Protein AF-0000000072197671 (afdb_homodimer)

Radius of gyration: 27.86 Å; Cα contacts (8 Å, |Δi|>4): 1184; chains: 2; bounding box: 54×98×67 Å

Sequence (612 aa):
MMEKQLKVTLLGATGFLGSALSDSLERKGIEWIGVTVEPTQHPKIVTISPNDTRRLIQTINDYPIVINATGALKPKDFERNTKESLEKFWKLVEHFSAIYASSKLEKLVHISSGGTVYGEGSFNHSHKEKDILSPISWYGRAKLFEELHYEKLANTISADYLCVRVSNPYGNPNKSNHGFIDVLINNILSGKDTVIYEDSDPIRDFVYASDMADTIVNNLIKNELGTFNIASGCSYSLMEIVGFAKQFSSKVNVIRSGKKPEYDVLNNMLDIRKTKNNNTYIRTTNVVNYIESKLNFVEKFENEASMMEKQLKVTLLGATGFLGSALSDSLERKGIEWIGVTVEPTQHPKIVTISPNDTRRLIQTINDYPIVINATGALKPKDFERNTKESLEKFWKLVEHFSAIYASSKLEKLVHISSGGTVYGEGSFNHSHKEKDILSPISWYGRAKLFEELHYEKLANTISADYLCVRVSNPYGNPNKSNHGFIDVLINNILSGKDTVIYEDSDPIRDFVYASDMADTIVNNLIKNELGTFNIASGCSYSLMEIVGFAKQFSSKVNVIRSGKKPEYDVLNNMLDIRKTKNNNTYIRTTNVVNYIESKLNFVEKFENEAS

InterPro domains:
  IPR001509 NAD-dependent epimerase/dehydratase [PF01370] (9-230)
  IPR036291 NAD(P)-binding domain superfamily [SSF51735] (7-296)
  IPR050177 Bifunctional lipid A modification and metabolic enzymes [PTHR43245] (7-258)

Structure (mmCIF, N/CA/C/O backbone):
data_AF-0000000072197671-model_v1
#
loop_
_entity.id
_entity.type
_entity.pdbx_description
1 polymer 'NAD-dependent epimerase/dehydratase domain-containing protein'
#
loop_
_atom_site.group_PDB
_atom_site.id
_atom_site.type_symbol
_atom_site.label_atom_id
_atom_site.label_alt_id
_atom_site.label_comp_id
_atom_site.label_asym_id
_atom_site.label_entity_id
_atom_site.label_seq_id
_atom_site.pdbx_PDB_ins_code
_atom_site.Cartn_x
_atom_site.Cartn_y
_atom_site.Cartn_z
_atom_site.occupancy
_atom_site.B_iso_or_equiv
_atom_site.auth_seq_id
_atom_site.auth_comp_id
_atom_site.auth_asym_id
_atom_site.auth_atom_id
_atom_site.pdbx_PDB_model_num
ATOM 1 N N . MET A 1 1 ? 0.117 -33.5 22.469 1 30.06 1 MET A N 1
ATOM 2 C CA . MET A 1 1 ? -0.48 -32.25 22.031 1 30.06 1 MET A CA 1
ATOM 3 C C . MET A 1 1 ? -1.01 -32.375 20.594 1 30.06 1 MET A C 1
ATOM 5 O O . MET A 1 1 ? -0.269 -32.75 19.688 1 30.06 1 MET A O 1
ATOM 9 N N . MET A 1 2 ? -2.168 -32.719 20.359 1 37.62 2 MET A N 1
ATOM 10 C CA . MET A 1 2 ? -2.732 -33.125 19.078 1 37.62 2 MET A CA 1
ATOM 11 C C . MET A 1 2 ? -2.355 -32.125 17.984 1 37.62 2 MET A C 1
ATOM 13 O O . MET A 1 2 ? -2.418 -30.922 18.172 1 37.62 2 MET A O 1
ATOM 17 N N . GLU A 1 3 ? -1.419 -32.438 17.188 1 47.44 3 GLU A N 1
ATOM 18 C CA . GLU A 1 3 ? -0.983 -31.562 16.094 1 47.44 3 GLU A CA 1
ATOM 19 C C . GLU A 1 3 ? -2.162 -30.828 15.469 1 47.44 3 GLU A C 1
ATOM 21 O O . GLU A 1 3 ? -3.158 -31.453 15.086 1 47.44 3 GLU A O 1
ATOM 26 N N . LYS A 1 4 ? -2.549 -29.688 15.992 1 60.16 4 LYS A N 1
ATOM 27 C CA . LYS A 1 4 ? -3.668 -28.906 15.484 1 60.16 4 LYS A CA 1
ATOM 28 C C . LYS A 1 4 ? -3.84 -29.094 13.977 1 60.16 4 LYS A C 1
ATOM 30 O O . LYS A 1 4 ? -2.883 -28.953 13.211 1 60.16 4 LYS A O 1
ATOM 35 N N . GLN A 1 5 ? -4.871 -29.891 13.656 1 85.94 5 GLN A N 1
ATOM 36 C CA . GLN A 1 5 ? -5.18 -30.203 12.266 1 85.94 5 GLN A CA 1
ATOM 37 C C . GLN A 1 5 ? -5.461 -28.922 11.469 1 85.94 5 GLN A C 1
ATOM 39 O O . GLN A 1 5 ? -6.23 -28.062 11.906 1 85.94 5 GLN A O 1
ATOM 44 N N . LEU A 1 6 ? -4.629 -28.656 10.383 1 96.12 6 LEU A N 1
ATOM 45 C CA . LEU A 1 6 ? -4.824 -27.516 9.492 1 96.12 6 LEU A CA 1
ATOM 46 C C . LEU A 1 6 ? -6.188 -27.578 8.812 1 96.12 6 LEU A C 1
ATOM 48 O O . LEU A 1 6 ? -6.586 -28.625 8.312 1 96.12 6 LEU A O 1
ATOM 52 N N . LYS A 1 7 ? -7.016 -26.516 9 1 98.56 7 LYS A N 1
ATOM 53 C CA . LYS A 1 7 ? -8.266 -26.328 8.273 1 98.56 7 LYS A CA 1
ATOM 54 C C . LYS A 1 7 ? -8.203 -25.109 7.367 1 98.56 7 LYS A C 1
ATOM 56 O O . LYS A 1 7 ? -8.195 -23.969 7.844 1 98.56 7 LYS A O 1
ATOM 61 N N . VAL A 1 8 ? -8.281 -25.344 6.051 1 98.81 8 VAL A N 1
ATOM 62 C CA . VAL A 1 8 ? -7.879 -24.312 5.105 1 98.81 8 VAL A CA 1
ATOM 63 C C . VAL A 1 8 ? -9.086 -23.875 4.266 1 98.81 8 VAL A C 1
ATOM 65 O O . VAL A 1 8 ? -9.805 -24.719 3.73 1 98.81 8 VAL A O 1
ATOM 68 N N . THR A 1 9 ? -9.375 -22.578 4.227 1 98.88 9 THR A N 1
ATOM 69 C CA . THR A 1 9 ? -10.219 -21.969 3.209 1 98.88 9 THR A CA 1
ATOM 70 C C . THR A 1 9 ? -9.391 -21.547 2.004 1 98.88 9 THR A C 1
ATOM 72 O O . THR A 1 9 ? -8.469 -20.734 2.137 1 98.88 9 THR A O 1
ATOM 75 N N . LEU A 1 10 ? -9.711 -22.125 0.849 1 98.81 10 LEU A N 1
ATOM 76 C CA . LEU A 1 10 ? -9.039 -21.734 -0.386 1 98.81 10 LEU A CA 1
ATOM 77 C C . LEU A 1 10 ? -9.93 -20.859 -1.246 1 98.81 10 LEU A C 1
ATOM 79 O O . LEU A 1 10 ? -10.883 -21.344 -1.867 1 98.81 10 LEU A O 1
ATOM 83 N N . LEU A 1 11 ? -9.633 -19.531 -1.238 1 97.88 11 LEU A N 1
ATOM 84 C CA . LEU A 1 11 ? -10.359 -18.609 -2.104 1 97.88 11 LEU A CA 1
ATOM 85 C C . LEU A 1 11 ? -9.812 -18.656 -3.525 1 97.88 11 LEU A C 1
ATOM 87 O O . LEU A 1 11 ? -8.594 -18.734 -3.727 1 97.88 11 LEU A O 1
ATOM 91 N N . GLY A 1 12 ? -10.711 -18.562 -4.531 1 96.12 12 GLY A N 1
ATOM 92 C CA . GLY A 1 12 ? -10.297 -18.719 -5.914 1 96.12 12 GLY A CA 1
ATOM 93 C C . GLY A 1 12 ? -9.906 -20.141 -6.273 1 96.12 12 GLY A C 1
ATOM 94 O O . GLY A 1 12 ? -8.93 -20.359 -6.988 1 96.12 12 GLY A O 1
ATOM 95 N N . ALA A 1 13 ? -10.633 -21.047 -5.852 1 97 13 ALA A N 1
ATOM 96 C CA . ALA A 1 13 ? -10.234 -22.453 -5.828 1 97 13 ALA A CA 1
ATOM 97 C C . ALA A 1 13 ? -10.258 -23.062 -7.23 1 97 13 ALA A C 1
ATOM 99 O O . ALA A 1 13 ? -9.633 -24.094 -7.477 1 97 13 ALA A O 1
ATOM 100 N N . THR A 1 14 ? -10.938 -22.438 -8.156 1 94.44 14 THR A N 1
ATOM 101 C CA . THR A 1 14 ? -11.062 -23.047 -9.477 1 94.44 14 THR A CA 1
ATOM 102 C C . THR A 1 14 ? -10.141 -22.375 -10.484 1 94.44 14 THR A C 1
ATOM 104 O O . THR A 1 14 ? -10.055 -22.781 -11.641 1 94.44 14 THR A O 1
ATOM 107 N N . GLY A 1 15 ? -9.445 -21.359 -10.078 1 93.94 15 GLY A N 1
ATOM 108 C CA . GLY A 1 15 ? -8.492 -20.688 -10.953 1 93.94 15 GLY A CA 1
ATOM 109 C C . GLY A 1 15 ? -7.219 -21.484 -11.156 1 93.94 15 GLY A C 1
ATOM 110 O O . GLY A 1 15 ? -7.078 -22.594 -10.625 1 93.94 15 GLY A O 1
ATOM 111 N N . PHE A 1 16 ? -6.27 -20.953 -11.953 1 94.38 16 PHE A N 1
ATOM 112 C CA . PHE A 1 16 ? -5.012 -21.625 -12.258 1 94.38 16 PHE A CA 1
ATOM 113 C C . PHE A 1 16 ? -4.27 -21.984 -10.977 1 94.38 16 PHE A C 1
ATOM 115 O O . PHE A 1 16 ? -3.939 -23.156 -10.75 1 94.38 16 PHE A O 1
ATOM 122 N N . LEU A 1 17 ? -4.016 -20.984 -10.102 1 95.75 17 LEU A N 1
ATOM 123 C CA . LEU A 1 17 ? -3.295 -21.219 -8.859 1 95.75 17 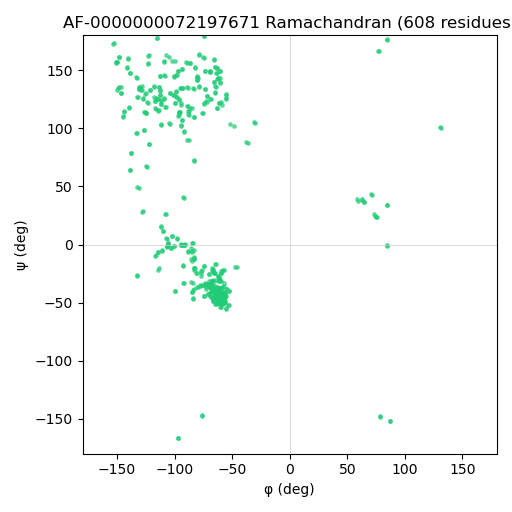LEU A CA 1
ATOM 124 C C . LEU A 1 17 ? -4.141 -22.047 -7.891 1 95.75 17 LEU A C 1
ATOM 126 O O . LEU A 1 17 ? -3.645 -22.984 -7.27 1 95.75 17 LEU A O 1
ATOM 130 N N . GLY A 1 18 ? -5.453 -21.703 -7.828 1 96.62 18 GLY A N 1
ATOM 131 C CA . GLY A 1 18 ? -6.355 -22.344 -6.887 1 96.62 18 GLY A CA 1
ATOM 132 C C . GLY A 1 18 ? -6.492 -23.844 -7.125 1 96.62 18 GLY A C 1
ATOM 133 O O . GLY A 1 18 ? -6.484 -24.625 -6.176 1 96.62 18 GLY A O 1
ATOM 134 N N . SER A 1 19 ? -6.605 -24.203 -8.383 1 96.38 19 SER A N 1
ATOM 135 C CA . SER A 1 19 ? -6.785 -25.625 -8.672 1 96.38 19 SER A CA 1
ATOM 136 C C . SER A 1 19 ? -5.516 -26.422 -8.375 1 96.38 19 SER A C 1
ATOM 138 O O . SER A 1 19 ? -5.586 -27.547 -7.906 1 96.38 19 SER A O 1
ATOM 140 N N . ALA A 1 20 ? -4.336 -25.828 -8.641 1 97.44 20 ALA A N 1
ATOM 141 C CA . ALA A 1 20 ? -3.084 -26.484 -8.266 1 97.44 20 ALA A CA 1
ATOM 142 C C . ALA A 1 20 ? -2.98 -26.641 -6.754 1 97.44 20 ALA A C 1
ATOM 144 O O . ALA A 1 20 ? -2.543 -27.688 -6.262 1 97.44 20 ALA A O 1
ATOM 145 N N . LEU A 1 21 ? -3.387 -25.625 -6.039 1 98.5 21 LEU A N 1
ATOM 146 C CA . LEU A 1 21 ? -3.33 -25.625 -4.582 1 98.5 21 LEU A CA 1
ATOM 147 C C . LEU A 1 21 ? -4.32 -26.641 -4.008 1 98.5 21 LEU A C 1
ATOM 149 O O . LEU A 1 21 ? -4.012 -27.328 -3.035 1 98.5 21 LEU A O 1
ATOM 153 N N . SER A 1 22 ? -5.531 -26.719 -4.629 1 97.88 22 SER A N 1
ATOM 154 C CA . SER A 1 22 ? -6.516 -27.703 -4.195 1 97.88 22 SER A CA 1
ATOM 155 C C . SER A 1 22 ? -5.965 -29.125 -4.312 1 97.88 22 SER A C 1
ATOM 157 O O . SER A 1 22 ? -6.133 -29.938 -3.4 1 97.88 22 SER A O 1
ATOM 159 N N . ASP A 1 23 ? -5.293 -29.406 -5.418 1 97.81 23 ASP A N 1
ATOM 160 C CA . ASP A 1 23 ? -4.695 -30.719 -5.637 1 97.81 23 ASP A CA 1
ATOM 161 C C . ASP A 1 23 ? -3.639 -31.031 -4.578 1 97.81 23 ASP A C 1
ATOM 163 O O . ASP A 1 23 ? -3.576 -32.156 -4.059 1 97.81 23 ASP A O 1
ATOM 167 N N . SER A 1 24 ? -2.791 -30.078 -4.316 1 98.31 24 SER A N 1
ATOM 168 C CA . SER A 1 24 ? -1.736 -30.25 -3.326 1 98.31 24 SER A CA 1
ATOM 169 C C . SER A 1 24 ? -2.32 -30.516 -1.94 1 98.31 24 SER A C 1
ATOM 171 O O . SER A 1 24 ? -1.862 -31.406 -1.223 1 98.31 24 SER A O 1
ATOM 173 N N . LEU A 1 25 ? -3.342 -29.672 -1.543 1 98.5 25 LEU A N 1
ATOM 174 C CA . LEU A 1 25 ? -3.996 -29.844 -0.25 1 98.5 25 LEU A CA 1
ATOM 175 C C . LEU A 1 25 ? -4.594 -31.25 -0.122 1 98.5 25 LEU A C 1
ATOM 177 O O . LEU A 1 25 ? -4.465 -31.891 0.924 1 98.5 25 LEU A O 1
ATOM 181 N N . GLU A 1 26 ? -5.188 -31.734 -1.19 1 97.25 26 GLU A N 1
ATOM 182 C CA . GLU A 1 26 ? -5.773 -33.062 -1.218 1 97.25 26 GLU A CA 1
ATOM 183 C C . GLU A 1 26 ? -4.707 -34.156 -1.052 1 97.25 26 GLU A C 1
ATOM 185 O O . GLU A 1 26 ? -4.852 -35.062 -0.228 1 97.25 26 GLU A O 1
ATOM 190 N N . ARG A 1 27 ? -3.703 -34.062 -1.846 1 97.06 27 ARG A N 1
ATOM 191 C CA . ARG A 1 27 ? -2.646 -35.062 -1.835 1 97.06 27 ARG A CA 1
ATOM 192 C C . ARG A 1 27 ? -1.979 -35.156 -0.465 1 97.06 27 ARG A C 1
ATOM 194 O O . ARG A 1 27 ? -1.555 -36.219 -0.036 1 97.06 27 ARG A O 1
ATOM 201 N N . LYS A 1 28 ? -1.919 -34.062 0.245 1 97.12 28 LYS A N 1
ATOM 202 C CA . LYS A 1 28 ? -1.203 -34 1.517 1 97.12 28 LYS A CA 1
ATOM 203 C C . LYS A 1 28 ? -2.145 -34.25 2.689 1 97.12 28 LYS A C 1
ATOM 205 O O . LYS A 1 28 ? -1.729 -34.219 3.85 1 97.12 28 LYS A O 1
ATOM 210 N N . GLY A 1 29 ? -3.385 -34.469 2.426 1 97 29 GLY A N 1
ATOM 211 C CA . GLY A 1 29 ? -4.348 -34.875 3.436 1 97 29 GLY A CA 1
ATOM 212 C C . GLY A 1 29 ? -4.773 -33.75 4.348 1 97 29 GLY A C 1
ATOM 213 O O . GLY A 1 29 ? -5.148 -33.969 5.5 1 97 29 GLY A O 1
ATOM 214 N N . ILE A 1 30 ? -4.648 -32.562 3.898 1 97.94 30 ILE A N 1
ATOM 215 C CA . ILE A 1 30 ? -5.039 -31.406 4.684 1 97.94 30 ILE A CA 1
ATOM 216 C C . ILE A 1 30 ? -6.539 -31.156 4.527 1 97.94 30 ILE A C 1
ATOM 218 O O . ILE A 1 30 ? -7.082 -31.266 3.428 1 97.94 30 ILE A O 1
ATOM 222 N N . GLU A 1 31 ? -7.234 -30.906 5.621 1 98.38 31 GLU A N 1
ATOM 223 C CA . GLU A 1 31 ? -8.641 -30.547 5.57 1 98.38 31 GLU A CA 1
ATOM 224 C C . GLU A 1 31 ? -8.828 -29.156 4.953 1 98.38 31 GLU A C 1
ATOM 226 O O . GLU A 1 31 ? -8.18 -28.188 5.371 1 98.38 31 GLU A O 1
ATOM 231 N N . TRP A 1 32 ? -9.672 -29.062 3.883 1 98.56 32 TRP A N 1
ATOM 232 C CA . TRP A 1 32 ? -9.812 -27.797 3.193 1 98.56 32 TRP A CA 1
ATOM 233 C C . TRP A 1 32 ? -11.203 -27.656 2.572 1 98.56 32 TRP A C 1
ATOM 235 O O . TRP A 1 32 ? -11.906 -28.656 2.393 1 98.56 32 TRP A O 1
ATOM 245 N N . ILE A 1 33 ? -11.609 -26.422 2.361 1 98.75 33 ILE A N 1
ATOM 246 C CA . ILE A 1 33 ? -12.789 -26.047 1.578 1 98.75 33 ILE A CA 1
ATOM 247 C C . ILE A 1 33 ? -12.422 -24.969 0.562 1 98.75 33 ILE A C 1
ATOM 249 O O . ILE A 1 33 ? -11.625 -24.078 0.858 1 98.75 33 ILE A O 1
ATOM 253 N N . GLY A 1 34 ? -12.906 -25.172 -0.656 1 98.56 34 GLY A N 1
ATOM 254 C CA . GLY A 1 34 ? -12.664 -24.188 -1.696 1 98.56 34 GLY A CA 1
ATOM 255 C C . GLY A 1 34 ? -13.852 -23.266 -1.935 1 98.56 34 GLY A C 1
ATOM 256 O O . GLY A 1 34 ? -15.008 -23.688 -1.793 1 98.56 34 GLY A O 1
ATOM 257 N N . VAL A 1 35 ? -13.578 -22.031 -2.244 1 98.25 35 VAL A N 1
ATOM 258 C CA . VAL A 1 35 ? -14.602 -21.062 -2.594 1 98.25 35 VAL A CA 1
ATOM 259 C C . VAL A 1 35 ? -14.336 -20.516 -3.996 1 98.25 35 VAL A C 1
ATOM 261 O O . VAL A 1 35 ? -13.195 -20.219 -4.348 1 98.25 35 VAL A O 1
ATOM 264 N N . THR A 1 36 ? -15.359 -20.469 -4.805 1 96.62 36 THR A N 1
ATOM 265 C CA . THR A 1 36 ? -15.289 -19.891 -6.141 1 96.62 36 THR A CA 1
ATOM 266 C C . THR A 1 36 ? -16.562 -19.109 -6.457 1 96.62 36 THR A C 1
ATOM 268 O O . THR A 1 36 ? -17.562 -19.219 -5.734 1 96.62 36 THR A O 1
ATOM 271 N N . VAL A 1 37 ? -16.438 -18.219 -7.426 1 94 37 VAL A N 1
ATOM 272 C CA . VAL A 1 37 ? -17.609 -17.484 -7.855 1 94 37 VAL A CA 1
ATOM 273 C C . VAL A 1 37 ? -18.281 -18.203 -9.016 1 94 37 VAL A C 1
ATOM 275 O O . VAL A 1 37 ? -19.469 -17.984 -9.289 1 94 37 VAL A O 1
ATOM 278 N N . GLU A 1 38 ? -17.578 -19.109 -9.68 1 91.19 38 GLU A N 1
ATOM 279 C CA . GLU A 1 38 ? -18.109 -19.859 -10.812 1 91.19 38 GLU A CA 1
ATOM 280 C C . GLU A 1 38 ? -18.688 -21.203 -10.359 1 91.19 38 GLU A C 1
ATOM 282 O O . GLU A 1 38 ? -18.219 -21.797 -9.383 1 91.19 38 GLU A O 1
ATOM 287 N N . PRO A 1 39 ? -19.703 -21.625 -11.188 1 92.38 39 PRO A N 1
ATOM 288 C CA . PRO A 1 39 ? -20.25 -22.938 -10.836 1 92.38 39 PRO A CA 1
ATOM 289 C C . PRO A 1 39 ? -19.203 -24.047 -10.906 1 92.38 39 PRO A C 1
ATOM 291 O O . PRO A 1 39 ? -18.328 -24.031 -11.773 1 92.38 39 PRO A O 1
ATOM 294 N N . THR A 1 40 ? -19.25 -24.922 -9.984 1 93 40 THR A N 1
ATOM 295 C CA . THR A 1 40 ? -18.312 -26.047 -9.93 1 93 40 THR A CA 1
ATOM 296 C C . THR A 1 40 ? -19.031 -27.312 -9.469 1 93 40 THR A C 1
ATOM 298 O O . THR A 1 40 ? -20.062 -27.25 -8.789 1 93 40 THR A O 1
ATOM 301 N N . GLN A 1 41 ? -18.5 -28.484 -9.898 1 93.12 41 GLN A N 1
ATOM 302 C CA . GLN A 1 41 ? -19 -29.781 -9.469 1 93.12 41 GLN A CA 1
ATOM 303 C C . GLN A 1 41 ? -18.047 -30.438 -8.484 1 93.12 41 GLN A C 1
ATOM 305 O O . GLN A 1 41 ? -18.312 -31.531 -7.984 1 93.12 41 GLN A O 1
ATOM 310 N N . HIS A 1 42 ? -16.969 -29.734 -8.219 1 93.56 42 HIS A N 1
ATOM 311 C CA . HIS A 1 42 ? -16.016 -30.297 -7.281 1 93.56 42 HIS A CA 1
ATOM 312 C C . HIS A 1 42 ? -16.609 -30.422 -5.887 1 93.56 42 HIS A C 1
ATOM 314 O O . HIS A 1 42 ? -17.188 -29.469 -5.359 1 93.56 42 HIS A O 1
ATOM 320 N N . PRO A 1 43 ? -16.516 -31.547 -5.223 1 95 43 PRO A N 1
ATOM 321 C CA . PRO A 1 43 ? -17.234 -31.812 -3.98 1 95 43 PRO A CA 1
ATOM 322 C C . PRO A 1 43 ? -16.766 -30.938 -2.822 1 95 43 PRO A C 1
ATOM 324 O O . PRO A 1 43 ? -17.516 -30.703 -1.872 1 95 43 PRO A O 1
ATOM 327 N N . LYS A 1 44 ? -15.57 -30.422 -2.867 1 97.88 44 LYS A N 1
ATOM 328 C CA . LYS A 1 44 ? -15.039 -29.641 -1.748 1 97.88 44 LYS A CA 1
ATOM 329 C C . LYS A 1 44 ? -15 -28.156 -2.082 1 97.88 44 LYS A C 1
ATOM 331 O O . LYS A 1 44 ? -14.477 -27.344 -1.306 1 97.88 44 LYS A O 1
ATOM 336 N N . ILE A 1 45 ? -15.492 -27.734 -3.213 1 98.12 45 ILE A N 1
ATOM 337 C CA . ILE A 1 45 ? -15.492 -26.344 -3.627 1 98.12 45 ILE A CA 1
ATOM 338 C C . ILE A 1 45 ? -16.922 -25.828 -3.707 1 98.12 45 ILE A C 1
ATOM 340 O O . ILE A 1 45 ? -17.766 -26.422 -4.383 1 98.12 45 ILE A O 1
ATOM 344 N N . VAL A 1 46 ? -17.172 -24.766 -3.01 1 97.88 46 VAL A N 1
ATOM 345 C CA . VAL A 1 46 ? -18.516 -24.203 -2.982 1 97.88 46 VAL A CA 1
ATOM 346 C C . VAL A 1 46 ? -18.531 -22.891 -3.762 1 97.88 46 VAL A C 1
ATOM 348 O O . VAL A 1 46 ? -17.547 -22.156 -3.781 1 97.88 46 VAL A O 1
ATOM 351 N N . THR A 1 47 ? -19.656 -22.672 -4.391 1 97.31 47 THR A N 1
ATOM 352 C CA . THR A 1 47 ? -19.875 -21.391 -5.066 1 97.31 47 THR A CA 1
ATOM 353 C C . THR A 1 47 ? -20.484 -20.375 -4.109 1 97.31 47 THR A C 1
ATOM 355 O O . THR A 1 47 ? -21.594 -20.562 -3.613 1 97.31 47 THR A O 1
ATOM 358 N N . ILE A 1 48 ? -19.75 -19.312 -3.803 1 96.56 48 ILE A N 1
ATOM 359 C CA . ILE A 1 48 ? -20.219 -18.234 -2.941 1 96.56 48 ILE A CA 1
ATOM 360 C C . ILE A 1 48 ? -20.031 -16.891 -3.641 1 96.56 48 ILE A C 1
ATOM 362 O O . ILE A 1 48 ? -18.922 -16.562 -4.062 1 96.56 48 ILE A O 1
ATOM 366 N N . SER A 1 49 ? -21.109 -16.172 -3.742 1 92.75 49 SER A N 1
ATOM 367 C CA . SER A 1 49 ? -21.016 -14.812 -4.27 1 92.75 49 SER A CA 1
ATOM 368 C C . SER A 1 49 ? -20.141 -13.938 -3.373 1 92.75 49 SER A C 1
ATOM 370 O O . SER A 1 49 ? -20.203 -14.039 -2.146 1 92.75 49 SER A O 1
ATOM 372 N N . PRO A 1 50 ? -19.344 -13.023 -4.012 1 88.81 50 PRO A N 1
ATOM 373 C CA . PRO A 1 50 ? -18.562 -12.086 -3.201 1 88.81 50 PRO A CA 1
ATOM 374 C C . PRO A 1 50 ? -19.438 -11.25 -2.273 1 88.81 50 PRO A C 1
ATOM 376 O O . PRO A 1 50 ? -18.969 -10.781 -1.232 1 88.81 50 PRO A O 1
ATOM 379 N N . ASN A 1 51 ? -20.688 -11.125 -2.594 1 91.38 51 ASN A N 1
ATOM 380 C CA . ASN A 1 51 ? -21.594 -10.289 -1.816 1 91.38 51 ASN A CA 1
ATOM 381 C C . ASN A 1 51 ? -22.188 -11.039 -0.629 1 91.38 51 ASN A C 1
ATOM 383 O O . ASN A 1 51 ? -22.812 -10.445 0.249 1 91.38 51 ASN A O 1
ATOM 387 N N . ASP A 1 52 ? -22.016 -12.297 -0.653 1 96.25 52 ASP A N 1
ATOM 388 C CA . ASP A 1 52 ? -22.484 -13.094 0.479 1 96.25 52 ASP A CA 1
ATOM 389 C C . ASP A 1 52 ? -21.469 -13.102 1.608 1 96.25 52 ASP A C 1
ATOM 391 O O . ASP A 1 52 ? -20.891 -14.141 1.927 1 96.25 52 ASP A O 1
ATOM 395 N N . THR A 1 53 ? -21.359 -12.016 2.24 1 97 53 THR A N 1
ATOM 396 C CA . THR A 1 53 ? -20.328 -11.797 3.252 1 97 53 THR A CA 1
ATOM 397 C C . THR A 1 53 ? -20.547 -12.719 4.449 1 97 53 THR A C 1
ATOM 399 O O . THR A 1 53 ? -19.578 -13.211 5.035 1 97 53 THR A O 1
ATOM 402 N N . ARG A 1 54 ? -21.75 -12.922 4.82 1 97.81 54 ARG A N 1
ATOM 403 C CA . ARG A 1 54 ? -22.062 -13.773 5.965 1 97.81 54 ARG A CA 1
ATOM 404 C C . ARG A 1 54 ? -21.531 -15.188 5.742 1 97.81 54 ARG A C 1
ATOM 406 O O . ARG A 1 54 ? -20.922 -15.773 6.637 1 97.81 54 ARG A O 1
ATOM 413 N N . ARG A 1 55 ? -21.812 -15.695 4.582 1 98.19 55 ARG A N 1
ATOM 414 C CA . ARG A 1 55 ? -21.359 -17.047 4.27 1 98.19 55 ARG A CA 1
ATOM 415 C C . ARG A 1 55 ? -19.844 -17.141 4.207 1 98.19 55 ARG A C 1
ATOM 417 O O . ARG A 1 55 ? -19.25 -18.125 4.641 1 98.19 55 ARG A O 1
ATOM 424 N N . LEU A 1 56 ? -19.219 -16.172 3.664 1 98.44 56 LEU A N 1
ATOM 425 C CA . LEU A 1 56 ? -17.766 -16.125 3.594 1 98.44 56 LEU A CA 1
ATOM 426 C C . LEU A 1 56 ? -17.156 -16.094 4.988 1 98.44 56 LEU A C 1
ATOM 428 O O . LEU A 1 56 ? -16.219 -16.828 5.281 1 98.44 56 LEU A O 1
ATOM 432 N N . ILE A 1 57 ? -17.719 -15.242 5.859 1 98.69 57 ILE A N 1
ATOM 433 C CA . ILE A 1 57 ? -17.234 -15.117 7.23 1 98.69 57 ILE A CA 1
ATOM 434 C C . ILE A 1 57 ? -17.391 -16.453 7.957 1 98.69 57 ILE A C 1
ATOM 436 O O . ILE A 1 57 ? -16.469 -16.922 8.633 1 98.69 57 ILE A O 1
ATOM 440 N N . GLN A 1 58 ? -18.516 -17.062 7.754 1 98.69 58 GLN A N 1
ATOM 441 C CA . GLN A 1 58 ? -18.75 -18.344 8.391 1 98.69 58 GLN A CA 1
ATOM 442 C C . GLN A 1 58 ? -17.781 -19.406 7.891 1 98.69 58 GLN A C 1
ATOM 444 O O . GLN A 1 58 ? -17.297 -20.234 8.672 1 98.69 58 GLN A O 1
ATOM 449 N N . THR A 1 59 ? -17.547 -19.438 6.605 1 98.62 59 THR A N 1
ATOM 450 C CA . THR A 1 59 ? -16.594 -20.375 6.031 1 98.62 59 THR A CA 1
ATOM 451 C C . THR A 1 59 ? -15.227 -20.219 6.68 1 98.62 59 THR A C 1
ATOM 453 O O . THR A 1 59 ? -14.594 -21.203 7.066 1 98.62 59 THR A O 1
ATOM 456 N N . ILE A 1 60 ? -14.797 -19 6.887 1 98.69 60 ILE A N 1
ATOM 457 C CA . ILE A 1 60 ? -13.484 -18.734 7.469 1 98.69 60 ILE A CA 1
ATOM 458 C C . ILE A 1 60 ? -13.508 -19.047 8.961 1 98.69 60 ILE A C 1
ATOM 460 O O . ILE A 1 60 ? -12.516 -19.531 9.508 1 98.69 60 ILE A O 1
ATOM 464 N N . ASN A 1 61 ? -14.625 -18.828 9.602 1 98.75 61 ASN A N 1
ATOM 465 C CA . ASN A 1 61 ? -14.734 -19.219 11 1 98.75 61 ASN A CA 1
ATOM 466 C C . ASN A 1 61 ? -14.539 -20.719 11.18 1 98.75 61 ASN A C 1
ATOM 468 O O . ASN A 1 61 ? -13.945 -21.156 12.164 1 98.75 61 ASN A O 1
ATOM 472 N N . ASP A 1 62 ? -15.055 -21.469 10.227 1 98.62 62 ASP A N 1
ATOM 473 C CA . ASP A 1 62 ? -14.953 -22.922 10.281 1 98.62 62 ASP A CA 1
ATOM 474 C C . ASP A 1 62 ? -13.578 -23.391 9.805 1 98.62 62 ASP A C 1
ATOM 476 O O . ASP A 1 62 ? -13.07 -24.422 10.266 1 98.62 62 ASP A O 1
ATOM 480 N N . TYR A 1 63 ? -13.016 -22.766 8.852 1 98.69 63 TYR A N 1
ATOM 481 C CA . TYR A 1 63 ? -11.695 -23.016 8.281 1 98.69 63 TYR A CA 1
ATOM 482 C C . TYR A 1 63 ? -10.82 -21.781 8.375 1 98.69 63 TYR A C 1
ATOM 484 O O . TYR A 1 63 ? -10.664 -21.047 7.395 1 98.69 63 TYR A O 1
ATOM 492 N N . PRO A 1 64 ? -10.125 -21.547 9.453 1 98.62 64 PRO A N 1
ATOM 493 C CA . PRO A 1 64 ? -9.609 -20.219 9.82 1 98.62 64 PRO A CA 1
ATOM 494 C C . PRO A 1 64 ? -8.273 -19.906 9.148 1 98.62 64 PRO A C 1
ATOM 496 O O . PRO A 1 64 ? -7.746 -18.812 9.297 1 98.62 64 PRO A O 1
ATOM 499 N N . ILE A 1 65 ? -7.691 -20.906 8.445 1 98.81 65 ILE A N 1
ATOM 500 C CA . ILE A 1 65 ? -6.523 -20.625 7.613 1 98.81 65 ILE A CA 1
ATOM 501 C C . ILE A 1 65 ? -6.965 -20.344 6.18 1 98.81 65 ILE A C 1
ATOM 503 O O . ILE A 1 65 ? -7.629 -21.172 5.551 1 98.81 65 ILE A O 1
ATOM 507 N N . VAL A 1 66 ? -6.629 -19.172 5.688 1 98.88 66 VAL A N 1
ATOM 508 C CA . VAL A 1 66 ? -7.102 -18.766 4.367 1 98.88 66 VAL A CA 1
ATOM 509 C C . VAL A 1 66 ? -5.922 -18.703 3.398 1 98.88 66 VAL A C 1
ATOM 511 O O . VAL A 1 66 ? -4.91 -18.062 3.689 1 98.88 66 VAL A O 1
ATOM 514 N N . ILE A 1 67 ? -5.977 -19.406 2.32 1 98.81 67 ILE A N 1
ATOM 515 C CA . ILE A 1 67 ? -5.148 -19.125 1.148 1 98.81 67 ILE A CA 1
ATOM 516 C C . ILE A 1 67 ? -5.934 -18.281 0.149 1 98.81 67 ILE A C 1
ATOM 518 O O . ILE A 1 67 ? -6.941 -18.734 -0.401 1 98.81 67 ILE A O 1
ATOM 522 N N . ASN A 1 68 ? -5.473 -17.062 -0.027 1 98.19 68 ASN A N 1
ATOM 523 C CA . ASN A 1 68 ? -6.141 -16.156 -0.946 1 98.19 68 ASN A CA 1
ATOM 524 C C . ASN A 1 68 ? -5.551 -16.234 -2.352 1 98.19 68 ASN A C 1
ATOM 526 O O . ASN A 1 68 ? -4.578 -15.547 -2.664 1 98.19 68 ASN A O 1
ATOM 530 N N . ALA A 1 69 ? -6.16 -16.984 -3.207 1 96.44 69 ALA A N 1
ATOM 531 C CA . ALA A 1 69 ? -5.723 -17.141 -4.59 1 96.44 69 ALA A CA 1
ATOM 532 C C . ALA A 1 69 ? -6.668 -16.422 -5.555 1 96.44 69 ALA A C 1
ATOM 534 O O . ALA A 1 69 ? -6.797 -16.828 -6.715 1 96.44 69 ALA A O 1
ATOM 535 N N . THR A 1 70 ? -7.285 -15.398 -4.953 1 92.38 70 THR A N 1
ATOM 536 C CA . THR A 1 70 ? -8.156 -14.609 -5.809 1 92.38 70 THR A CA 1
ATOM 537 C C . THR A 1 70 ? -7.348 -13.641 -6.66 1 92.38 70 THR A C 1
ATOM 539 O O . THR A 1 70 ? -6.172 -13.398 -6.387 1 92.38 70 THR A O 1
ATOM 542 N N . GLY A 1 71 ? -7.855 -13.141 -7.605 1 79.19 71 GLY A N 1
ATOM 543 C CA . GLY A 1 71 ? -7.227 -12.148 -8.461 1 79.19 71 GLY A CA 1
ATOM 544 C C . GLY A 1 71 ? -7.332 -12.477 -9.938 1 79.19 71 GLY A C 1
ATOM 545 O O . GLY A 1 71 ? -6.973 -13.578 -10.359 1 79.19 71 GLY A O 1
ATOM 546 N N . ALA A 1 72 ? -8.188 -11.883 -10.594 1 63.38 72 ALA A N 1
ATOM 547 C CA . ALA A 1 72 ? -8.5 -12.289 -11.969 1 63.38 72 ALA A CA 1
ATOM 548 C C . ALA A 1 72 ? -7.949 -11.289 -12.977 1 63.38 72 ALA A C 1
ATOM 550 O O . ALA A 1 72 ? -7.953 -11.547 -14.18 1 63.38 72 ALA A O 1
ATOM 551 N N . LEU A 1 73 ? -7.379 -10.328 -12.438 1 71.5 73 LEU A N 1
ATOM 552 C CA . LEU A 1 73 ? -6.961 -9.328 -13.414 1 71.5 73 LEU A CA 1
ATOM 553 C C . LEU A 1 73 ? -5.523 -9.562 -13.859 1 71.5 73 LEU A C 1
ATOM 555 O O . LEU A 1 73 ? -4.664 -9.906 -13.039 1 71.5 73 LEU A O 1
ATOM 559 N N . LYS A 1 74 ? -5.434 -9.453 -15.18 1 78.94 74 LYS A N 1
ATOM 560 C CA . LYS A 1 74 ? -4.137 -9.664 -15.812 1 78.94 74 LYS A CA 1
ATOM 561 C C . LYS A 1 74 ? -3.355 -8.352 -15.914 1 78.94 74 LYS A C 1
ATOM 563 O O . LYS A 1 74 ? -3.947 -7.273 -15.938 1 78.94 74 LYS A O 1
ATOM 568 N N . PRO A 1 75 ? -2.031 -8.484 -16.016 1 81.19 75 PRO A N 1
ATOM 569 C CA . PRO A 1 75 ? -1.187 -7.297 -16.141 1 81.19 75 PRO A CA 1
ATOM 570 C C . PRO A 1 75 ? -1.623 -6.375 -17.281 1 81.19 75 PRO A C 1
ATOM 572 O O . PRO A 1 75 ? -1.703 -5.156 -17.094 1 81.19 75 PRO A O 1
ATOM 575 N N . LYS A 1 76 ? -2.018 -6.906 -18.391 1 82.56 76 LYS A N 1
ATOM 576 C CA . LYS A 1 76 ? -2.383 -6.094 -19.547 1 82.56 76 LYS A CA 1
ATOM 577 C C . LYS A 1 76 ? -3.639 -5.27 -19.266 1 82.56 76 LYS A C 1
ATOM 579 O O . LYS A 1 76 ? -3.775 -4.148 -19.75 1 82.56 76 LYS A O 1
ATOM 584 N N . ASP A 1 77 ? -4.562 -5.781 -18.422 1 86.88 77 ASP A N 1
ATOM 585 C CA . ASP A 1 77 ? -5.797 -5.082 -18.078 1 86.88 77 ASP A CA 1
ATOM 586 C C . ASP A 1 77 ? -5.508 -3.816 -17.266 1 86.88 77 ASP A C 1
ATOM 588 O O . ASP A 1 77 ? -6.137 -2.779 -17.484 1 86.88 77 ASP A O 1
ATOM 592 N N . PHE A 1 78 ? -4.551 -3.896 -16.406 1 89.69 78 PHE A N 1
ATOM 593 C CA . PHE A 1 78 ? -4.195 -2.771 -15.555 1 89.69 78 PHE A CA 1
ATOM 594 C C . PHE A 1 78 ? -3.596 -1.635 -16.375 1 89.69 78 PHE A C 1
ATOM 596 O O . PHE A 1 78 ? -3.766 -0.462 -16.031 1 89.69 78 PHE A O 1
ATOM 603 N N . GLU A 1 79 ? -2.939 -1.986 -17.422 1 87.62 79 GLU A N 1
ATOM 604 C CA . GLU A 1 79 ? -2.277 -0.963 -18.219 1 87.62 79 GLU A CA 1
ATOM 605 C C . GLU A 1 79 ? -3.244 -0.334 -19.219 1 87.62 79 GLU A C 1
ATOM 607 O O . GLU A 1 79 ? -3.211 0.877 -19.453 1 87.62 79 GLU A O 1
ATOM 612 N N . ARG A 1 80 ? -4.074 -1.146 -19.828 1 88.56 80 ARG A N 1
ATOM 613 C CA . ARG A 1 80 ? -5.004 -0.676 -20.859 1 88.56 80 ARG A CA 1
ATOM 614 C C . ARG A 1 80 ? -6.156 0.103 -20.234 1 88.56 80 ARG A C 1
ATOM 616 O O . ARG A 1 80 ? -6.586 1.124 -20.781 1 88.56 80 ARG A O 1
ATOM 623 N N . ASN A 1 81 ? -6.676 -0.419 -19.172 1 91.06 81 ASN A N 1
ATOM 624 C CA . ASN A 1 81 ? -7.785 0.184 -18.453 1 91.06 81 ASN A CA 1
ATOM 625 C C . ASN A 1 81 ? -7.441 0.405 -16.984 1 91.06 81 ASN A C 1
ATOM 627 O O . ASN A 1 81 ? -8.109 -0.133 -16.094 1 91.06 81 ASN A O 1
ATOM 631 N N . THR A 1 82 ? -6.488 1.33 -16.797 1 90.75 82 THR A N 1
ATOM 632 C CA . THR A 1 82 ? -5.836 1.49 -15.508 1 90.75 82 THR A CA 1
ATOM 633 C C . THR A 1 82 ? -6.855 1.86 -14.438 1 90.75 82 THR A C 1
ATOM 635 O O . THR A 1 82 ? -6.977 1.169 -13.422 1 90.75 82 THR A O 1
ATOM 638 N N . LYS A 1 83 ? -7.641 2.926 -14.664 1 89 83 LYS A N 1
ATOM 639 C CA . LYS A 1 83 ? -8.578 3.412 -13.656 1 89 83 LYS A CA 1
ATOM 640 C C . LYS A 1 83 ? -9.602 2.34 -13.289 1 89 83 LYS A C 1
ATOM 642 O O . LYS A 1 83 ? -9.828 2.064 -12.109 1 89 83 LYS A O 1
ATOM 647 N N . GLU A 1 84 ? -10.203 1.798 -14.258 1 91.69 84 GLU A N 1
ATOM 648 C CA . GLU A 1 84 ? -11.227 0.782 -14.039 1 91.69 84 GLU A CA 1
ATOM 649 C C . GLU A 1 84 ? -10.648 -0.435 -13.32 1 91.69 84 GLU A C 1
ATOM 651 O O . GLU A 1 84 ? -11.273 -0.972 -12.398 1 91.69 84 GLU A O 1
ATOM 656 N N . SER A 1 85 ? -9.469 -0.876 -13.758 1 93.5 85 SER A N 1
ATOM 657 C CA . SER A 1 85 ? -8.82 -2.033 -13.148 1 93.5 85 SER A CA 1
ATOM 658 C C . SER A 1 85 ? -8.469 -1.761 -11.688 1 93.5 85 SER A C 1
ATOM 660 O O . SER A 1 85 ? -8.656 -2.621 -10.828 1 93.5 85 SER A O 1
ATOM 662 N N . LEU A 1 86 ? -7.988 -0.577 -11.438 1 93.25 86 LEU A N 1
ATOM 663 C CA . LEU A 1 86 ? -7.629 -0.219 -10.07 1 93.25 86 LEU A CA 1
ATOM 664 C C . LEU A 1 86 ? -8.867 -0.125 -9.188 1 93.25 86 LEU A C 1
ATOM 666 O O . LEU A 1 86 ? -8.828 -0.493 -8.008 1 93.25 86 LEU A O 1
ATOM 670 N N . GLU A 1 87 ? -9.938 0.39 -9.719 1 92.19 87 GLU A N 1
ATOM 671 C CA . GLU A 1 87 ? -11.18 0.458 -8.953 1 92.19 87 GLU A CA 1
ATOM 672 C C . GLU A 1 87 ? -11.664 -0.935 -8.562 1 92.19 87 GLU A C 1
ATOM 674 O O . GLU A 1 87 ? -12.055 -1.159 -7.41 1 92.19 87 GLU A O 1
ATOM 679 N N . LYS A 1 88 ? -11.703 -1.804 -9.539 1 91.12 88 LYS A N 1
ATOM 680 C CA . LYS A 1 88 ? -12.102 -3.182 -9.266 1 91.12 88 LYS A CA 1
ATOM 681 C C . LYS A 1 88 ? -11.164 -3.832 -8.242 1 91.12 88 LYS A C 1
ATOM 683 O O . LYS A 1 88 ? -11.625 -4.512 -7.324 1 91.12 88 LYS A O 1
ATOM 688 N N . PHE A 1 89 ? -9.938 -3.604 -8.414 1 92.62 89 PHE A N 1
ATOM 689 C CA . PHE A 1 89 ? -8.898 -4.125 -7.531 1 92.62 89 PHE A CA 1
ATOM 690 C C . PHE A 1 89 ? -9.109 -3.629 -6.102 1 92.62 89 PHE A C 1
ATOM 692 O O . PHE A 1 89 ? -9.125 -4.422 -5.16 1 92.62 89 PHE A O 1
ATOM 699 N N . TRP A 1 90 ? -9.289 -2.361 -5.934 1 91.94 90 TRP A N 1
ATOM 700 C CA . TRP A 1 90 ? -9.43 -1.762 -4.609 1 91.94 90 TRP A CA 1
ATOM 701 C C . TRP A 1 90 ? -10.703 -2.25 -3.92 1 91.94 90 TRP A C 1
ATOM 703 O O . TRP A 1 90 ? -10.703 -2.514 -2.715 1 91.94 90 TRP A O 1
ATOM 713 N N . LYS A 1 91 ? -11.703 -2.377 -4.691 1 91.12 91 LYS A N 1
ATOM 714 C CA . LYS A 1 91 ? -12.961 -2.881 -4.141 1 91.12 91 LYS A CA 1
ATOM 715 C C . LYS A 1 91 ? -12.797 -4.305 -3.615 1 91.12 91 LYS A C 1
ATOM 717 O O . LYS A 1 91 ? -13.352 -4.652 -2.572 1 91.12 91 LYS A O 1
ATOM 722 N N . LEU A 1 92 ? -12.062 -5.062 -4.301 1 91.81 92 LEU A N 1
ATOM 723 C CA . LEU A 1 92 ? -11.82 -6.441 -3.893 1 91.81 92 LEU A CA 1
ATOM 724 C C . LEU A 1 92 ? -10.992 -6.496 -2.615 1 91.81 92 LEU A C 1
ATOM 726 O O . LEU A 1 92 ? -11.289 -7.273 -1.708 1 91.81 92 LEU A O 1
ATOM 730 N N . VAL A 1 93 ? -9.945 -5.719 -2.543 1 93.5 93 VAL A N 1
ATOM 731 C CA . VAL A 1 93 ? -9.07 -5.68 -1.373 1 93.5 93 VAL A CA 1
ATOM 732 C C . VAL A 1 93 ? -9.867 -5.242 -0.147 1 93.5 93 VAL A C 1
ATOM 734 O O . VAL A 1 93 ? -9.766 -5.855 0.918 1 93.5 93 VAL A O 1
ATOM 737 N N . GLU A 1 94 ? -10.664 -4.207 -0.344 1 91.25 94 GLU A N 1
ATOM 738 C CA . GLU A 1 94 ? -11.484 -3.705 0.756 1 91.25 94 GLU A CA 1
ATOM 739 C C . GLU A 1 94 ? -12.5 -4.75 1.211 1 91.25 94 GLU A C 1
ATOM 741 O O . GLU A 1 94 ? -12.719 -4.926 2.41 1 91.25 94 GLU A O 1
ATOM 746 N N . HIS A 1 95 ? -13.078 -5.379 0.246 1 93.31 95 HIS A N 1
ATOM 747 C CA . HIS A 1 95 ? -14.086 -6.395 0.522 1 93.31 95 HIS A CA 1
ATOM 748 C C . HIS A 1 95 ? -13.508 -7.543 1.34 1 93.31 95 HIS A C 1
ATOM 750 O O . HIS A 1 95 ? -14.047 -7.902 2.389 1 93.31 95 HIS A O 1
ATOM 756 N N . PHE A 1 96 ? -12.453 -8.062 0.963 1 95.44 96 PHE A N 1
ATOM 757 C CA . PHE A 1 96 ? -11.852 -9.195 1.662 1 95.44 96 PHE A CA 1
ATOM 758 C C . PHE A 1 96 ? -11.266 -8.75 3 1 95.44 96 PHE A C 1
ATOM 760 O O . PHE A 1 96 ? -11.289 -9.516 3.971 1 95.44 96 PHE A O 1
ATOM 767 N N . SER A 1 97 ? -10.766 -7.559 3.029 1 95.69 97 SER A N 1
ATOM 768 C CA . SER A 1 97 ? -10.266 -7.039 4.293 1 95.69 97 SER A CA 1
ATOM 769 C C . SER A 1 97 ? -11.359 -7 5.355 1 95.69 97 SER A C 1
ATOM 771 O O . SER A 1 97 ? -11.133 -7.383 6.504 1 95.69 97 SER A O 1
ATOM 773 N N . ALA A 1 98 ? -12.508 -6.539 4.941 1 95 98 ALA A N 1
ATOM 774 C CA . ALA A 1 98 ? -13.633 -6.48 5.863 1 95 98 ALA A CA 1
ATOM 775 C C . ALA A 1 98 ? -14.031 -7.879 6.328 1 95 98 ALA A C 1
ATOM 777 O O . ALA A 1 98 ? -14.328 -8.094 7.508 1 95 98 ALA A O 1
ATOM 778 N N . ILE A 1 99 ? -14.023 -8.789 5.441 1 97.44 99 ILE A N 1
ATOM 779 C CA . ILE A 1 99 ? -14.391 -10.172 5.75 1 97.44 99 ILE A CA 1
ATOM 780 C C . ILE A 1 99 ? -13.375 -10.773 6.719 1 97.44 99 ILE A C 1
ATOM 782 O O . ILE A 1 99 ? -13.75 -11.391 7.715 1 97.44 99 ILE A O 1
ATOM 786 N N . TYR A 1 100 ? -12.07 -10.594 6.449 1 98.19 100 TYR A N 1
ATOM 787 C CA . TYR A 1 100 ? -11.016 -11.117 7.312 1 98.19 100 TYR A CA 1
ATOM 788 C C . TYR A 1 100 ? -11.117 -10.523 8.711 1 98.19 100 TYR A C 1
ATOM 790 O O . TYR A 1 100 ? -11 -11.242 9.703 1 98.19 100 TYR A O 1
ATOM 798 N N . ALA A 1 101 ? -11.406 -9.273 8.781 1 96.75 101 ALA A N 1
ATOM 799 C CA . ALA A 1 101 ? -11.469 -8.57 10.062 1 96.75 101 ALA A CA 1
ATOM 800 C C . ALA A 1 101 ? -12.672 -9.031 10.875 1 96.75 101 ALA A C 1
ATOM 802 O O . ALA A 1 101 ? -12.68 -8.922 12.102 1 96.75 101 ALA A O 1
ATOM 803 N N . SER A 1 102 ? -13.672 -9.508 10.203 1 97.56 102 SER A N 1
ATOM 804 C CA . SER A 1 102 ? -14.922 -9.906 10.852 1 97.56 102 SER A CA 1
ATOM 805 C C . SER A 1 102 ? -14.961 -11.406 11.102 1 97.56 102 SER A C 1
ATOM 807 O O . SER A 1 102 ? -16 -11.945 11.5 1 97.56 102 SER A O 1
ATOM 809 N N . SER A 1 103 ? -13.883 -12.109 10.812 1 98.38 103 SER A N 1
ATOM 810 C CA . SER A 1 103 ? -13.836 -13.562 10.961 1 98.38 103 SER A CA 1
ATOM 811 C C . SER A 1 103 ? -12.828 -13.977 12.031 1 98.38 103 SER A C 1
ATOM 813 O O . SER A 1 103 ? -12.164 -13.125 12.625 1 98.38 103 SER A O 1
ATOM 815 N N . LYS A 1 104 ? -12.742 -15.281 12.281 1 98.44 104 LYS A N 1
ATOM 816 C CA . LYS A 1 104 ? -11.758 -15.844 13.203 1 98.44 104 LYS A CA 1
ATOM 817 C C . LYS A 1 104 ? -10.492 -16.25 12.461 1 98.44 104 LYS A C 1
ATOM 819 O O . LYS A 1 104 ? -9.922 -17.312 12.742 1 98.44 104 LYS A O 1
ATOM 824 N N . LEU A 1 105 ? -10.125 -15.453 11.578 1 98.75 105 LEU A N 1
ATOM 825 C CA . LEU A 1 105 ? -8.945 -15.734 10.766 1 98.75 105 LEU A CA 1
ATOM 826 C C . LEU A 1 105 ? -7.727 -15.969 11.648 1 98.75 105 LEU A C 1
ATOM 828 O O . LEU A 1 105 ? -7.406 -15.141 12.508 1 98.75 105 LEU A O 1
ATOM 832 N N . GLU A 1 106 ? -7.094 -17.094 11.445 1 98.69 106 GLU A N 1
ATOM 833 C CA . GLU A 1 106 ? -5.887 -17.422 12.195 1 98.69 106 GLU A CA 1
ATOM 834 C C . GLU A 1 106 ? -4.629 -17.141 11.375 1 98.69 106 GLU A C 1
ATOM 836 O O . GLU A 1 106 ? -3.625 -16.672 11.922 1 98.69 106 GLU A O 1
ATOM 841 N N . LYS A 1 107 ? -4.676 -17.453 10.102 1 98.75 107 LYS A N 1
ATOM 842 C CA . LYS A 1 107 ? -3.533 -17.266 9.211 1 98.75 107 LYS A CA 1
ATOM 843 C C . LYS A 1 107 ? -3.99 -16.906 7.797 1 98.75 107 LYS A C 1
ATOM 845 O O . LYS A 1 107 ? -4.938 -17.5 7.281 1 98.75 107 LYS A O 1
ATOM 850 N N . LEU A 1 108 ? -3.426 -15.891 7.254 1 98.88 108 LEU A N 1
ATOM 851 C CA . LEU A 1 108 ? -3.652 -15.523 5.863 1 98.88 108 LEU A CA 1
ATOM 852 C C . LEU A 1 108 ? -2.424 -15.82 5.012 1 98.88 108 LEU A C 1
ATOM 854 O O . LEU A 1 108 ? -1.333 -15.32 5.289 1 98.88 108 LEU A O 1
ATOM 858 N N . VAL A 1 109 ? -2.555 -16.688 4.027 1 98.75 109 VAL A N 1
ATOM 859 C CA . VAL A 1 109 ? -1.567 -16.906 2.971 1 98.75 109 VAL A CA 1
ATOM 860 C C . VAL A 1 109 ? -1.955 -16.094 1.734 1 98.75 109 VAL A C 1
ATOM 862 O O . VAL A 1 109 ? -2.955 -16.391 1.078 1 98.75 109 VAL A O 1
ATOM 865 N N . HIS A 1 110 ? -1.195 -15.102 1.456 1 98.12 110 HIS A N 1
ATOM 866 C CA . HIS A 1 110 ? -1.471 -14.25 0.302 1 98.12 110 HIS A CA 1
ATOM 867 C C . HIS A 1 110 ? -0.521 -14.562 -0.85 1 98.12 110 HIS A C 1
ATOM 869 O O . HIS A 1 110 ? 0.694 -14.633 -0.656 1 98.12 110 HIS A O 1
ATOM 875 N N . ILE A 1 111 ? -1.071 -14.742 -2.002 1 97.5 111 ILE A N 1
ATOM 876 C CA . ILE A 1 111 ? -0.273 -15.008 -3.193 1 97.5 111 ILE A CA 1
ATOM 877 C C . ILE A 1 111 ? 0.016 -13.695 -3.922 1 97.5 111 ILE A C 1
ATOM 879 O O . ILE A 1 111 ? -0.876 -13.109 -4.543 1 97.5 111 ILE A O 1
ATOM 883 N N . SER A 1 112 ? 1.172 -13.266 -3.855 1 97 112 SER A N 1
ATOM 884 C CA . SER A 1 112 ? 1.66 -12.07 -4.543 1 97 112 SER A CA 1
ATOM 885 C C . SER A 1 112 ? 2.367 -12.438 -5.844 1 97 112 SER A C 1
ATOM 887 O O . SER A 1 112 ? 2.123 -13.5 -6.414 1 97 112 SER A O 1
ATOM 889 N N . SER A 1 113 ? 3.088 -11.477 -6.395 1 95.62 113 SER A N 1
ATOM 890 C CA . SER A 1 113 ? 3.664 -11.656 -7.723 1 95.62 113 SER A CA 1
ATOM 891 C C . SER A 1 113 ? 5.168 -11.398 -7.715 1 95.62 113 SER A C 1
ATOM 893 O O . SER A 1 113 ? 5.602 -10.258 -7.891 1 95.62 113 SER A O 1
ATOM 895 N N . GLY A 1 114 ? 5.902 -12.516 -7.652 1 94.44 114 GLY A N 1
ATOM 896 C CA . GLY A 1 114 ? 7.352 -12.383 -7.711 1 94.44 114 GLY A CA 1
ATOM 897 C C . GLY A 1 114 ? 7.848 -11.836 -9.031 1 94.44 114 GLY A C 1
ATOM 898 O O . GLY A 1 114 ? 8.961 -11.312 -9.117 1 94.44 114 GLY A O 1
ATOM 899 N N . GLY A 1 115 ? 7.066 -11.875 -9.969 1 90.81 115 GLY A N 1
ATOM 900 C CA . GLY A 1 115 ? 7.445 -11.445 -11.305 1 90.81 115 GLY A CA 1
ATOM 901 C C . GLY A 1 115 ? 7.324 -9.945 -11.5 1 90.81 115 GLY A C 1
ATOM 902 O O . GLY A 1 115 ? 7.832 -9.398 -12.484 1 90.81 115 GLY A O 1
ATOM 903 N N . THR A 1 116 ? 6.645 -9.25 -10.523 1 93.44 116 THR A N 1
ATOM 904 C CA . THR A 1 116 ? 6.348 -7.859 -10.852 1 93.44 116 THR A CA 1
ATOM 905 C C . THR A 1 116 ? 6.719 -6.941 -9.688 1 93.44 116 THR A C 1
ATOM 907 O O . THR A 1 116 ? 7.07 -5.777 -9.898 1 93.44 116 THR A O 1
ATOM 910 N N . VAL A 1 117 ? 6.719 -7.391 -8.438 1 95.62 117 VAL A N 1
ATOM 911 C CA . VAL A 1 117 ? 6.773 -6.488 -7.293 1 95.62 117 VAL A CA 1
ATOM 912 C C . VAL A 1 117 ? 8.195 -5.965 -7.113 1 95.62 117 VAL A C 1
ATOM 914 O O . VAL A 1 117 ? 8.406 -4.898 -6.527 1 95.62 117 VAL A O 1
ATOM 917 N N . TYR A 1 118 ? 9.211 -6.695 -7.648 1 94.88 118 TYR A N 1
ATOM 918 C CA . TYR A 1 118 ? 10.609 -6.297 -7.488 1 94.88 118 TYR A CA 1
ATOM 919 C C . TYR A 1 118 ? 11 -5.258 -8.531 1 94.88 118 TYR A C 1
ATOM 921 O O . TYR A 1 118 ? 11.969 -4.516 -8.344 1 94.88 118 TYR A O 1
ATOM 929 N N . GLY A 1 119 ? 10.25 -5.176 -9.602 1 93.06 119 GLY A N 1
ATOM 930 C CA . GLY A 1 119 ? 10.625 -4.285 -10.688 1 93.06 119 GLY A CA 1
ATOM 931 C C . GLY A 1 119 ? 11.727 -4.852 -11.57 1 93.06 119 GLY A C 1
ATOM 932 O O . GLY A 1 119 ? 11.789 -6.062 -11.789 1 93.06 119 GLY A O 1
ATOM 933 N N . GLU A 1 120 ? 12.523 -3.844 -12.062 1 86.88 120 GLU A N 1
ATOM 934 C CA . GLU A 1 120 ? 13.539 -4.246 -13.031 1 86.88 120 GLU A CA 1
ATOM 935 C C . GLU A 1 120 ? 14.719 -4.93 -12.344 1 86.88 120 GLU A C 1
ATOM 937 O O . GLU A 1 120 ? 15.203 -4.453 -11.312 1 86.88 120 GLU A O 1
ATOM 942 N N . GLY A 1 121 ? 14.953 -6.094 -12.531 1 73.38 121 GLY A N 1
ATOM 943 C CA . GLY A 1 121 ? 16.141 -6.785 -12.039 1 73.38 121 GLY A CA 1
ATOM 944 C C . GLY A 1 121 ? 17.359 -6.59 -12.914 1 73.38 121 GLY A C 1
ATOM 945 O O . GLY A 1 121 ? 17.25 -6.047 -14.023 1 73.38 121 GLY A O 1
ATOM 946 N N . SER A 1 122 ? 18.5 -6.676 -12.281 1 69.44 122 SER A N 1
ATOM 947 C CA . SER A 1 122 ? 19.703 -6.715 -13.094 1 69.44 122 SER A CA 1
ATOM 948 C C . SER A 1 122 ? 19.953 -8.117 -13.641 1 69.44 122 SER A C 1
ATOM 950 O O . SER A 1 122 ? 19.5 -9.102 -13.062 1 69.44 122 SER A O 1
ATOM 952 N N . PHE A 1 123 ? 20.469 -8.25 -14.844 1 66.12 123 PHE A N 1
ATOM 953 C CA . PHE A 1 123 ? 20.703 -9.492 -15.57 1 66.12 123 PHE A CA 1
ATOM 954 C C . PHE A 1 123 ? 21.391 -10.516 -14.672 1 66.12 123 PHE A C 1
ATOM 956 O O . PHE A 1 123 ? 21.156 -11.719 -14.805 1 66.12 123 PHE A O 1
ATOM 963 N N . ASN A 1 124 ? 21.875 -10.055 -13.805 1 73.31 124 ASN A N 1
ATOM 964 C CA . ASN A 1 124 ? 22.656 -11.047 -13.078 1 73.31 124 ASN A CA 1
ATOM 965 C C . ASN A 1 124 ? 22.297 -11.055 -11.594 1 73.31 124 ASN A C 1
ATOM 967 O O . ASN A 1 124 ? 23.078 -11.531 -10.766 1 73.31 124 ASN A O 1
ATOM 971 N N . HIS A 1 125 ? 21.156 -10.695 -11.516 1 86.06 125 HIS A N 1
ATOM 972 C CA . HIS A 1 125 ? 20.828 -10.648 -10.102 1 86.06 125 HIS A CA 1
ATOM 973 C C . HIS A 1 125 ? 19.422 -11.18 -9.844 1 86.06 125 HIS A C 1
ATOM 975 O O . HIS A 1 125 ? 18.469 -10.781 -10.516 1 86.06 125 HIS A O 1
ATOM 981 N N . SER A 1 126 ? 19.406 -12.281 -9.07 1 94.31 126 SER A N 1
ATOM 982 C CA . SER A 1 126 ? 18.109 -12.781 -8.609 1 94.31 126 SER A CA 1
ATOM 983 C C . SER A 1 126 ? 17.594 -11.969 -7.434 1 94.31 126 SER A C 1
ATOM 985 O O . SER A 1 126 ? 18.359 -11.586 -6.543 1 94.31 126 SER A O 1
ATOM 987 N N . HIS A 1 127 ? 16.328 -11.648 -7.48 1 95.81 127 HIS A N 1
ATOM 988 C CA . HIS A 1 127 ? 15.719 -10.844 -6.43 1 95.81 127 HIS A CA 1
ATOM 989 C C . HIS A 1 127 ? 15.555 -11.648 -5.145 1 95.81 127 HIS A C 1
ATOM 991 O O . HIS A 1 127 ? 14.984 -12.742 -5.16 1 95.81 127 HIS A O 1
ATOM 997 N N . LYS A 1 128 ? 16.094 -11.18 -4.09 1 95.81 128 LYS A N 1
ATOM 998 C CA . LYS A 1 128 ? 15.875 -11.734 -2.758 1 95.81 128 LYS A CA 1
ATOM 999 C C . LYS A 1 128 ? 14.633 -11.125 -2.109 1 95.81 128 LYS A C 1
ATOM 1001 O O . LYS A 1 128 ? 14.227 -10.008 -2.451 1 95.81 128 LYS A O 1
ATOM 1006 N N . GLU A 1 129 ? 14.039 -11.852 -1.138 1 96.62 129 GLU A N 1
ATOM 1007 C CA . GLU A 1 129 ? 12.812 -11.391 -0.492 1 96.62 129 GLU A CA 1
ATOM 1008 C C . GLU A 1 129 ? 13.016 -10.047 0.195 1 96.62 129 GLU A C 1
ATOM 1010 O O . GLU A 1 129 ? 12.078 -9.25 0.294 1 96.62 129 GLU A O 1
ATOM 1015 N N . LYS A 1 130 ? 14.227 -9.711 0.562 1 92.94 130 LYS A N 1
ATOM 1016 C CA . LYS A 1 130 ? 14.508 -8.492 1.31 1 92.94 130 LYS A CA 1
ATOM 1017 C C . LYS A 1 130 ? 14.898 -7.352 0.373 1 92.94 130 LYS A C 1
ATOM 1019 O O . LYS A 1 130 ? 15.227 -6.254 0.827 1 92.94 130 LYS A O 1
ATOM 1024 N N . ASP A 1 131 ? 14.93 -7.648 -0.921 1 92.88 131 ASP A N 1
ATOM 1025 C CA . ASP A 1 131 ? 15.266 -6.59 -1.868 1 92.88 131 ASP A CA 1
ATOM 1026 C C . ASP A 1 131 ? 14.195 -5.504 -1.889 1 92.88 131 ASP A C 1
ATOM 1028 O O . ASP A 1 131 ? 13.055 -5.746 -1.492 1 92.88 131 ASP A O 1
ATOM 1032 N N . ILE A 1 132 ? 14.602 -4.324 -2.375 1 90.81 132 ILE A N 1
ATOM 1033 C CA . ILE A 1 132 ? 13.695 -3.188 -2.498 1 90.81 132 ILE A CA 1
ATOM 1034 C C . ILE A 1 132 ? 12.617 -3.494 -3.537 1 90.81 132 ILE A C 1
ATOM 1036 O O . ILE A 1 132 ? 12.906 -4.082 -4.582 1 90.81 132 ILE A O 1
ATOM 1040 N N . LEU A 1 133 ? 11.422 -3.096 -3.23 1 94.12 133 LEU A N 1
ATOM 1041 C CA . LEU A 1 133 ? 10.273 -3.311 -4.102 1 94.12 133 LEU A CA 1
ATOM 1042 C C . LEU A 1 133 ? 10.008 -2.082 -4.965 1 94.12 133 LEU A C 1
ATOM 1044 O O . LEU A 1 133 ? 9.672 -1.015 -4.445 1 94.12 133 LEU A O 1
ATOM 1048 N N . SER A 1 134 ? 10.195 -2.242 -6.281 1 91.81 134 SER A N 1
ATOM 1049 C CA . SER A 1 134 ? 10.055 -1.121 -7.203 1 91.81 134 SER A CA 1
ATOM 1050 C C . SER A 1 134 ? 9.328 -1.539 -8.477 1 91.81 134 SER A C 1
ATOM 1052 O O . SER A 1 134 ? 9.883 -1.432 -9.578 1 91.81 134 SER A O 1
ATOM 1054 N N . PRO A 1 135 ? 8.055 -1.921 -8.297 1 94.5 135 PRO A N 1
ATOM 1055 C CA . PRO A 1 135 ? 7.324 -2.346 -9.484 1 94.5 135 PRO A CA 1
ATOM 1056 C C . PRO A 1 135 ? 7.211 -1.242 -10.539 1 94.5 135 PRO A C 1
ATOM 1058 O O . PRO A 1 135 ? 7.074 -0.067 -10.188 1 94.5 135 PRO A O 1
ATOM 1061 N N . ILE A 1 136 ? 7.16 -1.67 -11.828 1 92.44 136 ILE A N 1
ATOM 1062 C CA . ILE A 1 136 ? 7.145 -0.661 -12.883 1 92.44 136 ILE A CA 1
ATOM 1063 C C . ILE A 1 136 ? 5.809 -0.708 -13.625 1 92.44 136 ILE A C 1
ATOM 1065 O O . ILE A 1 136 ? 5.555 0.107 -14.516 1 92.44 136 ILE A O 1
ATOM 1069 N N . SER A 1 137 ? 4.961 -1.677 -13.328 1 93.38 137 SER A N 1
ATOM 1070 C CA . SER A 1 137 ? 3.635 -1.789 -13.922 1 93.38 137 SER A CA 1
ATOM 1071 C C . SER A 1 137 ? 2.539 -1.476 -12.914 1 93.38 137 SER A C 1
ATOM 1073 O O . SER A 1 137 ? 2.758 -1.576 -11.703 1 93.38 137 SER A O 1
ATOM 1075 N N . TRP A 1 138 ? 1.354 -1.084 -13.445 1 93.81 138 TRP A N 1
ATOM 1076 C CA . TRP A 1 138 ? 0.21 -0.865 -12.57 1 93.81 138 TRP A CA 1
ATOM 1077 C C . TRP A 1 138 ? -0.192 -2.156 -11.867 1 93.81 138 TRP A C 1
ATOM 1079 O O . TRP A 1 138 ? -0.588 -2.137 -10.695 1 93.81 138 TRP A O 1
ATOM 1089 N N . TYR A 1 139 ? -0.092 -3.244 -12.547 1 94.19 139 TYR A N 1
ATOM 1090 C CA . TYR A 1 139 ? -0.366 -4.547 -11.953 1 94.19 139 TYR A CA 1
ATOM 1091 C C . TYR A 1 139 ? 0.583 -4.828 -10.789 1 94.19 139 TYR A C 1
ATOM 1093 O O . TYR A 1 139 ? 0.151 -5.246 -9.711 1 94.19 139 TYR A O 1
ATOM 1101 N N . GLY A 1 140 ? 1.861 -4.656 -11.047 1 95.06 140 GLY A N 1
ATOM 1102 C CA . GLY A 1 140 ? 2.85 -4.844 -9.992 1 95.06 140 GLY A CA 1
ATOM 1103 C C . GLY A 1 140 ? 2.611 -3.959 -8.781 1 95.06 140 GLY A C 1
ATOM 1104 O O . GLY A 1 140 ? 2.752 -4.406 -7.645 1 95.06 140 GLY A O 1
ATOM 1105 N N . ARG A 1 141 ? 2.264 -2.707 -9.023 1 94.69 141 ARG A N 1
ATOM 1106 C CA . ARG A 1 141 ? 1.948 -1.772 -7.949 1 94.69 141 ARG A CA 1
ATOM 1107 C C . ARG A 1 141 ? 0.734 -2.242 -7.152 1 94.69 141 ARG A C 1
ATOM 1109 O O . ARG A 1 141 ? 0.727 -2.172 -5.922 1 94.69 141 ARG A O 1
ATOM 1116 N N . ALA A 1 142 ? -0.278 -2.707 -7.84 1 94.88 142 ALA A N 1
ATOM 1117 C CA . ALA A 1 142 ? -1.477 -3.225 -7.184 1 94.88 142 ALA A CA 1
ATOM 1118 C C . ALA A 1 142 ? -1.146 -4.43 -6.309 1 94.88 142 ALA A C 1
ATOM 1120 O O . ALA A 1 142 ? -1.596 -4.516 -5.16 1 94.88 142 ALA A O 1
ATOM 1121 N N . LYS A 1 143 ? -0.367 -5.332 -6.812 1 96.06 143 LYS A N 1
ATOM 1122 C CA . LYS A 1 143 ? 0.019 -6.52 -6.055 1 96.06 143 LYS A CA 1
ATOM 1123 C C . LYS A 1 143 ? 0.844 -6.145 -4.828 1 96.06 143 LYS A C 1
ATOM 1125 O O . LYS A 1 143 ? 0.708 -6.762 -3.77 1 96.06 143 LYS A O 1
ATOM 1130 N N . LEU A 1 144 ? 1.717 -5.227 -5.02 1 96.56 144 LEU A N 1
ATOM 1131 C CA . LEU A 1 144 ? 2.498 -4.746 -3.883 1 96.56 144 LEU A CA 1
ATOM 1132 C C . LEU A 1 144 ? 1.59 -4.148 -2.814 1 96.56 144 LEU A C 1
ATOM 1134 O O . LEU A 1 144 ? 1.777 -4.402 -1.622 1 96.56 144 LEU A O 1
ATOM 1138 N N . PHE A 1 145 ? 0.657 -3.369 -3.223 1 95.69 145 PHE A N 1
ATOM 1139 C CA . PHE A 1 145 ? -0.286 -2.809 -2.262 1 95.69 145 PHE A CA 1
ATOM 1140 C C . PHE A 1 145 ? -1.01 -3.914 -1.504 1 95.69 145 PHE A C 1
ATOM 1142 O O . PHE A 1 145 ? -1.166 -3.838 -0.284 1 95.69 145 PHE A O 1
ATOM 1149 N N . GLU A 1 146 ? -1.464 -4.863 -2.191 1 95.88 146 GLU A N 1
ATOM 1150 C CA . GLU A 1 146 ? -2.186 -5.973 -1.575 1 95.88 146 GLU A CA 1
ATOM 1151 C C . GLU A 1 146 ? -1.343 -6.648 -0.497 1 95.88 146 GLU A C 1
ATOM 1153 O O . GLU A 1 146 ? -1.828 -6.906 0.606 1 95.88 146 GLU A O 1
ATOM 1158 N N . GLU A 1 147 ? -0.138 -6.945 -0.864 1 96.06 147 GLU A N 1
ATOM 1159 C CA . GLU A 1 147 ? 0.756 -7.613 0.077 1 96.06 147 GLU A CA 1
ATOM 1160 C C . GLU A 1 147 ? 0.914 -6.801 1.359 1 96.06 147 GLU A C 1
ATOM 1162 O O . GLU A 1 147 ? 0.837 -7.352 2.461 1 96.06 147 GLU A O 1
ATOM 1167 N N . LEU A 1 148 ? 1.155 -5.523 1.155 1 96.88 148 LEU A N 1
ATOM 1168 C CA . LEU A 1 148 ? 1.427 -4.664 2.303 1 96.88 148 LEU A CA 1
ATOM 1169 C C . LEU A 1 148 ? 0.163 -4.445 3.127 1 96.88 148 LEU A C 1
ATOM 1171 O O . LEU A 1 148 ? 0.212 -4.453 4.359 1 96.88 148 LEU A O 1
ATOM 1175 N N . HIS A 1 149 ? -0.923 -4.219 2.434 1 97.12 149 HIS A N 1
ATOM 1176 C CA . HIS A 1 149 ? -2.203 -3.988 3.094 1 97.12 149 HIS A CA 1
ATOM 1177 C C . HIS A 1 149 ? -2.625 -5.199 3.92 1 97.12 149 HIS A C 1
ATOM 1179 O O . HIS A 1 149 ? -3.045 -5.055 5.07 1 97.12 149 HIS A O 1
ATOM 1185 N N . TYR A 1 150 ? -2.557 -6.359 3.377 1 97.69 150 TYR A N 1
ATOM 1186 C CA . TYR A 1 150 ? -2.955 -7.578 4.078 1 97.69 150 TYR A CA 1
ATOM 1187 C C . TYR A 1 150 ? -2.008 -7.879 5.23 1 97.69 150 TYR A C 1
ATOM 1189 O O . TYR A 1 150 ? -2.426 -8.406 6.266 1 97.69 150 TYR A O 1
ATOM 1197 N N . GLU A 1 151 ? -0.727 -7.609 5.035 1 97.62 151 GLU A N 1
ATOM 1198 C CA . GLU A 1 151 ? 0.21 -7.77 6.145 1 97.62 151 GLU A CA 1
ATOM 1199 C C . GLU A 1 151 ? -0.189 -6.895 7.332 1 97.62 151 GLU A C 1
ATOM 1201 O O . GLU A 1 151 ? -0.229 -7.367 8.469 1 97.62 151 GLU A O 1
ATOM 1206 N N . LYS A 1 152 ? -0.432 -5.637 7.012 1 96.75 152 LYS A N 1
ATOM 1207 C CA . LYS A 1 152 ? -0.858 -4.707 8.055 1 96.75 152 LYS A CA 1
ATOM 1208 C C . LYS A 1 152 ? -2.148 -5.176 8.719 1 96.75 152 LYS A C 1
ATOM 1210 O O . LYS A 1 152 ? -2.281 -5.121 9.938 1 96.75 152 LYS A O 1
ATOM 1215 N N . LEU A 1 153 ? -3.117 -5.59 7.938 1 97.38 153 LEU A N 1
ATOM 1216 C CA . LEU A 1 153 ? -4.398 -6.07 8.445 1 97.38 153 LEU A CA 1
ATOM 1217 C C . LEU A 1 153 ? -4.199 -7.273 9.367 1 97.38 153 LEU A C 1
ATOM 1219 O O . LEU A 1 153 ? -4.77 -7.324 10.461 1 97.38 153 LEU A O 1
ATOM 1223 N N . ALA A 1 154 ? -3.434 -8.266 8.914 1 98.06 154 ALA A N 1
ATOM 1224 C CA . ALA A 1 154 ? -3.186 -9.469 9.711 1 98.06 154 ALA A CA 1
ATOM 1225 C C . ALA A 1 154 ? -2.602 -9.109 11.078 1 98.06 154 ALA A C 1
ATOM 1227 O O . ALA A 1 154 ? -3.016 -9.656 12.094 1 98.06 154 ALA A O 1
ATOM 1228 N N . ASN A 1 155 ? -1.648 -8.203 11.062 1 95.94 155 ASN A N 1
ATOM 1229 C CA . ASN A 1 155 ? -1.079 -7.734 12.32 1 95.94 155 ASN A CA 1
ATOM 1230 C C . ASN A 1 155 ? -2.139 -7.098 13.219 1 95.94 155 ASN A C 1
ATOM 1232 O O . ASN A 1 155 ? -2.17 -7.344 14.422 1 95.94 155 ASN A O 1
ATOM 1236 N N . THR A 1 156 ? -2.975 -6.324 12.602 1 94.62 156 THR A N 1
ATOM 1237 C CA . THR A 1 156 ? -4.008 -5.594 13.32 1 94.62 156 THR A CA 1
ATOM 1238 C C . THR A 1 156 ? -4.973 -6.559 14.008 1 94.62 156 THR A C 1
ATOM 1240 O O . THR A 1 156 ? -5.391 -6.324 15.148 1 94.62 156 THR A O 1
ATOM 1243 N N . ILE A 1 157 ? -5.289 -7.609 13.398 1 96.88 157 ILE A N 1
ATOM 1244 C CA . ILE A 1 157 ? -6.297 -8.508 13.953 1 96.88 157 ILE A CA 1
ATOM 1245 C C . ILE A 1 157 ? -5.617 -9.711 14.602 1 96.88 157 ILE A C 1
ATOM 1247 O O . ILE A 1 157 ? -6.27 -10.711 14.891 1 96.88 157 ILE A O 1
ATOM 1251 N N . SER A 1 158 ? -4.262 -9.695 14.711 1 97.44 158 SER A N 1
ATOM 1252 C CA . SER A 1 158 ? -3.447 -10.703 15.383 1 97.44 158 SER A CA 1
ATOM 1253 C C . SER A 1 158 ? -3.549 -12.055 14.68 1 97.44 158 SER A C 1
ATOM 1255 O O . SER A 1 158 ? -3.709 -13.086 15.328 1 97.44 158 SER A O 1
ATOM 1257 N N . ALA A 1 159 ? -3.631 -12.062 13.406 1 98.44 159 ALA A N 1
ATOM 1258 C CA . ALA A 1 159 ? -3.527 -13.258 12.578 1 98.44 159 ALA A CA 1
ATOM 1259 C C . ALA A 1 159 ? -2.111 -13.43 12.031 1 98.44 159 ALA A C 1
ATOM 1261 O O . ALA A 1 159 ? -1.39 -12.453 11.852 1 98.44 159 ALA A O 1
ATOM 1262 N N . ASP A 1 160 ? -1.706 -14.68 11.836 1 98.75 160 ASP A N 1
ATOM 1263 C CA . ASP A 1 160 ? -0.444 -14.961 11.156 1 98.75 160 ASP A CA 1
ATOM 1264 C C . ASP A 1 160 ? -0.526 -14.594 9.68 1 98.75 160 ASP A C 1
ATOM 1266 O O . ASP A 1 160 ? -1.607 -14.617 9.086 1 98.75 160 ASP A O 1
ATOM 1270 N N . TYR A 1 161 ? 0.612 -14.188 9.117 1 98.69 161 TYR A N 1
ATOM 1271 C CA . TYR A 1 161 ? 0.647 -13.766 7.723 1 98.69 161 TYR A CA 1
ATOM 1272 C C . TYR A 1 161 ? 1.804 -14.422 6.984 1 98.69 161 TYR A C 1
ATOM 1274 O O . TYR A 1 161 ? 2.943 -14.398 7.453 1 98.69 161 TYR A O 1
ATOM 1282 N N . LEU A 1 162 ? 1.502 -15.062 5.855 1 98.69 162 LEU A N 1
ATOM 1283 C CA . LEU A 1 162 ? 2.467 -15.633 4.922 1 98.69 162 LEU A CA 1
ATOM 1284 C C . LEU A 1 162 ? 2.256 -15.078 3.518 1 98.69 162 LEU A C 1
ATOM 1286 O O . LEU A 1 162 ? 1.198 -15.289 2.918 1 98.69 162 LEU A O 1
ATOM 1290 N N . CYS A 1 163 ? 3.195 -14.336 3.057 1 98.56 163 CYS A N 1
ATOM 1291 C CA . CYS A 1 163 ? 3.176 -13.82 1.693 1 98.56 163 CYS A CA 1
ATOM 1292 C C . CYS A 1 163 ? 4.066 -14.656 0.781 1 98.56 163 CYS A C 1
ATOM 1294 O O . CYS A 1 163 ? 5.262 -14.797 1.038 1 98.56 163 CYS A O 1
ATOM 1296 N N . VAL A 1 164 ? 3.494 -15.203 -0.252 1 98.69 164 VAL A N 1
ATOM 1297 C CA . VAL A 1 164 ? 4.293 -15.961 -1.211 1 98.69 164 VAL A CA 1
ATOM 1298 C C . VAL A 1 164 ? 4.352 -15.211 -2.539 1 98.69 164 VAL A C 1
ATOM 1300 O O . VAL A 1 164 ? 3.314 -14.906 -3.133 1 98.69 164 VAL A O 1
ATOM 1303 N N . ARG A 1 165 ? 5.527 -14.883 -2.975 1 98.19 165 ARG A N 1
ATOM 1304 C CA . ARG A 1 165 ? 5.762 -14.219 -4.254 1 98.19 165 ARG A CA 1
ATOM 1305 C C . ARG A 1 165 ? 6.078 -15.234 -5.348 1 98.19 165 ARG A C 1
ATOM 1307 O O . ARG A 1 165 ? 7.227 -15.664 -5.484 1 98.19 165 ARG A O 1
ATOM 1314 N N . VAL A 1 166 ? 5.09 -15.453 -6.113 1 97.38 166 VAL A N 1
ATOM 1315 C CA . VAL A 1 166 ? 5.164 -16.531 -7.098 1 97.38 166 VAL A CA 1
ATOM 1316 C C . VAL A 1 166 ? 5.754 -15.992 -8.398 1 97.38 166 VAL A C 1
ATOM 1318 O O . VAL A 1 166 ? 5.391 -14.906 -8.859 1 97.38 166 VAL A O 1
ATOM 1321 N N . SER A 1 167 ? 6.684 -16.781 -8.945 1 96.19 167 SER A N 1
ATOM 1322 C CA . SER A 1 167 ? 7.238 -16.422 -10.242 1 96.19 167 SER A CA 1
ATOM 1323 C C . SER A 1 167 ? 6.266 -16.75 -11.367 1 96.19 167 SER A C 1
ATOM 1325 O O . SER A 1 167 ? 5.051 -16.609 -11.211 1 96.19 167 SER A O 1
ATOM 1327 N N . ASN A 1 168 ? 6.641 -17.125 -12.594 1 95.12 168 ASN A N 1
ATOM 1328 C CA . ASN A 1 168 ? 5.832 -17.406 -13.773 1 95.12 168 ASN A CA 1
ATOM 1329 C C . ASN A 1 168 ? 5.375 -18.859 -13.812 1 95.12 168 ASN A C 1
ATOM 1331 O O . ASN A 1 168 ? 6.062 -19.719 -14.375 1 95.12 168 ASN A O 1
ATOM 1335 N N . PRO A 1 169 ? 4.219 -19.109 -13.227 1 96.06 169 PRO A N 1
ATOM 1336 C CA . PRO A 1 169 ? 3.777 -20.5 -13.156 1 96.06 169 PRO A CA 1
ATOM 1337 C C . PRO A 1 169 ? 3.295 -21.047 -14.5 1 96.06 169 PRO A C 1
ATOM 1339 O O . PRO A 1 169 ? 2.811 -20.281 -15.336 1 96.06 169 PRO A O 1
ATOM 1342 N N . TYR A 1 170 ? 3.482 -22.375 -14.703 1 96.25 170 TYR A N 1
ATOM 1343 C CA . TYR A 1 170 ? 3.039 -23.047 -15.922 1 96.25 170 TYR A CA 1
ATOM 1344 C C . TYR A 1 170 ? 2.637 -24.484 -15.625 1 96.25 170 TYR A C 1
ATOM 1346 O O . TYR A 1 170 ? 2.949 -25.016 -14.562 1 96.25 170 TYR A O 1
ATOM 1354 N N . GLY A 1 171 ? 1.912 -25.062 -16.484 1 96.19 171 GLY A N 1
ATOM 1355 C CA . GLY A 1 171 ? 1.73 -26.5 -16.516 1 96.19 171 GLY A CA 1
ATOM 1356 C C . GLY A 1 171 ? 0.633 -26.984 -15.578 1 96.19 171 GLY A C 1
ATOM 1357 O O . GLY A 1 171 ? 0.767 -28.016 -14.93 1 96.19 171 GLY A O 1
ATOM 1358 N N . ASN A 1 172 ? -0.419 -26.203 -15.391 1 93.12 172 ASN A N 1
ATOM 1359 C CA . ASN A 1 172 ? -1.593 -26.672 -14.664 1 93.12 172 ASN A CA 1
ATOM 1360 C C . ASN A 1 172 ? -2.586 -27.375 -15.586 1 93.12 172 ASN A C 1
ATOM 1362 O O . ASN A 1 172 ? -3.174 -26.734 -16.469 1 93.12 172 ASN A O 1
ATOM 1366 N N . PRO A 1 173 ? -2.752 -28.688 -15.43 1 86.62 173 PRO A N 1
ATOM 1367 C CA . PRO A 1 173 ? -3.617 -29.422 -16.344 1 86.62 173 PRO A CA 1
ATOM 1368 C C . PRO A 1 173 ? -5.051 -28.906 -16.359 1 86.62 173 PRO A C 1
ATOM 1370 O O . PRO A 1 173 ? -5.781 -29.109 -17.328 1 86.62 173 PRO A O 1
ATOM 1373 N N . ASN A 1 174 ? -5.473 -28.234 -15.297 1 86.44 174 ASN A N 1
ATOM 1374 C CA . ASN A 1 174 ? -6.832 -27.719 -15.188 1 86.44 174 ASN A CA 1
ATOM 1375 C C . ASN A 1 174 ? -6.988 -26.375 -15.906 1 86.44 174 ASN A C 1
ATOM 1377 O O . ASN A 1 174 ? -8.109 -25.891 -16.094 1 86.44 174 ASN A O 1
ATOM 1381 N N . LYS A 1 175 ? -5.883 -25.766 -16.312 1 87.62 175 LYS A N 1
ATOM 1382 C CA . LYS A 1 175 ? -5.863 -24.484 -17.031 1 87.62 175 LYS A CA 1
ATOM 1383 C C . LYS A 1 175 ? -4.754 -24.453 -18.078 1 87.62 175 LYS A C 1
ATOM 1385 O O . LYS A 1 175 ? -3.572 -24.375 -17.734 1 87.62 175 LYS A O 1
ATOM 1390 N N . SER A 1 176 ? -5.051 -24.375 -19.359 1 77.25 176 SER A N 1
ATOM 1391 C CA . SER A 1 176 ? -4.062 -24.672 -20.391 1 77.25 176 SER A CA 1
ATOM 1392 C C . SER A 1 176 ? -3.586 -23.391 -21.062 1 77.25 176 SER A C 1
ATOM 1394 O O . SER A 1 176 ? -2.623 -23.406 -21.828 1 77.25 176 SER A O 1
ATOM 1396 N N . ASN A 1 177 ? -4.043 -22.312 -20.734 1 81.25 177 ASN A N 1
ATOM 1397 C CA . ASN A 1 177 ? -3.666 -21.094 -21.453 1 81.25 177 ASN A CA 1
ATOM 1398 C C . ASN A 1 177 ? -3.25 -19.984 -20.484 1 81.25 177 ASN A C 1
ATOM 1400 O O . ASN A 1 177 ? -3.707 -18.844 -20.609 1 81.25 177 ASN A O 1
ATOM 1404 N N . HIS A 1 178 ? -2.385 -20.547 -19.656 1 82.88 178 HIS A N 1
ATOM 1405 C CA . HIS A 1 178 ? -1.871 -19.609 -18.656 1 82.88 178 HIS A CA 1
ATOM 1406 C C . HIS A 1 178 ? -0.368 -19.406 -18.812 1 82.88 178 HIS A C 1
ATOM 1408 O O . HIS A 1 178 ? 0.397 -20.375 -18.797 1 82.88 178 HIS A O 1
ATOM 1414 N N . GLY A 1 179 ? 0.075 -18.234 -19.125 1 89.69 179 GLY A N 1
ATOM 1415 C CA . GLY A 1 179 ? 1.496 -17.938 -19.188 1 89.69 179 GLY A CA 1
ATOM 1416 C C . GLY A 1 179 ? 2.139 -18.297 -20.516 1 89.69 179 GLY A C 1
ATOM 1417 O O . GLY A 1 179 ? 1.513 -18.938 -21.359 1 89.69 179 GLY A O 1
ATOM 1418 N N . PHE A 1 180 ? 3.391 -17.984 -20.656 1 94.25 180 PHE A N 1
ATOM 1419 C CA . PHE A 1 180 ? 4.102 -18.062 -21.938 1 94.25 180 PHE A CA 1
ATOM 1420 C C . PHE A 1 180 ? 4.273 -19.5 -22.375 1 94.25 180 PHE A C 1
ATOM 1422 O O . PHE A 1 180 ? 4.016 -19.844 -23.531 1 94.25 180 PHE A O 1
ATOM 1429 N N . ILE A 1 181 ? 4.664 -20.406 -21.453 1 96.88 181 ILE A N 1
ATOM 1430 C CA . ILE A 1 181 ? 4.996 -21.781 -21.797 1 96.88 181 ILE A CA 1
ATOM 1431 C C . ILE A 1 181 ? 3.746 -22.516 -22.281 1 96.88 181 ILE A C 1
ATOM 1433 O O . ILE A 1 181 ? 3.764 -23.156 -23.344 1 96.88 181 ILE A O 1
ATOM 1437 N N . ASP A 1 182 ? 2.682 -22.391 -21.531 1 96.25 182 ASP A N 1
ATOM 1438 C CA . ASP A 1 182 ? 1.444 -23.062 -21.906 1 96.25 182 ASP A CA 1
ATOM 1439 C C . ASP A 1 182 ? 0.882 -22.5 -23.219 1 96.25 182 ASP A C 1
ATOM 1441 O O . ASP A 1 182 ? 0.37 -23.25 -24.047 1 96.25 182 ASP A O 1
ATOM 1445 N N . VAL A 1 183 ? 0.995 -21.219 -23.422 1 95.06 183 VAL A N 1
ATOM 1446 C CA . VAL A 1 183 ? 0.523 -20.578 -24.641 1 95.06 183 VAL A CA 1
ATOM 1447 C C . VAL A 1 183 ? 1.355 -21.062 -25.828 1 95.06 183 VAL A C 1
ATOM 1449 O O . VAL A 1 183 ? 0.812 -21.359 -26.891 1 95.06 183 VAL A O 1
ATOM 1452 N N . LEU A 1 184 ? 2.648 -21.109 -25.672 1 96.69 184 LEU A N 1
ATOM 1453 C CA . LEU A 1 184 ? 3.545 -21.594 -26.719 1 96.69 184 LEU A CA 1
ATOM 1454 C C . LEU A 1 184 ? 3.178 -23.016 -27.141 1 96.69 184 LEU A C 1
ATOM 1456 O O . LEU A 1 184 ? 3.031 -23.281 -28.344 1 96.69 184 LEU A O 1
ATOM 1460 N N . ILE A 1 185 ? 3.049 -23.859 -26.156 1 96.06 185 ILE A N 1
ATOM 1461 C CA . ILE A 1 185 ? 2.725 -25.266 -26.422 1 96.06 185 ILE A CA 1
ATOM 1462 C C . ILE A 1 185 ? 1.388 -25.359 -27.156 1 96.06 185 ILE A C 1
ATOM 1464 O O . ILE A 1 185 ? 1.269 -26.062 -28.156 1 96.06 185 ILE A O 1
ATOM 1468 N N . ASN A 1 186 ? 0.399 -24.609 -26.656 1 95.06 186 ASN A N 1
ATOM 1469 C CA . ASN A 1 186 ? -0.923 -24.625 -27.266 1 95.06 186 ASN A CA 1
ATOM 1470 C C . ASN A 1 186 ? -0.881 -24.094 -28.703 1 95.06 186 ASN A C 1
ATOM 1472 O O . ASN A 1 186 ? -1.581 -24.609 -29.578 1 95.06 186 ASN A O 1
ATOM 1476 N N . ASN A 1 187 ? -0.15 -23.062 -28.891 1 95.81 187 ASN A N 1
ATOM 1477 C CA . ASN A 1 187 ? -0.001 -22.516 -30.234 1 95.81 187 ASN A CA 1
ATOM 1478 C C . ASN A 1 187 ? 0.62 -23.547 -31.188 1 95.81 187 ASN A C 1
ATOM 1480 O O . ASN A 1 187 ? 0.154 -23.719 -32.312 1 95.81 187 ASN A O 1
ATOM 1484 N N . ILE A 1 188 ? 1.648 -24.219 -30.766 1 95.31 188 ILE A N 1
ATOM 1485 C CA . ILE A 1 188 ? 2.324 -25.234 -31.562 1 95.31 188 ILE A CA 1
ATOM 1486 C C . ILE A 1 188 ? 1.345 -26.344 -31.922 1 95.31 188 ILE A C 1
ATOM 1488 O O . ILE A 1 188 ? 1.224 -26.719 -33.094 1 95.31 188 ILE A O 1
ATOM 1492 N N . LEU A 1 189 ? 0.645 -26.812 -30.906 1 93.75 189 LEU A N 1
ATOM 1493 C CA . LEU A 1 189 ? -0.282 -27.922 -31.094 1 93.75 189 LEU A CA 1
ATOM 1494 C C . LEU A 1 189 ? -1.436 -27.531 -32 1 93.75 189 LEU A C 1
ATOM 1496 O O . LEU A 1 189 ? -1.995 -28.359 -32.719 1 93.75 189 LEU A O 1
ATOM 1500 N N . SER A 1 190 ? -1.735 -26.234 -32.062 1 94.19 190 SER A N 1
ATOM 1501 C CA . SER A 1 190 ? -2.863 -25.75 -32.844 1 94.19 190 SER A CA 1
ATOM 1502 C C . SER A 1 190 ? -2.4 -25.188 -34.188 1 94.19 190 SER A C 1
ATOM 1504 O O . SER A 1 190 ? -3.207 -24.656 -34.969 1 94.19 190 SER A O 1
ATOM 1506 N N . GLY A 1 191 ? -1.146 -25.203 -34.406 1 93.88 191 GLY A N 1
ATOM 1507 C CA . GLY A 1 191 ? -0.608 -24.672 -35.656 1 93.88 191 GLY A CA 1
ATOM 1508 C C . GLY A 1 191 ? -0.657 -23.156 -35.719 1 93.88 191 GLY A C 1
ATOM 1509 O O . GLY A 1 191 ? -0.803 -22.594 -36.812 1 93.88 191 GLY A O 1
ATOM 1510 N N . LYS A 1 192 ? -0.637 -22.5 -34.656 1 95.88 192 LYS A N 1
ATOM 1511 C CA . LYS A 1 192 ? -0.675 -21.047 -34.594 1 95.88 192 LYS A CA 1
ATOM 1512 C C . LYS A 1 192 ? 0.715 -20.469 -34.312 1 95.88 192 LYS A C 1
ATOM 1514 O O . LYS A 1 192 ? 1.596 -21.172 -33.812 1 95.88 192 LYS A O 1
ATOM 1519 N N . ASP A 1 193 ? 0.838 -19.219 -34.688 1 96.12 193 ASP A N 1
ATOM 1520 C CA . ASP A 1 193 ? 2.09 -18.516 -34.438 1 96.12 193 ASP A CA 1
ATOM 1521 C C . ASP A 1 193 ? 2.162 -18.031 -33 1 96.12 193 ASP A C 1
ATOM 1523 O O . ASP A 1 193 ? 1.136 -17.719 -32.375 1 96.12 193 ASP A O 1
ATOM 1527 N N . THR A 1 194 ? 3.303 -18.078 -32.531 1 95.94 194 THR A N 1
ATOM 1528 C CA . THR A 1 194 ? 3.566 -17.391 -31.266 1 95.94 194 THR A CA 1
ATOM 1529 C C . THR A 1 194 ? 4.266 -16.062 -31.5 1 95.94 194 THR A C 1
ATOM 1531 O O . THR A 1 194 ? 5.273 -16 -32.219 1 95.94 194 THR A O 1
ATOM 1534 N N . VAL A 1 195 ? 3.73 -14.992 -30.922 1 93.31 195 VAL A N 1
ATOM 1535 C CA . VAL A 1 195 ? 4.285 -13.664 -31.141 1 93.31 195 VAL A CA 1
ATOM 1536 C C . VAL A 1 195 ? 5.18 -13.273 -29.969 1 93.31 195 VAL A C 1
ATOM 1538 O O . VAL A 1 195 ? 4.785 -13.406 -28.812 1 93.31 195 VAL A O 1
ATOM 1541 N N . ILE A 1 196 ? 6.371 -12.891 -30.172 1 93.94 196 ILE A N 1
ATOM 1542 C CA . ILE A 1 196 ? 7.289 -12.344 -29.172 1 93.94 196 ILE A CA 1
ATOM 1543 C C . ILE A 1 196 ? 7.754 -10.961 -29.625 1 93.94 196 ILE A C 1
ATOM 1545 O O . ILE A 1 196 ? 7.695 -10.625 -30.812 1 93.94 196 ILE A O 1
ATOM 1549 N N . TYR A 1 197 ? 8.164 -10.102 -28.719 1 91.94 197 TYR A N 1
ATOM 1550 C CA . TYR A 1 197 ? 8.602 -8.742 -29.031 1 91.94 197 TYR A CA 1
ATOM 1551 C C . TYR A 1 197 ? 9.867 -8.75 -29.875 1 91.94 197 TYR A C 1
ATOM 1553 O O . TYR A 1 197 ? 10.719 -9.625 -29.703 1 91.94 197 TYR A O 1
ATOM 1561 N N . GLU A 1 198 ? 10.055 -7.707 -30.656 1 89.06 198 GLU A N 1
ATOM 1562 C CA . GLU A 1 198 ? 11.156 -7.621 -31.609 1 89.06 198 GLU A CA 1
ATOM 1563 C C . GLU A 1 198 ? 12.469 -7.281 -30.922 1 89.06 198 GLU A C 1
ATOM 1565 O O . GLU A 1 198 ? 13.523 -7.781 -31.297 1 89.06 198 GLU A O 1
ATOM 1570 N N . ASP A 1 199 ? 12.383 -6.512 -29.953 1 90.25 199 ASP A N 1
ATOM 1571 C CA . ASP A 1 199 ? 13.586 -5.863 -29.453 1 90.25 199 ASP A CA 1
ATOM 1572 C C . ASP A 1 199 ? 13.953 -6.391 -28.062 1 90.25 199 ASP A C 1
ATOM 1574 O O . ASP A 1 199 ? 14.711 -5.75 -27.328 1 90.25 199 ASP A O 1
ATOM 1578 N N . SER A 1 200 ? 13.352 -7.496 -27.75 1 90.5 200 SER A N 1
ATOM 1579 C CA . SER A 1 200 ? 13.664 -7.965 -26.406 1 90.5 200 SER A CA 1
ATOM 1580 C C . SER A 1 200 ? 13.586 -9.484 -26.312 1 90.5 200 SER A C 1
ATOM 1582 O O . SER A 1 200 ? 13.062 -10.141 -27.219 1 90.5 200 SER A O 1
ATOM 1584 N N . ASP A 1 201 ? 14.242 -10 -25.391 1 93.56 201 ASP A N 1
ATOM 1585 C CA . ASP A 1 201 ? 14.188 -11.406 -25 1 93.56 201 ASP A CA 1
ATOM 1586 C C . ASP A 1 201 ? 14.164 -11.547 -23.484 1 93.56 201 ASP A C 1
ATOM 1588 O O . ASP A 1 201 ? 15.18 -11.891 -22.875 1 93.56 201 ASP A O 1
ATOM 1592 N N . PRO A 1 202 ? 12.969 -11.32 -22.922 1 92.88 202 PRO A N 1
ATOM 1593 C CA . PRO A 1 202 ? 12.875 -11.281 -21.469 1 92.88 202 PRO A CA 1
ATOM 1594 C C . PRO A 1 202 ? 13.258 -12.609 -20.812 1 92.88 202 PRO A C 1
ATOM 1596 O O . PRO A 1 202 ? 13.008 -13.672 -21.375 1 92.88 202 PRO A O 1
ATOM 1599 N N . ILE A 1 203 ? 13.906 -12.484 -19.672 1 94.38 203 ILE A N 1
ATOM 1600 C CA . ILE A 1 203 ? 14.266 -13.633 -18.844 1 94.38 203 ILE A CA 1
ATOM 1601 C C . ILE A 1 203 ? 13.25 -13.805 -17.719 1 94.38 203 ILE A C 1
ATOM 1603 O O . ILE A 1 203 ? 12.867 -12.828 -17.078 1 94.38 203 ILE A O 1
ATOM 1607 N N . ARG A 1 204 ? 12.742 -15.039 -17.531 1 95.19 204 ARG A N 1
ATOM 1608 C CA . ARG A 1 204 ? 11.781 -15.352 -16.469 1 95.19 204 ARG A CA 1
ATOM 1609 C C . ARG A 1 204 ? 12.195 -16.609 -15.711 1 95.19 204 ARG A C 1
ATOM 1611 O O . ARG A 1 204 ? 12.805 -17.516 -16.281 1 95.19 204 ARG A O 1
ATOM 1618 N N . ASP A 1 205 ? 11.969 -16.609 -14.461 1 96.12 205 ASP A N 1
ATOM 1619 C CA . ASP A 1 205 ? 11.953 -17.844 -13.688 1 96.12 205 ASP A CA 1
ATOM 1620 C C . ASP A 1 205 ? 10.594 -18.531 -13.789 1 96.12 205 ASP A C 1
ATOM 1622 O O . ASP A 1 205 ? 9.602 -18.047 -13.25 1 96.12 205 ASP A O 1
ATOM 1626 N N . PHE A 1 206 ? 10.57 -19.688 -14.5 1 97.12 206 PHE A N 1
ATOM 1627 C CA . PHE A 1 206 ? 9.328 -20.422 -14.68 1 97.12 206 PHE A CA 1
ATOM 1628 C C . PHE A 1 206 ? 9.203 -21.531 -13.625 1 97.12 206 PHE A C 1
ATOM 1630 O O . PHE A 1 206 ? 10.172 -22.234 -13.336 1 97.12 206 PHE A O 1
ATOM 1637 N N . VAL A 1 207 ? 8.008 -21.641 -13.023 1 97.38 207 VAL A N 1
ATOM 1638 C CA . VAL A 1 207 ? 7.812 -22.641 -11.984 1 97.38 207 VAL A CA 1
ATOM 1639 C C . VAL A 1 207 ? 6.617 -23.516 -12.328 1 97.38 207 VAL A C 1
ATOM 1641 O O . VAL A 1 207 ? 5.559 -23.016 -12.711 1 97.38 207 VAL A O 1
ATOM 1644 N N . TYR A 1 208 ? 6.844 -24.828 -12.266 1 97.81 208 TYR A N 1
ATOM 1645 C CA . TYR A 1 208 ? 5.766 -25.766 -12.523 1 97.81 208 TYR A CA 1
ATOM 1646 C C . TYR A 1 208 ? 4.668 -25.656 -11.477 1 97.81 208 TYR A C 1
ATOM 1648 O O . TYR A 1 208 ? 4.953 -25.578 -10.281 1 97.81 208 TYR A O 1
ATOM 1656 N N . ALA A 1 209 ? 3.406 -25.656 -11.93 1 97.5 209 ALA A N 1
ATOM 1657 C CA . ALA A 1 209 ? 2.256 -25.328 -11.094 1 97.5 209 ALA A CA 1
ATOM 1658 C C . ALA A 1 209 ? 2.188 -26.25 -9.875 1 97.5 209 ALA A C 1
ATOM 1660 O O . ALA A 1 209 ? 1.97 -25.781 -8.75 1 97.5 209 ALA A O 1
ATOM 1661 N N . SER A 1 210 ? 2.363 -27.531 -10.078 1 97.88 210 SER A N 1
ATOM 1662 C CA . SER A 1 210 ? 2.281 -28.484 -8.984 1 97.88 210 SER A CA 1
ATOM 1663 C C . SER A 1 210 ? 3.406 -28.266 -7.977 1 97.88 210 SER A C 1
ATOM 1665 O O . SER A 1 210 ? 3.197 -28.375 -6.766 1 97.88 210 SER A O 1
ATOM 1667 N N . ASP A 1 211 ? 4.625 -27.984 -8.484 1 98.38 211 ASP A N 1
ATOM 1668 C CA . ASP A 1 211 ? 5.758 -27.703 -7.605 1 98.38 211 ASP A CA 1
ATOM 1669 C C . ASP A 1 211 ? 5.516 -26.438 -6.785 1 98.38 211 ASP A C 1
ATOM 1671 O O . ASP A 1 211 ? 5.816 -26.406 -5.59 1 98.38 211 ASP A O 1
ATOM 1675 N N . MET A 1 212 ? 5.051 -25.422 -7.469 1 98 212 MET A N 1
ATOM 1676 C CA . MET A 1 212 ? 4.672 -24.188 -6.801 1 98 212 MET A CA 1
ATOM 1677 C C . M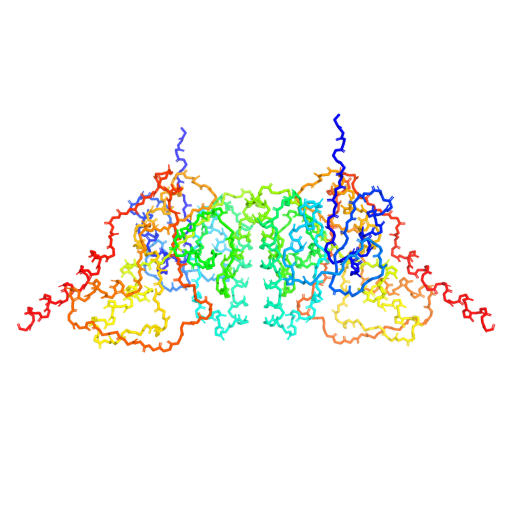ET A 1 212 ? 3.688 -24.453 -5.668 1 98 212 MET A C 1
ATOM 1679 O O . MET A 1 212 ? 3.904 -24.016 -4.535 1 98 212 MET A O 1
ATOM 1683 N N . ALA A 1 213 ? 2.598 -25.172 -5.953 1 98.69 213 ALA A N 1
ATOM 1684 C CA . ALA A 1 213 ? 1.54 -25.453 -4.984 1 98.69 213 ALA A CA 1
ATOM 1685 C C . ALA A 1 213 ? 2.078 -26.25 -3.801 1 98.69 213 ALA A C 1
ATOM 1687 O O . ALA A 1 213 ? 1.797 -25.938 -2.645 1 98.69 213 ALA A O 1
ATOM 1688 N N . ASP A 1 214 ? 2.873 -27.266 -4.121 1 98.69 214 ASP A N 1
ATOM 1689 C CA . ASP A 1 214 ? 3.439 -28.094 -3.064 1 98.69 214 ASP A CA 1
ATOM 1690 C C . ASP A 1 214 ? 4.348 -27.281 -2.146 1 98.69 214 ASP A C 1
ATOM 1692 O O . ASP A 1 214 ? 4.34 -27.469 -0.928 1 98.69 214 ASP A O 1
ATOM 1696 N N . THR A 1 215 ? 5.129 -26.438 -2.758 1 98.75 215 THR A N 1
ATOM 1697 C CA . THR A 1 215 ? 6.027 -25.594 -1.97 1 98.75 215 THR A CA 1
ATOM 1698 C C . THR A 1 215 ? 5.23 -24.672 -1.051 1 98.75 215 THR A C 1
ATOM 1700 O O . THR A 1 215 ? 5.582 -24.5 0.119 1 98.75 215 THR A O 1
ATOM 1703 N N . ILE A 1 216 ? 4.16 -24.047 -1.532 1 98.75 216 ILE A N 1
ATOM 1704 C CA . ILE A 1 216 ? 3.326 -23.141 -0.743 1 98.75 216 ILE A CA 1
ATOM 1705 C C . ILE A 1 216 ? 2.688 -23.922 0.413 1 98.75 216 ILE A C 1
ATOM 1707 O O . ILE A 1 216 ? 2.719 -23.469 1.56 1 98.75 216 ILE A O 1
ATOM 1711 N N . VAL A 1 217 ? 2.133 -25.094 0.137 1 98.69 217 VAL A N 1
ATOM 1712 C CA . VAL A 1 217 ? 1.458 -25.891 1.156 1 98.69 217 VAL A CA 1
ATOM 1713 C C . VAL A 1 217 ? 2.475 -26.391 2.184 1 98.69 217 VAL A C 1
ATOM 1715 O O . VAL A 1 217 ? 2.17 -26.484 3.375 1 98.69 217 VAL A O 1
ATOM 1718 N N . ASN A 1 218 ? 3.734 -26.703 1.709 1 98.5 218 ASN A N 1
ATOM 1719 C CA . ASN A 1 218 ? 4.785 -27.047 2.656 1 98.5 218 ASN A CA 1
ATOM 1720 C C . ASN A 1 218 ? 5.074 -25.906 3.623 1 98.5 218 ASN A C 1
ATOM 1722 O O . ASN A 1 218 ? 5.297 -26.125 4.812 1 98.5 218 ASN A O 1
ATOM 1726 N N . ASN A 1 219 ? 5.156 -24.688 3.084 1 98.38 219 ASN A N 1
ATOM 1727 C CA . ASN A 1 219 ? 5.336 -23.531 3.955 1 98.38 219 ASN A CA 1
ATOM 1728 C C . ASN A 1 219 ? 4.219 -23.422 4.984 1 98.38 219 ASN A C 1
ATOM 1730 O O . ASN A 1 219 ? 4.461 -23.047 6.137 1 98.38 219 ASN A O 1
ATOM 1734 N N . LEU A 1 220 ? 2.994 -23.688 4.543 1 98 220 LEU A N 1
ATOM 1735 C CA . LEU A 1 220 ? 1.836 -23.672 5.43 1 98 220 LEU A CA 1
ATOM 1736 C C . LEU A 1 220 ? 1.965 -24.719 6.523 1 98 220 LEU A C 1
ATOM 1738 O O . LEU A 1 220 ? 1.728 -24.438 7.699 1 98 220 LEU A O 1
ATOM 1742 N N . ILE A 1 221 ? 2.322 -25.938 6.184 1 97.31 221 ILE A N 1
ATOM 1743 C CA . ILE A 1 221 ? 2.441 -27.062 7.105 1 97.31 221 ILE A CA 1
ATOM 1744 C C . ILE A 1 221 ? 3.506 -26.75 8.156 1 97.31 221 ILE A C 1
ATOM 1746 O O . ILE A 1 221 ? 3.326 -27.062 9.336 1 97.31 221 ILE A O 1
ATOM 1750 N N . LYS A 1 222 ? 4.57 -26.094 7.738 1 97.5 222 LYS A N 1
ATOM 1751 C CA . LYS A 1 222 ? 5.668 -25.781 8.648 1 97.5 222 LYS A CA 1
ATOM 1752 C C . LYS A 1 222 ? 5.387 -24.5 9.43 1 97.5 222 LYS A C 1
ATOM 1754 O O . LYS A 1 222 ? 6.234 -24.031 10.188 1 97.5 222 LYS A O 1
ATOM 1759 N N . ASN A 1 223 ? 4.234 -23.906 9.203 1 97.31 223 ASN A N 1
ATOM 1760 C CA . ASN A 1 223 ? 3.785 -22.688 9.867 1 97.31 223 ASN A CA 1
ATOM 1761 C C . ASN A 1 223 ? 4.758 -21.531 9.648 1 97.31 223 ASN A C 1
ATOM 1763 O O . ASN A 1 223 ? 5.098 -20.812 10.586 1 97.31 223 ASN A O 1
ATOM 1767 N N . GLU A 1 224 ? 5.285 -21.5 8.375 1 98 224 GLU A N 1
ATOM 1768 C CA . GLU A 1 224 ? 6.176 -20.391 8.023 1 98 224 GLU A CA 1
ATOM 1769 C C . GLU A 1 224 ? 5.441 -19.062 8.07 1 98 224 GLU A C 1
ATOM 1771 O O . GLU A 1 224 ? 4.227 -19 7.855 1 98 224 GLU A O 1
ATOM 1776 N N . LEU A 1 225 ? 6.152 -17.969 8.438 1 98 225 LEU A N 1
ATOM 1777 C CA . LEU A 1 225 ? 5.664 -16.594 8.438 1 98 225 LEU A CA 1
ATOM 1778 C C . LEU A 1 225 ? 6.539 -15.711 7.559 1 98 225 LEU A C 1
ATOM 1780 O O . LEU A 1 225 ? 7.668 -16.078 7.227 1 98 225 LEU A O 1
ATOM 1784 N N . GLY A 1 226 ? 5.988 -14.562 7.211 1 97.06 226 GLY A N 1
ATOM 1785 C CA . GLY A 1 226 ? 6.758 -13.617 6.418 1 97.06 226 GLY A CA 1
ATOM 1786 C C . GLY A 1 226 ? 6.645 -13.859 4.926 1 97.06 226 GLY A C 1
ATOM 1787 O O . GLY A 1 226 ? 5.578 -14.219 4.43 1 97.06 226 GLY A O 1
ATOM 1788 N N . THR A 1 227 ? 7.664 -13.5 4.168 1 98.12 227 THR A N 1
ATOM 1789 C CA . THR A 1 227 ? 7.609 -13.508 2.711 1 98.12 227 THR A CA 1
ATOM 1790 C C . THR A 1 227 ? 8.562 -14.555 2.141 1 98.12 227 THR A C 1
ATOM 1792 O O . THR A 1 227 ? 9.695 -14.68 2.598 1 98.12 227 THR A O 1
ATOM 1795 N N . PHE A 1 228 ? 8.102 -15.32 1.162 1 98.69 228 PHE A N 1
ATOM 1796 C CA . PHE A 1 228 ? 8.93 -16.297 0.468 1 98.69 228 PHE A CA 1
ATOM 1797 C C . PHE A 1 228 ? 8.789 -16.156 -1.043 1 98.69 228 PHE A C 1
ATOM 1799 O O . PHE A 1 228 ? 7.68 -16 -1.557 1 98.69 228 PHE A O 1
ATOM 1806 N N . ASN A 1 229 ? 9.922 -16.172 -1.711 1 98.44 229 ASN A N 1
ATOM 1807 C CA . ASN A 1 229 ? 9.906 -16.391 -3.152 1 98.44 229 ASN A CA 1
ATOM 1808 C C . ASN A 1 229 ? 9.562 -17.844 -3.486 1 98.44 229 ASN A C 1
ATOM 1810 O O . ASN A 1 229 ? 10.141 -18.766 -2.904 1 98.44 229 ASN A O 1
ATOM 1814 N N . ILE A 1 230 ? 8.586 -17.984 -4.332 1 98.56 230 ILE A N 1
ATOM 1815 C CA . ILE A 1 230 ? 8.219 -19.297 -4.84 1 98.56 230 ILE A CA 1
ATOM 1816 C C . ILE A 1 230 ? 8.547 -19.391 -6.328 1 98.56 230 ILE A C 1
ATOM 1818 O O . ILE A 1 230 ? 7.809 -18.875 -7.164 1 98.56 230 ILE A O 1
ATOM 1822 N N . ALA A 1 231 ? 9.609 -20.062 -6.645 1 97.94 231 ALA A N 1
ATOM 1823 C CA . ALA A 1 231 ? 10.125 -20.172 -8.008 1 97.94 231 ALA A CA 1
ATOM 1824 C C . ALA A 1 231 ? 10.914 -21.469 -8.188 1 97.94 231 ALA A C 1
ATOM 1826 O O . ALA A 1 231 ? 11.062 -22.25 -7.238 1 97.94 231 ALA A O 1
ATOM 1827 N N . SER A 1 232 ? 11.305 -21.766 -9.398 1 96.94 232 SER A N 1
ATOM 1828 C CA . SER A 1 232 ? 12.102 -22.953 -9.664 1 96.94 232 SER A CA 1
ATOM 1829 C C . SER A 1 232 ? 13.578 -22.719 -9.344 1 96.94 232 SER A C 1
ATOM 1831 O O . SER A 1 232 ? 14.32 -23.656 -9.062 1 96.94 232 SER A O 1
ATOM 1833 N N . GLY A 1 233 ? 13.953 -21.469 -9.391 1 94.44 233 GLY A N 1
ATOM 1834 C CA . GLY A 1 233 ? 15.367 -21.141 -9.266 1 94.44 233 GLY A CA 1
ATOM 1835 C C . GLY A 1 233 ? 16.125 -21.234 -10.578 1 94.44 233 GLY A C 1
ATOM 1836 O O . GLY A 1 233 ? 17.312 -20.922 -10.633 1 94.44 233 GLY A O 1
ATOM 1837 N N . CYS A 1 234 ? 15.438 -21.594 -11.602 1 94 234 CYS A N 1
ATOM 1838 C CA . CYS A 1 234 ? 16 -21.688 -12.945 1 94 234 CYS A CA 1
ATOM 1839 C C . CYS A 1 234 ? 15.32 -20.703 -13.891 1 94 234 CYS A C 1
ATOM 1841 O O . CYS A 1 234 ? 14.102 -20.734 -14.062 1 94 234 CYS A O 1
ATOM 1843 N N . SER A 1 235 ? 16.125 -19.875 -14.484 1 94.25 235 SER A N 1
ATOM 1844 C CA . SER A 1 235 ? 15.586 -18.844 -15.359 1 94.25 235 SER A CA 1
ATOM 1845 C C . SER A 1 235 ? 15.977 -19.094 -16.812 1 94.25 235 SER A C 1
ATOM 1847 O O . SER A 1 235 ? 17.047 -19.625 -17.094 1 94.25 235 SER A O 1
ATOM 1849 N N . TYR A 1 236 ? 15.086 -18.75 -17.672 1 96.12 236 TYR A N 1
ATOM 1850 C CA . TYR A 1 236 ? 15.281 -18.875 -19.125 1 96.12 236 TYR A CA 1
ATOM 1851 C C . TYR A 1 236 ? 14.727 -17.656 -19.844 1 96.12 236 TYR A C 1
ATOM 1853 O O . TYR A 1 236 ? 13.758 -17.047 -19.406 1 96.12 236 TYR A O 1
ATOM 1861 N N . SER A 1 237 ? 15.391 -17.344 -20.922 1 95.38 237 SER A N 1
ATOM 1862 C CA . SER A 1 237 ? 14.773 -16.375 -21.812 1 95.38 237 SER A CA 1
ATOM 1863 C C . SER A 1 237 ? 13.633 -17 -22.609 1 95.38 237 SER A C 1
ATOM 1865 O O . SER A 1 237 ? 13.516 -18.219 -22.688 1 95.38 237 SER A O 1
ATOM 1867 N N . LEU A 1 238 ? 12.766 -16.125 -23.141 1 96.31 238 LEU A N 1
ATOM 1868 C CA . LEU A 1 238 ? 11.672 -16.625 -23.969 1 96.31 238 LEU A CA 1
ATOM 1869 C C . LEU A 1 238 ? 12.211 -17.406 -25.156 1 96.31 238 LEU A C 1
ATOM 1871 O O . LEU A 1 238 ? 11.664 -18.453 -25.516 1 96.31 238 LEU A O 1
ATOM 1875 N N . MET A 1 239 ? 13.336 -16.938 -25.688 1 96.25 239 MET A N 1
ATOM 1876 C CA . MET A 1 239 ? 13.906 -17.578 -26.875 1 96.25 239 MET A CA 1
ATOM 1877 C C . MET A 1 239 ? 14.531 -18.922 -26.516 1 96.25 239 MET A C 1
ATOM 1879 O O . MET A 1 239 ? 14.508 -19.859 -27.312 1 96.25 239 MET A O 1
ATOM 1883 N N . GLU A 1 240 ? 15.094 -19 -25.328 1 97.31 240 GLU A N 1
ATOM 1884 C CA . GLU A 1 240 ? 15.562 -20.297 -24.875 1 97.31 240 GLU A CA 1
ATOM 1885 C C . GLU A 1 240 ? 14.414 -21.297 -24.781 1 97.31 240 GLU A C 1
ATOM 1887 O O . GLU A 1 240 ? 14.555 -22.453 -25.188 1 97.31 240 GLU A O 1
ATOM 1892 N N . ILE A 1 241 ? 13.297 -20.891 -24.25 1 98 241 ILE A N 1
ATOM 1893 C CA . ILE A 1 241 ? 12.117 -21.734 -24.141 1 98 241 ILE A CA 1
ATOM 1894 C C . ILE A 1 241 ? 11.68 -22.172 -25.547 1 98 241 ILE A C 1
ATOM 1896 O O . ILE A 1 241 ? 11.375 -23.344 -25.766 1 98 241 ILE A O 1
ATOM 1900 N N . VAL A 1 242 ? 11.633 -21.203 -26.484 1 97.5 242 VAL A N 1
ATOM 1901 C CA . VAL A 1 242 ? 11.297 -21.516 -27.859 1 97.5 242 VAL A CA 1
ATOM 1902 C C . VAL A 1 242 ? 12.281 -22.531 -28.422 1 97.5 242 VAL A C 1
ATOM 1904 O O . VAL A 1 242 ? 11.883 -23.453 -29.156 1 97.5 242 VAL A O 1
ATOM 1907 N N . GLY A 1 243 ? 13.508 -22.297 -28.125 1 97.62 243 GLY A N 1
ATOM 1908 C CA . GLY A 1 243 ? 14.531 -23.25 -28.547 1 97.62 243 GLY A CA 1
ATOM 1909 C C . GLY A 1 243 ? 14.273 -24.656 -28.047 1 97.62 243 GLY A C 1
ATOM 1910 O O . GLY A 1 243 ? 14.469 -25.625 -28.781 1 97.62 243 GLY A O 1
ATOM 1911 N N . PHE A 1 244 ? 13.914 -24.812 -26.766 1 97.69 244 PHE A N 1
ATOM 1912 C CA . PHE A 1 244 ? 13.562 -26.125 -26.234 1 97.69 244 PHE A CA 1
ATOM 1913 C C . PHE A 1 244 ? 12.43 -26.75 -27.031 1 97.69 244 PHE A C 1
ATOM 1915 O O . PHE A 1 244 ? 12.477 -27.938 -27.359 1 97.69 244 PHE A O 1
ATOM 1922 N N . ALA A 1 245 ? 11.422 -26 -27.344 1 97.44 245 ALA A N 1
ATOM 1923 C CA . ALA A 1 245 ? 10.273 -26.484 -28.094 1 97.44 245 ALA A CA 1
ATOM 1924 C C . ALA A 1 245 ? 10.688 -26.969 -29.469 1 97.44 245 ALA A C 1
ATOM 1926 O O . ALA A 1 245 ? 10.172 -27.984 -29.969 1 97.44 245 ALA A O 1
ATOM 1927 N N . LYS A 1 246 ? 11.57 -26.281 -30.141 1 96.69 246 LYS A N 1
ATOM 1928 C CA . LYS A 1 246 ? 12.023 -26.609 -31.5 1 96.69 246 LYS A CA 1
ATOM 1929 C C . LYS A 1 246 ? 12.703 -27.969 -31.547 1 96.69 246 LYS A C 1
ATOM 1931 O O . LYS A 1 246 ? 12.727 -28.625 -32.594 1 96.69 246 LYS A O 1
ATOM 1936 N N . GLN A 1 247 ? 13.25 -28.312 -30.422 1 96.06 247 GLN A N 1
ATOM 1937 C CA . GLN A 1 247 ? 13.891 -29.625 -30.344 1 96.06 247 GLN A CA 1
ATOM 1938 C C . GLN A 1 247 ? 12.867 -30.75 -30.469 1 96.06 247 GLN A C 1
ATOM 1940 O O . GLN A 1 247 ? 13.211 -31.859 -30.859 1 96.06 247 GLN A O 1
ATOM 1945 N N . PHE A 1 248 ? 11.625 -30.453 -30.156 1 95.44 248 PHE A N 1
ATOM 1946 C CA . PHE A 1 248 ? 10.648 -31.531 -30.047 1 95.44 248 PHE A CA 1
ATOM 1947 C C . PHE A 1 248 ? 9.555 -31.375 -31.094 1 95.44 248 PHE A C 1
ATOM 1949 O O . PHE A 1 248 ? 8.734 -32.281 -31.281 1 95.44 248 PHE A O 1
ATOM 1956 N N . SER A 1 249 ? 9.547 -30.25 -31.766 1 94.5 249 SER A N 1
ATOM 1957 C CA . SER A 1 249 ? 8.531 -30.031 -32.781 1 94.5 249 SER A CA 1
ATOM 1958 C C . SER A 1 249 ? 9.055 -29.156 -33.906 1 94.5 249 SER A C 1
ATOM 1960 O O . SER A 1 249 ? 9.664 -28.109 -33.656 1 94.5 249 SER A O 1
ATOM 1962 N N . SER A 1 250 ? 8.812 -29.5 -35.156 1 93.12 250 SER A N 1
ATOM 1963 C CA . SER A 1 250 ? 9.188 -28.703 -36.312 1 93.12 250 SER A CA 1
ATOM 1964 C C . SER A 1 250 ? 8.133 -27.656 -36.625 1 93.12 250 SER A C 1
ATOM 1966 O O . SER A 1 250 ? 8.32 -26.812 -37.5 1 93.12 250 SER A O 1
ATOM 1968 N N . LYS A 1 251 ? 7.078 -27.641 -35.906 1 93.94 251 LYS A N 1
ATOM 1969 C CA . LYS A 1 251 ? 5.945 -26.766 -36.188 1 93.94 251 LYS A CA 1
ATOM 1970 C C . LYS A 1 251 ? 6.062 -25.453 -35.406 1 93.94 251 LYS A C 1
ATOM 1972 O O . LYS A 1 251 ? 5.164 -24.609 -35.438 1 93.94 251 LYS A O 1
ATOM 1977 N N . VAL A 1 252 ? 7.105 -25.359 -34.656 1 95.44 252 VAL A N 1
ATOM 1978 C CA . VAL A 1 252 ? 7.297 -24.141 -33.875 1 95.44 252 VAL A CA 1
ATOM 1979 C C . VAL A 1 252 ? 7.465 -22.953 -34.812 1 95.44 252 VAL A C 1
ATOM 1981 O O . VAL A 1 252 ? 8.391 -22.906 -35.625 1 95.44 252 VAL A O 1
ATOM 1984 N N . ASN A 1 253 ? 6.59 -21.984 -34.781 1 95.12 253 ASN A N 1
ATOM 1985 C CA . ASN A 1 253 ? 6.668 -20.75 -35.531 1 95.12 253 ASN A CA 1
ATOM 1986 C C . ASN A 1 253 ? 6.566 -19.516 -34.656 1 95.12 253 ASN A C 1
ATOM 1988 O O . ASN A 1 253 ? 5.543 -19.297 -34 1 95.12 253 ASN A O 1
ATOM 1992 N N . VAL A 1 254 ? 7.594 -18.797 -34.594 1 94.94 254 VAL A N 1
ATOM 1993 C CA . VAL A 1 254 ? 7.652 -17.594 -33.781 1 94.94 254 VAL A CA 1
ATOM 1994 C C . VAL A 1 254 ? 7.754 -16.359 -34.656 1 94.94 254 VAL A C 1
ATOM 1996 O O . VAL A 1 254 ? 8.586 -16.312 -35.562 1 94.94 254 VAL A O 1
ATOM 1999 N N . ILE A 1 255 ? 6.875 -15.344 -34.438 1 94.75 255 ILE A N 1
ATOM 2000 C CA . ILE A 1 255 ? 6.906 -14.07 -35.156 1 94.75 255 ILE A CA 1
ATOM 2001 C C . ILE A 1 255 ? 7.363 -12.969 -34.188 1 94.75 255 ILE A C 1
ATOM 2003 O O . ILE A 1 255 ? 6.844 -12.836 -33.094 1 94.75 255 ILE A O 1
ATOM 2007 N N . ARG A 1 256 ? 8.398 -12.25 -34.594 1 92.94 256 ARG A N 1
ATOM 2008 C CA . ARG A 1 256 ? 8.812 -11.078 -33.812 1 92.94 256 ARG A CA 1
ATOM 2009 C C . ARG A 1 256 ? 8.031 -9.844 -34.25 1 92.94 256 ARG A C 1
ATOM 2011 O O . ARG A 1 256 ? 8.109 -9.422 -35.406 1 92.94 256 ARG A O 1
ATOM 2018 N N . SER A 1 257 ? 7.289 -9.312 -33.375 1 92.12 257 SER A N 1
ATOM 2019 C CA . SER A 1 257 ? 6.438 -8.18 -33.688 1 92.12 257 SER A CA 1
ATOM 2020 C C . SER A 1 257 ? 6.289 -7.234 -32.5 1 92.12 257 SER A C 1
ATOM 2022 O O . SER A 1 257 ? 6.164 -7.684 -31.359 1 92.12 257 SER A O 1
ATOM 2024 N N . GLY A 1 258 ? 6.406 -5.93 -32.875 1 91.19 258 GLY A N 1
ATOM 2025 C CA . GLY A 1 258 ? 6.164 -4.922 -31.844 1 91.19 258 GLY A CA 1
ATOM 2026 C C . GLY A 1 258 ? 7.316 -4.766 -30.875 1 91.19 258 GLY A C 1
ATOM 2027 O O . GLY A 1 258 ? 8.25 -5.57 -30.875 1 91.19 258 GLY A O 1
ATOM 2028 N N . LYS A 1 259 ? 7.223 -3.598 -30.062 1 91.44 259 LYS A N 1
ATOM 2029 C CA . LYS A 1 259 ? 8.219 -3.326 -29.031 1 91.44 259 LYS A CA 1
ATOM 2030 C C . LYS A 1 259 ? 7.719 -3.771 -27.656 1 91.44 259 LYS A C 1
ATOM 2032 O O . LYS A 1 259 ? 6.512 -3.789 -27.406 1 91.44 259 LYS A O 1
ATOM 2037 N N . LYS A 1 260 ? 8.633 -4.227 -26.844 1 88.62 260 LYS A N 1
ATOM 2038 C CA . LYS A 1 260 ? 8.289 -4.562 -25.469 1 88.62 260 LYS A CA 1
ATOM 2039 C C . LYS A 1 260 ? 7.641 -3.379 -24.766 1 88.62 260 LYS A C 1
ATOM 2041 O O . LYS A 1 260 ? 8.164 -2.262 -24.797 1 88.62 260 LYS A O 1
ATOM 2046 N N . PRO A 1 261 ? 6.52 -3.609 -24.156 1 87.44 261 PRO A N 1
ATOM 2047 C CA . PRO A 1 261 ? 5.957 -2.502 -23.375 1 87.44 261 PRO A CA 1
ATOM 2048 C C . PRO A 1 261 ? 6.855 -2.074 -22.219 1 87.44 261 PRO A C 1
ATOM 2050 O O . PRO A 1 261 ? 7.523 -2.912 -21.609 1 87.44 261 PRO A O 1
ATOM 2053 N N . GLU A 1 262 ? 6.742 -0.78 -21.844 1 85.75 262 GLU A N 1
ATOM 2054 C CA . GLU A 1 262 ? 7.582 -0.226 -20.797 1 85.75 262 GLU A CA 1
ATOM 2055 C C . GLU A 1 262 ? 7.238 -0.837 -19.438 1 85.75 262 GLU A C 1
ATOM 2057 O O . GLU A 1 262 ? 8.086 -0.9 -18.547 1 85.75 262 GLU A O 1
ATOM 2062 N N . TYR A 1 263 ? 6.047 -1.387 -19.359 1 86.31 263 TYR A N 1
ATOM 2063 C CA . TYR A 1 263 ? 5.574 -1.888 -18.062 1 86.31 263 TYR A CA 1
ATOM 2064 C C . TYR A 1 263 ? 6.008 -3.332 -17.844 1 86.31 263 TYR A C 1
ATOM 2066 O O . TYR A 1 263 ? 5.852 -3.879 -16.75 1 86.31 263 TYR A O 1
ATOM 2074 N N . ASP A 1 264 ? 6.598 -3.93 -18.844 1 88.12 264 ASP A N 1
ATOM 2075 C CA . ASP A 1 264 ? 7.055 -5.309 -18.734 1 88.12 264 ASP A CA 1
ATOM 2076 C C . ASP A 1 264 ? 8.531 -5.371 -18.359 1 88.12 264 ASP A C 1
ATOM 2078 O O . ASP A 1 264 ? 9.375 -4.773 -19.031 1 88.12 264 ASP A O 1
ATOM 2082 N N . VAL A 1 265 ? 8.773 -6.09 -17.266 1 89.88 265 VAL A N 1
ATOM 2083 C CA . VAL A 1 265 ? 10.156 -6.195 -16.828 1 89.88 265 VAL A CA 1
ATOM 2084 C C . VAL A 1 265 ? 10.953 -7.047 -17.812 1 89.88 265 VAL A C 1
ATOM 2086 O O . VAL A 1 265 ? 10.398 -7.949 -18.453 1 89.88 265 VAL A O 1
ATOM 2089 N N . LEU A 1 266 ? 12.234 -6.73 -17.953 1 90.44 266 LEU A N 1
ATOM 2090 C CA . LEU A 1 266 ? 13.094 -7.496 -18.859 1 90.44 266 LEU A CA 1
ATOM 2091 C C . LEU A 1 266 ? 13.625 -8.75 -18.172 1 90.44 266 LEU A C 1
ATOM 2093 O O . LEU A 1 266 ? 13.633 -9.828 -18.766 1 90.44 266 LEU A O 1
ATOM 2097 N N . ASN A 1 267 ? 14.078 -8.562 -16.984 1 90.5 267 ASN A N 1
ATOM 2098 C CA . ASN A 1 267 ? 14.664 -9.68 -16.25 1 90.5 267 ASN A CA 1
ATOM 2099 C C . ASN A 1 267 ? 13.961 -9.891 -14.914 1 90.5 267 ASN A C 1
ATOM 2101 O O . ASN A 1 267 ? 13.867 -8.969 -14.102 1 90.5 267 ASN A O 1
ATOM 2105 N N . ASN A 1 268 ? 13.461 -11.062 -14.75 1 91.44 268 ASN A N 1
ATOM 2106 C CA . ASN A 1 268 ? 12.836 -11.453 -13.484 1 91.44 268 ASN A CA 1
ATOM 2107 C C . ASN A 1 268 ? 13.32 -12.828 -13.031 1 91.44 268 ASN A C 1
ATOM 2109 O O . ASN A 1 268 ? 12.883 -13.852 -13.562 1 91.44 268 ASN A O 1
ATOM 2113 N N . MET A 1 269 ? 14.273 -12.844 -12.211 1 95 269 MET A N 1
ATOM 2114 C CA . MET A 1 269 ? 14.828 -14.023 -11.555 1 95 269 MET A CA 1
ATOM 2115 C C . MET A 1 269 ? 14.656 -13.938 -10.039 1 95 269 MET A C 1
ATOM 2117 O O . MET A 1 269 ? 14.852 -12.875 -9.445 1 95 269 MET A O 1
ATOM 2121 N N . LEU A 1 270 ? 14.234 -15.055 -9.453 1 96.88 270 LEU A N 1
ATOM 2122 C CA . LEU A 1 270 ? 13.992 -15.023 -8.016 1 96.88 270 LEU A CA 1
ATOM 2123 C C . LEU A 1 270 ? 15 -15.891 -7.273 1 96.88 270 LEU A C 1
ATOM 2125 O O . LEU A 1 270 ? 15.352 -16.984 -7.734 1 96.88 270 LEU A O 1
ATOM 2129 N N . ASP A 1 271 ? 15.586 -15.344 -6.211 1 97.19 271 ASP A N 1
ATOM 2130 C CA . ASP A 1 271 ? 16.406 -16.109 -5.273 1 97.19 271 ASP A CA 1
ATOM 2131 C C . ASP A 1 271 ? 15.523 -16.984 -4.383 1 97.19 271 ASP A C 1
ATOM 2133 O O . ASP A 1 271 ? 14.633 -16.484 -3.695 1 97.19 271 ASP A O 1
ATOM 2137 N N . ILE A 1 272 ? 15.703 -18.328 -4.398 1 97.69 272 ILE A N 1
ATOM 2138 C CA . ILE A 1 272 ? 14.82 -19.219 -3.672 1 97.69 272 ILE A CA 1
ATOM 2139 C C . ILE A 1 272 ? 15.562 -19.828 -2.477 1 97.69 272 ILE A C 1
ATOM 2141 O O . ILE A 1 272 ? 15.133 -20.828 -1.912 1 97.69 272 ILE A O 1
ATOM 2145 N N . ARG A 1 273 ? 16.75 -19.375 -2.059 1 97.38 273 ARG A N 1
ATOM 2146 C CA . ARG A 1 273 ? 17.562 -19.922 -0.978 1 97.38 273 ARG A CA 1
ATOM 2147 C C . ARG A 1 273 ? 16.766 -19.984 0.324 1 97.38 273 ARG A C 1
ATOM 2149 O O . ARG A 1 273 ? 16.922 -20.938 1.094 1 97.38 273 ARG A O 1
ATOM 2156 N N . LYS A 1 274 ? 15.906 -18.953 0.606 1 97.94 274 LYS A N 1
ATOM 2157 C CA . LYS A 1 274 ? 15.102 -18.969 1.825 1 97.94 274 LYS A CA 1
ATOM 2158 C C . LYS A 1 274 ? 14.188 -20.188 1.875 1 97.94 274 LYS A C 1
ATOM 2160 O O . LYS A 1 274 ? 14.125 -20.875 2.893 1 97.94 274 LYS A O 1
ATOM 2165 N N . THR A 1 275 ? 13.508 -20.438 0.798 1 97.25 275 THR A N 1
ATOM 2166 C CA . THR A 1 275 ? 12.609 -21.578 0.69 1 97.25 275 THR A CA 1
ATOM 2167 C C . THR A 1 275 ? 13.383 -22.891 0.829 1 97.25 275 THR A C 1
ATOM 2169 O O . THR A 1 275 ? 12.922 -23.812 1.482 1 97.25 275 THR A O 1
ATOM 2172 N N . LYS A 1 276 ? 14.508 -22.969 0.225 1 97.38 276 LYS A N 1
ATOM 2173 C CA . LYS A 1 276 ? 15.359 -24.156 0.314 1 97.38 276 LYS A CA 1
ATOM 2174 C C . LYS A 1 276 ? 15.867 -24.359 1.737 1 97.38 276 LYS A C 1
ATOM 2176 O O . LYS A 1 276 ? 15.844 -25.484 2.254 1 97.38 276 LYS A O 1
ATOM 2181 N N . ASN A 1 277 ? 16.328 -23.25 2.32 1 96.88 277 ASN A N 1
ATOM 2182 C CA . ASN A 1 277 ? 16.859 -23.312 3.674 1 96.88 277 ASN A CA 1
ATOM 2183 C C . ASN A 1 277 ? 15.805 -23.766 4.676 1 96.88 277 ASN A C 1
ATOM 2185 O O . ASN A 1 277 ? 16.125 -24.422 5.672 1 96.88 277 ASN A O 1
ATOM 2189 N N . ASN A 1 278 ? 14.562 -23.516 4.406 1 96.38 278 ASN A N 1
ATOM 2190 C CA . ASN A 1 278 ? 13.461 -23.891 5.297 1 96.38 278 ASN A CA 1
ATOM 2191 C C . ASN A 1 278 ? 12.906 -25.266 4.953 1 96.38 278 ASN A C 1
ATOM 2193 O O . ASN A 1 278 ? 11.922 -25.703 5.555 1 96.38 278 ASN A O 1
ATOM 2197 N N . ASN A 1 279 ? 13.43 -25.922 3.955 1 96.44 279 ASN A N 1
ATOM 2198 C CA . ASN A 1 279 ? 13.078 -27.266 3.535 1 96.44 279 ASN A CA 1
ATOM 2199 C C . ASN A 1 279 ? 11.625 -27.359 3.084 1 96.44 279 ASN A C 1
ATOM 2201 O O . ASN A 1 279 ? 10.922 -28.312 3.434 1 96.44 279 ASN A O 1
ATOM 2205 N N . THR A 1 280 ? 11.164 -26.328 2.404 1 96.88 280 THR A N 1
ATOM 2206 C CA . THR A 1 280 ? 9.805 -26.344 1.883 1 96.88 280 THR A CA 1
ATOM 2207 C C . THR A 1 280 ? 9.812 -26.438 0.36 1 96.88 280 THR A C 1
ATOM 2209 O O . THR A 1 280 ? 8.773 -26.688 -0.253 1 96.88 280 THR A O 1
ATOM 2212 N N . TYR A 1 281 ? 11 -26.391 -0.183 1 97 281 TYR A N 1
ATOM 2213 C CA . TYR A 1 281 ? 11.172 -26.328 -1.63 1 97 281 TYR A CA 1
ATOM 2214 C C . TYR A 1 281 ? 10.867 -27.672 -2.271 1 97 281 TYR A C 1
ATOM 2216 O O . TYR A 1 281 ? 11.312 -28.719 -1.791 1 97 281 TYR A O 1
ATOM 2224 N N . ILE A 1 282 ? 10.062 -27.578 -3.393 1 94.62 282 ILE A N 1
ATOM 2225 C CA . ILE A 1 282 ? 9.75 -28.766 -4.199 1 94.62 282 ILE A CA 1
ATOM 2226 C C . ILE A 1 282 ? 10.047 -28.469 -5.668 1 94.62 282 ILE A C 1
ATOM 2228 O O . ILE A 1 282 ? 9.664 -27.422 -6.191 1 94.62 282 ILE A O 1
ATOM 2232 N N . ARG A 1 283 ? 10.711 -29.391 -6.266 1 95.44 283 ARG A N 1
ATOM 2233 C CA . ARG A 1 283 ? 10.922 -29.359 -7.711 1 95.44 283 ARG A CA 1
ATOM 2234 C C . ARG A 1 283 ? 10.914 -30.766 -8.297 1 95.44 283 ARG A C 1
ATOM 2236 O O . ARG A 1 283 ? 11.844 -31.547 -8.07 1 95.44 283 ARG A O 1
ATOM 2243 N N . THR A 1 284 ? 9.898 -31.047 -9.008 1 95.12 284 THR A N 1
ATOM 2244 C CA . THR A 1 284 ? 9.773 -32.375 -9.594 1 95.12 284 THR A CA 1
ATOM 2245 C C . THR A 1 284 ? 9.859 -32.312 -11.117 1 95.12 284 THR A C 1
ATOM 2247 O O . THR A 1 284 ? 10.109 -33.312 -11.773 1 95.12 284 THR A O 1
ATOM 2250 N N . THR A 1 285 ? 9.609 -31.141 -11.641 1 92.88 285 THR A N 1
ATOM 2251 C CA . THR A 1 285 ? 9.508 -31 -13.086 1 92.88 285 THR A CA 1
ATOM 2252 C C . THR A 1 285 ? 10.383 -29.844 -13.57 1 92.88 285 THR A C 1
ATOM 2254 O O . THR A 1 285 ? 10.438 -28.781 -12.938 1 92.88 285 THR A O 1
ATOM 2257 N N . ASN A 1 286 ? 11.094 -30.078 -14.633 1 93.19 286 ASN A N 1
ATOM 2258 C CA . ASN A 1 286 ? 11.773 -29 -15.328 1 93.19 286 ASN A CA 1
ATOM 2259 C C . ASN A 1 286 ? 11.062 -28.609 -16.625 1 93.19 286 ASN A C 1
ATOM 2261 O O . ASN A 1 286 ? 10.305 -29.422 -17.172 1 93.19 286 ASN A O 1
ATOM 2265 N N . VAL A 1 287 ? 11.359 -27.469 -17.078 1 96.5 287 VAL A N 1
ATOM 2266 C CA . VAL A 1 287 ? 10.617 -26.875 -18.188 1 96.5 287 VAL A CA 1
ATOM 2267 C C . VAL A 1 287 ? 10.836 -27.703 -19.453 1 96.5 287 VAL A C 1
ATOM 2269 O O . VAL A 1 287 ? 9.891 -27.938 -20.203 1 96.5 287 VAL A O 1
ATOM 2272 N N . VAL A 1 288 ? 12.008 -28.141 -19.672 1 95.81 288 VAL A N 1
ATOM 2273 C CA . VAL A 1 288 ? 12.344 -28.891 -20.875 1 95.81 288 VAL A CA 1
ATOM 2274 C C . VAL A 1 288 ? 11.547 -30.188 -20.922 1 95.81 288 VAL A C 1
ATOM 2276 O O . VAL A 1 288 ? 10.938 -30.516 -21.938 1 95.81 288 VAL A O 1
ATOM 2279 N N . ASN A 1 289 ? 11.617 -30.891 -19.797 1 95.56 289 ASN A N 1
ATOM 2280 C CA . ASN A 1 289 ? 10.891 -32.156 -19.703 1 95.56 289 ASN A CA 1
ATOM 2281 C C . ASN A 1 289 ? 9.391 -31.938 -19.906 1 95.56 289 ASN A C 1
ATOM 2283 O O . ASN A 1 289 ? 8.719 -32.781 -20.516 1 95.56 289 ASN A O 1
ATOM 2287 N N . TYR A 1 290 ? 8.867 -30.906 -19.328 1 96.25 290 TYR A N 1
ATOM 2288 C CA . TYR A 1 290 ? 7.449 -30.609 -19.469 1 96.25 290 TYR A CA 1
ATOM 2289 C C . TYR A 1 290 ? 7.086 -30.344 -20.922 1 96.25 290 TYR A C 1
ATOM 2291 O O . TYR A 1 290 ? 6.129 -30.922 -21.438 1 96.25 290 TYR A O 1
ATOM 2299 N N . ILE A 1 291 ? 7.883 -29.516 -21.594 1 96.5 291 ILE A N 1
ATOM 2300 C CA . ILE A 1 291 ? 7.637 -29.188 -22.984 1 96.5 291 ILE A CA 1
ATOM 2301 C C . ILE A 1 291 ? 7.707 -30.453 -23.844 1 96.5 291 ILE A C 1
ATOM 2303 O O . ILE A 1 291 ? 6.836 -30.703 -24.672 1 96.5 291 ILE A O 1
ATOM 2307 N N . GLU A 1 292 ? 8.711 -31.234 -23.562 1 95.94 292 GLU A N 1
ATOM 2308 C CA . GLU A 1 292 ? 8.859 -32.5 -24.281 1 95.94 292 GLU A CA 1
ATOM 2309 C C . GLU A 1 292 ? 7.617 -33.375 -24.094 1 95.94 292 GLU A C 1
ATOM 2311 O O . GLU A 1 292 ? 7.098 -33.938 -25.078 1 95.94 292 GLU A O 1
ATOM 2316 N N . SER A 1 293 ? 7.211 -33.531 -22.891 1 94.62 293 SER A N 1
ATOM 2317 C CA . SER A 1 293 ? 6.086 -34.406 -22.578 1 94.62 293 SER A CA 1
ATOM 2318 C C . SER A 1 293 ? 4.812 -33.938 -23.266 1 94.62 293 SER A C 1
ATOM 2320 O O . SER A 1 293 ? 3.963 -34.75 -23.641 1 94.62 293 SER A O 1
ATOM 2322 N N . LYS A 1 294 ? 4.656 -32.688 -23.484 1 94.19 294 LYS A N 1
ATOM 2323 C CA . LYS A 1 294 ? 3.443 -32.125 -24.094 1 94.19 294 LYS A CA 1
ATOM 2324 C C . LYS A 1 294 ? 3.502 -32.188 -25.609 1 94.19 294 LYS A C 1
ATOM 2326 O O . LYS A 1 294 ? 2.482 -32.406 -26.266 1 94.19 294 LYS A O 1
ATOM 2331 N N . LEU A 1 295 ? 4.664 -32.062 -26.188 1 94.06 295 LEU A N 1
ATOM 2332 C CA . LEU A 1 295 ? 4.793 -31.984 -27.641 1 94.06 295 LEU A CA 1
ATOM 2333 C C . LEU A 1 295 ? 5.016 -33.375 -28.25 1 94.06 295 LEU A C 1
ATOM 2335 O O . LEU A 1 295 ? 4.645 -33.594 -29.406 1 94.06 295 LEU A O 1
ATOM 2339 N N . ASN A 1 296 ? 5.707 -34.281 -27.562 1 86.12 296 ASN A N 1
ATOM 2340 C CA . ASN A 1 296 ? 5.891 -35.625 -28.078 1 86.12 296 ASN A CA 1
ATOM 2341 C C . ASN A 1 296 ? 4.594 -36.438 -28.031 1 86.12 296 ASN A C 1
ATOM 2343 O O . ASN A 1 296 ? 4.398 -37.344 -28.812 1 86.12 296 ASN A O 1
ATOM 2347 N N . PHE A 1 297 ? 3.789 -36.25 -27.078 1 65.31 297 PHE A N 1
ATOM 2348 C CA . PHE A 1 297 ? 2.547 -37 -26.984 1 65.31 297 PHE A CA 1
ATOM 2349 C C . PHE A 1 297 ? 1.71 -36.812 -28.25 1 65.31 297 PHE A C 1
ATOM 2351 O O . PHE A 1 297 ? 1.067 -37.75 -28.719 1 65.31 297 PHE A O 1
ATOM 2358 N N . VAL A 1 298 ? 1.697 -35.656 -28.875 1 58.31 298 VAL A N 1
ATOM 2359 C CA . VAL A 1 298 ? 0.819 -35.406 -30.016 1 58.31 298 VAL A CA 1
ATOM 2360 C C . VAL A 1 298 ? 1.45 -35.938 -31.297 1 58.31 298 VAL A C 1
ATOM 2362 O O . VAL A 1 298 ? 0.748 -36.438 -32.188 1 58.31 298 VAL A O 1
ATOM 2365 N N . GLU A 1 299 ? 2.832 -35.781 -31.438 1 54.75 299 GLU A N 1
ATOM 2366 C CA . GLU A 1 299 ? 3.42 -36.312 -32.656 1 54.75 299 GLU A CA 1
ATOM 2367 C C . GLU A 1 299 ? 3.24 -37.812 -32.781 1 54.75 299 GLU A C 1
ATOM 2369 O O . GLU A 1 299 ? 3.041 -38.344 -33.875 1 54.75 299 GLU A O 1
ATOM 2374 N N . LYS A 1 300 ? 3.201 -38.562 -31.672 1 52.03 300 LYS A N 1
ATOM 2375 C CA . LYS A 1 300 ? 2.979 -40 -31.75 1 52.03 300 LYS A CA 1
ATOM 2376 C C . LYS A 1 300 ? 1.554 -40.312 -32.188 1 52.03 300 LYS A C 1
ATOM 2378 O O . LYS A 1 300 ? 1.33 -41.25 -32.969 1 52.03 300 LYS A O 1
ATOM 2383 N N . PHE A 1 301 ? 0.721 -39.406 -31.703 1 48.88 301 PHE A N 1
ATOM 2384 C CA . PHE A 1 301 ? -0.65 -39.719 -32.094 1 48.88 301 PHE A CA 1
ATOM 2385 C C . PHE A 1 301 ? -0.881 -39.344 -33.562 1 48.88 301 PHE A C 1
ATOM 2387 O O . PHE A 1 301 ? -1.631 -40.031 -34.25 1 48.88 301 PHE A O 1
ATOM 2394 N N . GLU A 1 302 ? -0.28 -38.344 -33.969 1 51.22 302 GLU A N 1
ATOM 2395 C CA . GLU A 1 302 ? -0.477 -38 -35.375 1 51.22 302 GLU A CA 1
ATOM 2396 C C . GLU A 1 302 ? 0.237 -38.969 -36.281 1 51.22 302 GLU A C 1
ATOM 2398 O O . GLU A 1 302 ? -0.255 -39.312 -37.375 1 51.22 302 GLU A O 1
ATOM 2403 N N . ASN A 1 303 ? 1.368 -39.375 -35.906 1 49.31 303 ASN A N 1
ATOM 2404 C CA . ASN A 1 303 ? 2.041 -40.375 -36.719 1 49.31 303 ASN A CA 1
ATOM 2405 C C . ASN A 1 303 ? 1.32 -41.719 -36.688 1 49.31 303 ASN A C 1
ATOM 2407 O O . ASN A 1 303 ? 1.351 -42.5 -37.656 1 49.31 303 ASN A O 1
ATOM 2411 N N . GLU A 1 304 ? 0.72 -42 -35.594 1 45.69 304 GLU A N 1
ATOM 2412 C CA . GLU A 1 304 ? -0.051 -43.25 -35.562 1 45.69 304 GLU A CA 1
ATOM 2413 C C . GLU A 1 304 ? -1.379 -43.094 -36.281 1 45.69 304 GLU A C 1
ATOM 2415 O O . GLU A 1 304 ? -1.977 -44.062 -36.719 1 45.69 304 GLU A O 1
ATOM 2420 N N . ALA A 1 305 ? -1.873 -41.938 -36.375 1 50.56 305 ALA A N 1
ATOM 2421 C CA . ALA A 1 305 ? -3.133 -41.719 -37.094 1 50.56 305 ALA A CA 1
ATOM 2422 C C . ALA A 1 305 ? -2.898 -41.594 -38.594 1 50.56 305 ALA A C 1
ATOM 2424 O O . ALA A 1 305 ? -3.846 -41.625 -39.375 1 50.56 305 ALA A O 1
ATOM 2425 N N . SER A 1 306 ? -1.701 -41.25 -38.938 1 42.22 306 SER A N 1
ATOM 2426 C CA . SER A 1 306 ? -1.425 -41.312 -40.344 1 42.22 306 SER A CA 1
ATOM 2427 C C . SER A 1 306 ? -1.043 -42.719 -40.781 1 42.22 306 SER A C 1
ATOM 2429 O O . SER A 1 306 ? -0.259 -43.375 -40.125 1 42.22 306 SER A O 1
ATOM 2431 N N . MET B 1 1 ? 27.094 9.359 28.312 1 30.02 1 MET B N 1
ATOM 2432 C CA . MET B 1 1 ? 26.734 8.953 26.953 1 30.02 1 MET B CA 1
ATOM 2433 C C . MET B 1 1 ? 26.094 10.102 26.188 1 30.02 1 MET B C 1
ATOM 2435 O O . MET B 1 1 ? 25.094 10.672 26.641 1 30.02 1 MET B O 1
ATOM 2439 N N . MET B 1 2 ? 26.75 10.852 25.484 1 37.16 2 MET B N 1
ATOM 2440 C CA . MET B 1 2 ? 26.312 12.125 24.922 1 37.16 2 MET B CA 1
ATOM 2441 C C . MET B 1 2 ? 25 11.969 24.188 1 37.16 2 MET B C 1
ATOM 2443 O O . MET B 1 2 ? 24.797 11 23.453 1 37.16 2 MET B O 1
ATOM 2447 N N . GLU B 1 3 ? 23.938 12.383 24.734 1 48 3 GLU B N 1
ATOM 2448 C CA . GLU B 1 3 ? 22.609 12.297 24.125 1 48 3 GLU B CA 1
ATOM 2449 C C . GLU B 1 3 ? 22.688 12.555 22.625 1 48 3 GLU B C 1
ATOM 2451 O O . GLU B 1 3 ? 23.25 13.555 22.188 1 48 3 GLU B O 1
ATOM 2456 N N . LYS B 1 4 ? 22.906 11.523 21.875 1 60 4 LYS B N 1
ATOM 2457 C CA . LYS B 1 4 ? 23.016 11.648 20.422 1 60 4 LYS B CA 1
ATOM 2458 C C . LYS B 1 4 ? 22.141 12.789 19.906 1 60 4 LYS B C 1
ATOM 2460 O O . LYS B 1 4 ? 20.953 12.852 20.203 1 60 4 LYS B O 1
ATOM 2465 N N . GLN B 1 5 ? 22.797 13.883 19.547 1 86.06 5 GLN B N 1
ATOM 2466 C CA . GLN B 1 5 ? 22.109 15.062 19.047 1 86.06 5 GLN B CA 1
ATOM 2467 C C . GLN B 1 5 ? 21.344 14.75 17.766 1 86.06 5 GLN B C 1
ATOM 2469 O O . GLN B 1 5 ? 21.859 14.117 16.859 1 86.06 5 GLN B O 1
ATOM 2474 N N . LEU B 1 6 ? 19.953 14.992 17.766 1 96.06 6 LEU B N 1
ATOM 2475 C CA . LEU B 1 6 ? 19.094 14.797 16.609 1 96.06 6 LEU B CA 1
ATOM 2476 C C . LEU B 1 6 ? 19.516 15.703 15.453 1 96.06 6 LEU B C 1
ATOM 2478 O O . LEU B 1 6 ? 19.766 16.891 15.656 1 96.06 6 LEU B O 1
ATOM 2482 N N . LYS B 1 7 ? 19.844 15.094 14.273 1 98.56 7 LYS B N 1
ATOM 2483 C CA . LYS B 1 7 ? 20.078 15.812 13.023 1 98.56 7 LYS B CA 1
ATOM 2484 C C . LYS B 1 7 ? 19 15.484 11.992 1 98.56 7 LYS B C 1
ATOM 2486 O O . LYS B 1 7 ? 18.969 14.375 11.461 1 98.56 7 LYS B O 1
ATOM 2491 N N . VAL B 1 8 ? 18.219 16.5 11.609 1 98.81 8 VAL B N 1
ATOM 2492 C CA . VAL B 1 8 ? 16.969 16.219 10.914 1 98.81 8 VAL B CA 1
ATOM 2493 C C . VAL B 1 8 ? 17.016 16.828 9.508 1 98.81 8 VAL B C 1
ATOM 2495 O O . VAL B 1 8 ? 17.375 18 9.344 1 98.81 8 VAL B O 1
ATOM 2498 N N . THR B 1 9 ? 16.75 16.031 8.492 1 98.88 9 THR B N 1
ATOM 2499 C CA . THR B 1 9 ? 16.391 16.5 7.16 1 98.88 9 THR B CA 1
ATOM 2500 C C . THR B 1 9 ? 14.875 16.672 7.039 1 98.88 9 THR B C 1
ATOM 2502 O O . THR B 1 9 ? 14.125 15.719 7.23 1 98.88 9 THR B O 1
ATOM 2505 N N . LEU B 1 10 ? 14.461 17.906 6.766 1 98.81 10 LEU B N 1
ATOM 2506 C CA . LEU B 1 10 ? 13.039 18.172 6.566 1 98.81 10 LEU B CA 1
ATOM 2507 C C . LEU B 1 10 ? 12.727 18.375 5.086 1 98.81 10 LEU B C 1
ATOM 2509 O O . LEU B 1 10 ? 13.062 19.406 4.508 1 98.81 10 LEU B O 1
ATOM 2513 N N . LEU B 1 11 ? 12.117 17.328 4.477 1 97.88 11 LEU B N 1
ATOM 2514 C CA . LEU B 1 11 ? 11.68 17.453 3.09 1 97.88 11 LEU B CA 1
ATOM 2515 C C . LEU B 1 11 ? 10.352 18.188 2.996 1 97.88 11 LEU B C 1
ATOM 2517 O O . LEU B 1 11 ? 9.461 17.984 3.824 1 97.88 11 LEU B O 1
ATOM 2521 N N . GLY B 1 12 ? 10.195 19.047 1.958 1 96.12 12 GLY B N 1
ATOM 2522 C CA . GLY B 1 12 ? 9.008 19.875 1.855 1 96.12 12 GLY B CA 1
ATOM 2523 C C . GLY B 1 12 ? 8.969 20.984 2.883 1 96.12 12 GLY B C 1
ATOM 2524 O O . GLY B 1 12 ? 7.914 21.281 3.451 1 96.12 12 GLY B O 1
ATOM 2525 N N . ALA B 1 13 ? 10.023 21.609 3.096 1 97 13 ALA B N 1
ATOM 2526 C CA . ALA B 1 13 ? 10.234 22.469 4.262 1 97 13 ALA B CA 1
ATOM 2527 C C . ALA B 1 13 ? 9.469 23.781 4.125 1 97 13 ALA B C 1
ATOM 2529 O O . ALA B 1 13 ? 9.219 24.469 5.117 1 97 13 ALA B O 1
ATOM 2530 N N . THR B 1 14 ? 9.07 24.141 2.928 1 94.5 14 THR B N 1
ATOM 2531 C CA . THR B 1 14 ? 8.422 25.438 2.752 1 94.5 14 THR B CA 1
ATOM 2532 C C . THR B 1 14 ? 6.914 25.281 2.615 1 94.5 14 THR B C 1
ATOM 2534 O O . THR B 1 14 ? 6.188 26.281 2.521 1 94.5 14 THR B O 1
ATOM 2537 N N . GLY B 1 15 ? 6.426 24.078 2.611 1 93.88 15 GLY B N 1
ATOM 2538 C CA . GLY B 1 15 ? 4.992 23.844 2.555 1 93.88 15 GLY B CA 1
ATOM 2539 C C . GLY B 1 15 ? 4.289 24.125 3.867 1 93.88 15 GLY B C 1
ATOM 2540 O O . GLY B 1 15 ? 4.922 24.547 4.84 1 93.88 15 GLY B O 1
ATOM 2541 N N . PHE B 1 16 ? 2.961 23.953 3.924 1 94.38 16 PHE B N 1
ATOM 2542 C CA . PHE B 1 16 ? 2.154 24.219 5.109 1 94.38 16 PHE B CA 1
ATOM 2543 C C . PHE B 1 16 ? 2.684 23.438 6.309 1 94.38 16 PHE B C 1
ATOM 2545 O O . PHE B 1 16 ? 3 24.031 7.348 1 94.38 16 PHE B O 1
ATOM 2552 N N . LEU B 1 17 ? 2.805 22.078 6.16 1 95.75 17 LEU B N 1
ATOM 2553 C CA . LEU B 1 17 ? 3.289 21.25 7.258 1 95.75 17 LEU B CA 1
ATOM 2554 C C . LEU B 1 17 ? 4.77 21.516 7.52 1 95.75 17 LEU B C 1
ATOM 2556 O O . LEU B 1 17 ? 5.184 21.625 8.672 1 95.75 17 LEU B O 1
ATOM 2560 N N . GLY B 1 18 ? 5.535 21.641 6.41 1 96.62 18 GLY B N 1
ATOM 2561 C CA . GLY B 1 18 ? 6.977 21.797 6.516 1 96.62 18 GLY B CA 1
ATOM 2562 C C . GLY B 1 18 ? 7.379 23.062 7.266 1 96.62 18 GLY B C 1
ATOM 2563 O O . GLY B 1 18 ? 8.289 23.031 8.102 1 96.62 18 GLY B O 1
ATOM 2564 N N . SER B 1 19 ? 6.699 24.156 6.977 1 96.44 19 SER B N 1
ATOM 2565 C CA . SER B 1 19 ? 7.066 25.406 7.629 1 96.44 19 SER B CA 1
ATOM 2566 C C . SER B 1 19 ? 6.719 25.375 9.109 1 96.44 19 SER B C 1
ATOM 2568 O O . SER B 1 19 ? 7.457 25.922 9.938 1 96.44 19 SER B O 1
ATOM 2570 N N . ALA B 1 20 ? 5.594 24.734 9.477 1 97.44 20 ALA B N 1
ATOM 2571 C CA . ALA B 1 20 ? 5.266 24.562 10.891 1 97.44 20 ALA B CA 1
ATOM 2572 C C . ALA B 1 20 ? 6.309 23.703 11.602 1 97.44 20 ALA B C 1
ATOM 2574 O O . ALA B 1 20 ? 6.707 24 12.727 1 97.44 20 ALA B O 1
ATOM 2575 N N . LEU B 1 21 ? 6.73 22.656 10.938 1 98.5 21 LEU B N 1
ATOM 2576 C CA . LEU B 1 21 ? 7.715 21.734 11.492 1 98.5 21 LEU B CA 1
ATOM 2577 C C . LEU B 1 21 ? 9.07 22.422 11.633 1 98.5 21 LEU B C 1
ATOM 2579 O O . LEU B 1 21 ? 9.781 22.203 12.617 1 98.5 21 LEU B O 1
ATOM 2583 N N . SER B 1 22 ? 9.438 23.25 10.609 1 97.88 22 SER B N 1
ATOM 2584 C CA . SER B 1 22 ? 10.688 24 10.688 1 97.88 22 SER B CA 1
ATOM 2585 C C . SER B 1 22 ? 10.719 24.906 11.914 1 97.88 22 SER B C 1
ATOM 2587 O O . SER B 1 22 ? 11.719 24.969 12.625 1 97.88 22 SER B O 1
ATOM 2589 N N . ASP B 1 23 ? 9.609 25.578 12.172 1 97.81 23 ASP B N 1
ATOM 2590 C CA . ASP B 1 23 ? 9.5 26.469 13.328 1 97.81 23 ASP B CA 1
ATOM 2591 C C . ASP B 1 23 ? 9.656 25.688 14.633 1 97.81 23 ASP B C 1
ATOM 2593 O O . ASP B 1 23 ? 10.344 26.141 15.555 1 97.81 23 ASP B O 1
ATOM 2597 N N . SER B 1 24 ? 8.984 24.578 14.719 1 98.31 24 SER B N 1
ATOM 2598 C CA . SER B 1 24 ? 9.062 23.75 15.922 1 98.31 24 SER B CA 1
ATOM 2599 C C . SER B 1 24 ? 10.484 23.25 16.156 1 98.31 24 SER B C 1
ATOM 2601 O O . SER B 1 24 ? 10.977 23.297 17.297 1 98.31 24 SER B O 1
ATOM 2603 N N . LEU B 1 25 ? 11.148 22.734 15.078 1 98.5 25 LEU B N 1
ATOM 2604 C CA . LEU B 1 25 ? 12.523 22.266 15.18 1 98.5 25 LEU B CA 1
ATOM 2605 C C . LEU B 1 25 ? 13.445 23.375 15.68 1 98.5 25 LEU B C 1
ATOM 2607 O O . LEU B 1 25 ? 14.297 23.125 16.531 1 98.5 25 LEU B O 1
ATOM 2611 N N . GLU B 1 26 ? 13.242 24.578 15.18 1 97.25 26 GLU B N 1
ATOM 2612 C CA . GLU B 1 26 ? 14.031 25.734 15.594 1 97.25 26 GLU B CA 1
ATOM 2613 C C . GLU B 1 26 ? 13.812 26.047 17.062 1 97.25 26 GLU B C 1
ATOM 2615 O O . GLU B 1 26 ? 14.773 26.234 17.812 1 97.25 26 GLU B O 1
ATOM 2620 N N . ARG B 1 27 ? 12.578 26.156 17.438 1 97.06 27 ARG B N 1
ATOM 2621 C CA . ARG B 1 27 ? 12.234 26.531 18.812 1 97.06 27 ARG B CA 1
ATOM 2622 C C . ARG B 1 27 ? 12.789 25.516 19.812 1 97.06 27 ARG B C 1
ATOM 2624 O O . ARG B 1 27 ? 13.164 25.891 20.922 1 97.06 27 ARG B O 1
ATOM 2631 N N . LYS B 1 28 ? 12.891 24.297 19.438 1 97.06 28 LYS B N 1
ATOM 2632 C CA . LYS B 1 28 ? 13.297 23.234 20.344 1 97.06 28 LYS B CA 1
ATOM 2633 C C . LYS B 1 28 ? 14.805 22.984 20.266 1 97.06 28 LYS B C 1
ATOM 2635 O O . LYS B 1 28 ? 15.328 22.094 20.922 1 97.06 28 LYS B O 1
ATOM 2640 N N . GLY B 1 29 ? 15.477 23.703 19.438 1 97 29 GLY B N 1
ATOM 2641 C CA . GLY B 1 29 ? 16.938 23.688 19.375 1 97 29 GLY B CA 1
ATOM 2642 C C . GLY B 1 29 ? 17.469 22.438 18.688 1 97 29 GLY B C 1
ATOM 2643 O O . GLY B 1 29 ? 18.594 22 18.984 1 97 29 GLY B O 1
ATOM 2644 N N . ILE B 1 30 ? 16.703 21.828 17.875 1 97.94 30 ILE B N 1
ATOM 2645 C CA . ILE B 1 30 ? 17.125 20.641 17.156 1 97.94 30 ILE B CA 1
ATOM 2646 C C . ILE B 1 30 ? 17.906 21.031 15.906 1 97.94 30 ILE B C 1
ATOM 2648 O O . ILE B 1 30 ? 17.516 21.984 15.203 1 97.94 30 ILE B O 1
ATOM 2652 N N . GLU B 1 31 ? 19.031 20.406 15.656 1 98.38 31 GLU B N 1
ATOM 2653 C CA . GLU B 1 31 ? 19.781 20.625 14.422 1 98.38 31 GLU B CA 1
ATOM 2654 C C . GLU B 1 31 ? 19.016 20.078 13.219 1 98.38 31 GLU B C 1
ATOM 2656 O O . GLU B 1 31 ? 18.594 18.922 13.219 1 98.38 31 GLU B O 1
ATOM 2661 N N . TRP B 1 32 ? 18.781 20.953 12.203 1 98.56 32 TRP B N 1
ATOM 2662 C CA . TRP B 1 32 ? 17.984 20.516 11.062 1 98.56 32 TRP B CA 1
ATOM 2663 C C . TRP B 1 32 ? 18.406 21.25 9.789 1 98.56 32 TRP B C 1
ATOM 2665 O O . TRP B 1 32 ? 19.047 22.297 9.859 1 98.56 32 TRP B O 1
ATOM 2675 N N . ILE B 1 33 ? 18.109 20.641 8.656 1 98.75 33 ILE B N 1
ATOM 2676 C CA . ILE B 1 33 ? 18.203 21.234 7.328 1 98.75 33 ILE B CA 1
ATOM 2677 C C . ILE B 1 33 ? 16.906 20.984 6.555 1 98.75 33 ILE B C 1
ATOM 2679 O O . ILE B 1 33 ? 16.328 19.906 6.656 1 98.75 33 ILE B O 1
ATOM 2683 N N . GLY B 1 34 ? 16.438 22.031 5.91 1 98.56 34 GLY B N 1
ATOM 2684 C CA . GLY B 1 34 ? 15.242 21.906 5.094 1 98.56 34 GLY B CA 1
ATOM 2685 C C . GLY B 1 34 ? 15.539 21.781 3.613 1 98.56 34 GLY B C 1
ATOM 2686 O O . GLY B 1 34 ? 16.516 22.359 3.121 1 98.56 34 GLY B O 1
ATOM 2687 N N . VAL B 1 35 ? 14.75 21 2.93 1 98.25 35 VAL B N 1
ATOM 2688 C CA . VAL B 1 35 ? 14.844 20.859 1.482 1 98.25 35 VAL B CA 1
ATOM 2689 C C . VAL B 1 35 ? 13.523 21.25 0.831 1 98.25 35 VAL B C 1
ATOM 2691 O O . VAL B 1 35 ? 12.445 20.891 1.316 1 98.25 35 VAL B O 1
ATOM 2694 N N . THR B 1 36 ? 13.602 22.062 -0.198 1 96.62 36 THR B N 1
ATOM 2695 C CA . THR B 1 36 ? 12.438 22.453 -0.987 1 96.62 36 THR B CA 1
ATOM 2696 C C . THR B 1 36 ? 12.789 22.5 -2.473 1 96.62 36 THR B C 1
ATOM 2698 O O . THR B 1 36 ? 13.961 22.453 -2.842 1 96.62 36 THR B O 1
ATOM 2701 N N . VAL B 1 37 ? 11.75 22.438 -3.279 1 94 37 VAL B N 1
ATOM 2702 C CA . VAL B 1 37 ? 11.969 22.547 -4.715 1 94 37 VAL B CA 1
ATOM 2703 C C . VAL B 1 37 ? 11.828 24.016 -5.141 1 94 37 VAL B C 1
ATOM 2705 O O . VAL B 1 37 ? 12.32 24.406 -6.199 1 94 37 VAL B O 1
ATOM 2708 N N . GLU B 1 38 ? 11.195 24.844 -4.32 1 91.19 38 GLU B N 1
ATOM 2709 C CA . GLU B 1 38 ? 10.992 26.266 -4.621 1 91.19 38 GLU B CA 1
ATOM 2710 C C . GLU B 1 38 ? 12.109 27.109 -4.023 1 91.19 38 GLU B C 1
ATOM 2712 O O . GLU B 1 38 ? 12.672 26.766 -2.98 1 91.19 38 GLU B O 1
ATOM 2717 N N . PRO B 1 39 ? 12.32 28.25 -4.766 1 92.38 39 PRO B N 1
ATOM 2718 C CA . PRO B 1 39 ? 13.336 29.141 -4.207 1 92.38 39 PRO B CA 1
ATOM 2719 C C . PRO B 1 39 ? 12.977 29.641 -2.812 1 92.38 39 PRO B C 1
ATOM 2721 O O . PRO B 1 39 ? 11.805 29.906 -2.527 1 92.38 39 PRO B O 1
ATOM 2724 N N . THR B 1 40 ? 13.906 29.703 -1.96 1 93 40 THR B N 1
ATOM 2725 C CA . THR B 1 40 ? 13.711 30.172 -0.594 1 93 40 THR B CA 1
ATOM 2726 C C . THR B 1 40 ? 14.906 31.016 -0.137 1 93 40 THR B C 1
ATOM 2728 O O . THR B 1 40 ? 16.016 30.859 -0.658 1 93 40 THR B O 1
ATOM 2731 N N . GLN B 1 41 ? 14.648 31.953 0.794 1 93.06 41 GLN B N 1
ATOM 2732 C CA . GLN B 1 41 ? 15.695 32.75 1.404 1 93.06 41 GLN B CA 1
ATOM 2733 C C . GLN B 1 41 ? 15.977 32.312 2.834 1 93.06 41 GLN B C 1
ATOM 2735 O O . GLN B 1 41 ? 16.844 32.875 3.506 1 93.06 41 GLN B O 1
ATOM 2740 N N . HIS B 1 42 ? 15.25 31.297 3.229 1 93.56 42 HIS B N 1
ATOM 2741 C CA . HIS B 1 42 ? 15.469 30.797 4.582 1 93.56 42 HIS B CA 1
ATOM 2742 C C . HIS B 1 42 ? 16.875 30.219 4.734 1 93.56 42 HIS B C 1
ATOM 2744 O O . HIS B 1 42 ? 17.297 29.391 3.928 1 93.56 42 HIS B O 1
ATOM 2750 N N . PRO B 1 43 ? 17.625 30.578 5.75 1 94.94 43 PRO B N 1
ATOM 2751 C CA . PRO B 1 43 ? 19.047 30.219 5.848 1 94.94 43 PRO B CA 1
ATOM 2752 C C . PRO B 1 43 ? 19.266 28.719 6.043 1 94.94 43 PRO B C 1
ATOM 2754 O O . PRO B 1 43 ? 20.328 28.188 5.711 1 94.94 43 PRO B O 1
ATOM 2757 N N . LYS B 1 44 ? 18.297 27.984 6.535 1 97.88 44 LYS B N 1
ATOM 2758 C CA . LYS B 1 44 ? 18.484 26.562 6.816 1 97.88 44 LYS B CA 1
ATOM 2759 C C . LYS B 1 44 ? 17.734 25.703 5.801 1 97.88 44 LYS B C 1
ATOM 2761 O O . LYS B 1 44 ? 17.688 24.484 5.941 1 97.88 44 LYS B O 1
ATOM 2766 N N . ILE B 1 45 ? 17.141 26.281 4.801 1 98.06 45 ILE B N 1
ATOM 2767 C CA . ILE B 1 45 ? 16.391 25.531 3.781 1 98.06 45 ILE B CA 1
ATOM 2768 C C . ILE B 1 45 ? 17.094 25.688 2.432 1 98.06 45 ILE B C 1
ATOM 2770 O O . ILE B 1 45 ? 17.359 26.797 1.977 1 98.06 45 ILE B O 1
ATOM 2774 N N . VAL B 1 46 ? 17.391 24.594 1.85 1 97.88 46 VAL B N 1
ATOM 2775 C CA . VAL B 1 46 ? 18.094 24.594 0.567 1 97.88 46 VAL B CA 1
ATOM 2776 C C . VAL B 1 46 ? 17.141 24.156 -0.541 1 97.88 46 VAL B C 1
ATOM 2778 O O . VAL B 1 46 ? 16.25 23.328 -0.313 1 97.88 46 VAL B O 1
ATOM 2781 N N . THR B 1 47 ? 17.344 24.75 -1.69 1 97.31 47 THR B N 1
ATOM 2782 C CA . THR B 1 47 ? 16.609 24.328 -2.879 1 97.31 47 THR B CA 1
ATOM 2783 C C . THR B 1 47 ? 17.344 23.188 -3.594 1 97.31 47 THR B C 1
ATOM 2785 O O . THR B 1 47 ? 18.453 23.375 -4.078 1 97.31 47 THR B O 1
ATOM 2788 N N . ILE B 1 48 ? 16.734 22.016 -3.625 1 96.5 48 ILE B N 1
ATOM 2789 C CA . ILE B 1 48 ? 17.297 20.859 -4.32 1 96.5 48 ILE B CA 1
ATOM 2790 C C . ILE B 1 48 ? 16.25 20.281 -5.273 1 96.5 48 ILE B C 1
ATOM 2792 O O . ILE B 1 48 ? 15.141 19.938 -4.855 1 96.5 48 ILE B O 1
ATOM 2796 N N . SER B 1 49 ? 16.641 20.156 -6.512 1 92.69 49 SER B N 1
ATOM 2797 C CA . SER B 1 49 ? 15.773 19.484 -7.477 1 92.69 49 SER B CA 1
ATOM 2798 C C . SER B 1 49 ? 15.555 18.031 -7.105 1 92.69 49 SER B C 1
ATOM 2800 O O . SER B 1 49 ? 16.484 17.359 -6.652 1 92.69 49 SER B O 1
ATOM 2802 N N . PRO B 1 50 ? 14.305 17.531 -7.344 1 88.75 50 PRO B N 1
ATOM 2803 C CA . PRO B 1 50 ? 14.078 16.094 -7.098 1 88.75 50 PRO B CA 1
ATOM 2804 C C . PRO B 1 50 ? 15.016 15.203 -7.902 1 88.75 50 PRO B C 1
ATOM 2806 O O . PRO B 1 50 ? 15.289 14.07 -7.496 1 88.75 50 PRO B O 1
ATOM 2809 N N . ASN B 1 51 ? 15.547 15.719 -8.953 1 91.38 51 ASN B N 1
ATOM 2810 C CA . ASN B 1 51 ? 16.406 14.93 -9.836 1 91.38 51 ASN B CA 1
ATOM 2811 C C . ASN B 1 51 ? 17.844 14.914 -9.352 1 91.38 51 ASN B C 1
ATOM 2813 O O . ASN B 1 51 ? 18.672 14.141 -9.844 1 91.38 51 ASN B O 1
ATOM 2817 N N . ASP B 1 52 ? 18.125 15.781 -8.461 1 96.25 52 ASP B N 1
ATOM 2818 C CA . ASP B 1 52 ? 19.469 15.789 -7.891 1 96.25 52 ASP B CA 1
ATOM 2819 C C . ASP B 1 52 ? 19.594 14.758 -6.77 1 96.25 52 ASP B C 1
ATOM 2821 O O . ASP B 1 52 ? 19.797 15.117 -5.605 1 96.25 52 ASP B O 1
ATOM 2825 N N . THR B 1 53 ? 19.625 13.562 -7.152 1 96.94 53 THR B N 1
ATOM 2826 C CA . THR B 1 53 ? 19.609 12.445 -6.215 1 96.94 53 THR B CA 1
ATOM 2827 C C . THR B 1 53 ? 20.875 12.43 -5.363 1 96.94 53 THR B C 1
ATOM 2829 O O . THR B 1 53 ? 20.812 12.109 -4.176 1 96.94 53 THR B O 1
ATOM 2832 N N . ARG B 1 54 ? 21.969 12.727 -5.949 1 97.81 54 ARG B N 1
ATOM 2833 C CA . ARG B 1 54 ? 23.234 12.719 -5.223 1 97.81 54 ARG B CA 1
ATOM 2834 C C . ARG B 1 54 ? 23.203 13.703 -4.055 1 97.81 54 ARG B C 1
ATOM 2836 O O . ARG B 1 54 ? 23.625 13.367 -2.945 1 97.81 54 ARG B O 1
ATOM 2843 N N . ARG B 1 55 ? 22.734 14.875 -4.344 1 98.19 55 ARG B N 1
ATOM 2844 C CA . ARG B 1 55 ? 22.672 15.898 -3.305 1 98.19 55 ARG B CA 1
ATOM 2845 C C . ARG B 1 55 ? 21.672 15.508 -2.213 1 98.19 55 ARG B C 1
ATOM 2847 O O . ARG B 1 55 ? 21.922 15.758 -1.03 1 98.19 55 ARG B O 1
ATOM 2854 N N . LEU B 1 56 ? 20.594 14.953 -2.572 1 98.44 56 LEU B N 1
ATOM 2855 C CA . LEU B 1 56 ? 19.594 14.508 -1.603 1 98.44 56 LEU B CA 1
ATOM 2856 C C . LEU B 1 56 ? 20.172 13.414 -0.708 1 98.44 56 LEU B C 1
ATOM 2858 O O . LEU B 1 56 ? 20 13.453 0.514 1 98.44 56 LEU B O 1
ATOM 2862 N N . ILE B 1 57 ? 20.859 12.445 -1.32 1 98.75 57 ILE B N 1
ATOM 2863 C CA . ILE B 1 57 ? 21.469 11.344 -0.577 1 98.75 57 ILE B CA 1
ATOM 2864 C C . ILE B 1 57 ? 22.5 11.891 0.398 1 98.75 57 ILE B C 1
ATOM 2866 O O . ILE B 1 57 ? 22.531 11.5 1.568 1 98.75 57 ILE B O 1
ATOM 2870 N N . GLN B 1 58 ? 23.281 12.805 -0.083 1 98.69 58 GLN B N 1
ATOM 2871 C CA . GLN B 1 58 ? 24.297 13.398 0.775 1 98.69 58 GLN B CA 1
ATOM 2872 C C . GLN B 1 58 ? 23.656 14.156 1.939 1 98.69 58 GLN B C 1
ATOM 2874 O O . GLN B 1 58 ? 24.156 14.102 3.066 1 98.69 58 GLN B O 1
ATOM 2879 N N . THR B 1 59 ? 22.625 14.906 1.665 1 98.62 59 THR B N 1
ATOM 2880 C CA . THR B 1 59 ? 21.922 15.633 2.715 1 98.62 59 THR B CA 1
ATOM 2881 C C . THR B 1 59 ? 21.438 14.672 3.803 1 98.62 59 THR B C 1
ATOM 2883 O O . THR B 1 59 ? 21.625 14.93 4.992 1 98.62 59 THR B O 1
ATOM 2886 N N . ILE B 1 60 ? 20.922 13.547 3.42 1 98.69 60 ILE B N 1
ATOM 2887 C CA . ILE B 1 60 ? 20.406 12.57 4.367 1 98.69 60 ILE B CA 1
ATOM 2888 C C . ILE B 1 60 ? 21.562 11.875 5.082 1 98.69 60 ILE B C 1
ATOM 2890 O O . ILE B 1 60 ? 21.469 11.555 6.27 1 98.69 60 ILE B O 1
ATOM 2894 N N . ASN B 1 61 ? 22.641 11.672 4.387 1 98.75 61 ASN B N 1
ATOM 2895 C CA . ASN B 1 61 ? 23.828 11.117 5.047 1 98.75 61 ASN B CA 1
ATOM 2896 C C . ASN B 1 61 ? 24.312 12.008 6.184 1 98.75 61 ASN B C 1
ATOM 2898 O O . ASN B 1 61 ? 24.75 11.516 7.219 1 98.75 61 ASN B O 1
ATOM 2902 N N . ASP B 1 62 ? 24.219 13.297 5.953 1 98.62 62 ASP B N 1
ATOM 2903 C CA . ASP B 1 62 ? 24.656 14.273 6.949 1 98.62 62 ASP B CA 1
ATOM 2904 C C . ASP B 1 62 ? 23.594 14.461 8.031 1 98.62 62 ASP B C 1
ATOM 2906 O O . ASP B 1 62 ? 23.922 14.742 9.188 1 98.62 62 ASP B O 1
ATOM 2910 N N . TYR B 1 63 ? 22.375 14.43 7.703 1 98.69 63 TYR B N 1
ATOM 2911 C CA . TYR B 1 63 ? 21.203 14.539 8.586 1 98.69 63 TYR B CA 1
ATOM 2912 C C . TYR B 1 63 ? 20.312 13.32 8.453 1 98.69 63 TYR B C 1
ATOM 2914 O O . TYR B 1 63 ? 19.281 13.359 7.766 1 98.69 63 TYR B O 1
ATOM 2922 N N . PRO B 1 64 ? 20.531 12.258 9.164 1 98.69 64 PRO B N 1
ATOM 2923 C CA . PRO B 1 64 ? 20.031 10.922 8.836 1 98.69 64 PRO B CA 1
ATOM 2924 C C . PRO B 1 64 ? 18.609 10.688 9.344 1 98.69 64 PRO B C 1
ATOM 2926 O O . PRO B 1 64 ? 18.016 9.641 9.07 1 98.69 64 PRO B O 1
ATOM 2929 N N . ILE B 1 65 ? 18.062 11.648 10.102 1 98.81 65 ILE B N 1
ATOM 2930 C CA . ILE B 1 65 ? 16.656 11.602 10.461 1 98.81 65 ILE B CA 1
ATOM 2931 C C . ILE B 1 65 ? 15.844 12.43 9.477 1 98.81 65 ILE B C 1
ATOM 2933 O O . ILE B 1 65 ? 16.094 13.625 9.305 1 98.81 65 ILE B O 1
ATOM 2937 N N . VAL B 1 66 ? 14.914 11.805 8.797 1 98.88 66 VAL B N 1
ATOM 2938 C CA . VAL B 1 66 ? 14.164 12.5 7.758 1 98.88 66 VAL B CA 1
ATOM 2939 C C . VAL B 1 66 ? 12.711 12.672 8.188 1 98.88 66 VAL B C 1
ATOM 2941 O O . VAL B 1 66 ? 12.062 11.703 8.602 1 98.88 66 VAL B O 1
ATOM 2944 N N . ILE B 1 67 ? 12.219 13.852 8.211 1 98.81 67 ILE B N 1
ATOM 2945 C CA . ILE B 1 67 ? 10.789 14.117 8.203 1 98.81 67 ILE B CA 1
ATOM 2946 C C . ILE B 1 67 ? 10.32 14.391 6.777 1 98.81 67 ILE B C 1
ATOM 2948 O O . ILE B 1 67 ? 10.727 15.383 6.16 1 98.81 67 ILE B O 1
ATOM 2952 N N . ASN B 1 68 ? 9.508 13.492 6.273 1 98.19 68 ASN B N 1
ATOM 2953 C CA . ASN B 1 68 ? 9 13.625 4.914 1 98.19 68 ASN B CA 1
ATOM 2954 C C . ASN B 1 68 ? 7.672 14.375 4.887 1 98.19 68 ASN B C 1
ATOM 2956 O O . ASN B 1 68 ? 6.609 13.773 5.035 1 98.19 68 ASN B O 1
ATOM 2960 N N . ALA B 1 69 ? 7.703 15.633 4.621 1 96.44 69 ALA B N 1
ATOM 2961 C CA . ALA B 1 69 ? 6.508 16.469 4.539 1 96.44 69 ALA B CA 1
ATOM 2962 C C . ALA B 1 69 ? 6.207 16.859 3.096 1 96.44 69 ALA B C 1
ATOM 2964 O O . ALA B 1 69 ? 5.602 17.906 2.84 1 96.44 69 ALA B O 1
ATOM 2965 N N . THR B 1 70 ? 6.695 15.953 2.236 1 92.38 70 THR B N 1
ATOM 2966 C CA . THR B 1 70 ? 6.402 16.203 0.83 1 92.38 70 THR B CA 1
ATOM 2967 C C . THR B 1 70 ? 4.977 15.773 0.49 1 92.38 70 THR B C 1
ATOM 2969 O O . THR B 1 70 ? 4.344 15.047 1.257 1 92.38 70 THR B O 1
ATOM 2972 N N . GLY B 1 71 ? 4.484 16.172 -0.504 1 79.38 71 GLY B N 1
ATOM 2973 C CA . GLY B 1 71 ? 3.164 15.797 -0.987 1 79.38 71 GLY B CA 1
ATOM 2974 C C . GLY B 1 71 ? 2.312 16.984 -1.382 1 79.38 71 GLY B C 1
ATOM 2975 O O . GLY B 1 71 ? 2.154 17.938 -0.603 1 79.38 71 GLY B O 1
ATOM 2976 N N . ALA B 1 72 ? 2.215 17.266 -2.586 1 63.41 72 ALA B N 1
ATOM 2977 C CA . ALA B 1 72 ? 1.595 18.5 -3.043 1 63.41 72 ALA B CA 1
ATOM 2978 C C . ALA B 1 72 ? 0.217 18.234 -3.643 1 63.41 72 ALA B C 1
ATOM 2980 O O . ALA B 1 72 ? -0.535 19.172 -3.922 1 63.41 72 ALA B O 1
ATOM 2981 N N . LEU B 1 73 ? -0.076 17.031 -3.65 1 71.5 73 LEU B N 1
ATOM 2982 C CA . LEU B 1 73 ? -1.348 16.781 -4.32 1 71.5 73 LEU B CA 1
ATOM 2983 C C . LEU B 1 73 ? -2.498 16.781 -3.316 1 71.5 73 LEU B C 1
ATOM 2985 O O . LEU B 1 73 ? -2.361 16.25 -2.211 1 71.5 73 LEU B O 1
ATOM 2989 N N . LYS B 1 74 ? -3.514 17.5 -3.785 1 79 74 LYS B N 1
ATOM 2990 C CA . LYS B 1 74 ? -4.719 17.641 -2.971 1 79 74 LYS B CA 1
ATOM 2991 C C . LYS B 1 74 ? -5.715 16.516 -3.27 1 79 74 LYS B C 1
ATOM 2993 O O . LYS B 1 74 ? -5.711 15.953 -4.363 1 79 74 LYS B O 1
ATOM 2998 N N . PRO B 1 75 ? -6.582 16.25 -2.291 1 81 75 PRO B N 1
ATOM 2999 C CA . PRO B 1 75 ? -7.59 15.203 -2.475 1 81 75 PRO B CA 1
ATOM 3000 C C . PRO B 1 75 ? -8.406 15.383 -3.754 1 81 75 PRO B C 1
ATOM 3002 O O . PRO B 1 75 ? -8.617 14.422 -4.496 1 81 75 PRO B O 1
ATOM 3005 N N . LYS B 1 76 ? -8.758 16.594 -4.086 1 82.5 76 LYS B N 1
ATOM 3006 C CA . LYS B 1 76 ? -9.594 16.844 -5.254 1 82.5 76 LYS B CA 1
ATOM 3007 C C . LYS B 1 76 ? -8.859 16.484 -6.543 1 82.5 76 LYS B C 1
ATOM 3009 O O . LYS B 1 76 ? -9.484 16.031 -7.512 1 82.5 76 LYS B O 1
ATOM 3014 N N . ASP B 1 77 ? -7.52 16.609 -6.574 1 86.75 77 ASP B N 1
ATOM 3015 C CA . ASP B 1 77 ? -6.723 16.297 -7.758 1 86.75 77 ASP B CA 1
ATOM 3016 C C . ASP B 1 77 ? -6.758 14.805 -8.055 1 86.75 77 ASP B C 1
ATOM 3018 O O . ASP B 1 77 ? -6.844 14.398 -9.219 1 86.75 77 ASP B O 1
ATOM 3022 N N . PHE B 1 78 ? -6.754 14.016 -7.047 1 89.56 78 PHE B N 1
ATOM 3023 C CA . PHE B 1 78 ? -6.746 12.562 -7.195 1 89.56 78 PHE B CA 1
ATOM 3024 C C . PHE B 1 78 ? -8.07 12.07 -7.766 1 89.56 78 PHE B C 1
ATOM 3026 O O . PHE B 1 78 ? -8.102 11.07 -8.492 1 89.56 78 PHE B O 1
ATOM 3033 N N . GLU B 1 79 ? -9.102 12.766 -7.453 1 87.62 79 GLU B N 1
ATOM 3034 C CA . GLU B 1 79 ? -10.414 12.32 -7.91 1 87.62 79 GLU B CA 1
ATOM 3035 C C . GLU B 1 79 ? -10.703 12.812 -9.328 1 87.62 79 GLU B C 1
ATOM 3037 O O . GLU B 1 79 ? -11.273 12.078 -10.133 1 87.62 79 GLU B O 1
ATOM 3042 N N . ARG B 1 80 ? -10.336 14.039 -9.617 1 88.5 80 ARG B N 1
ATOM 3043 C CA . ARG B 1 80 ? -10.609 14.641 -10.914 1 88.5 80 ARG B CA 1
ATOM 3044 C C . ARG B 1 80 ? -9.688 14.07 -11.992 1 88.5 80 ARG B C 1
ATOM 3046 O O . ARG B 1 80 ? -10.125 13.82 -13.117 1 88.5 80 ARG B O 1
ATOM 3053 N N . ASN B 1 81 ? -8.445 13.953 -11.664 1 91.12 81 ASN B N 1
ATOM 3054 C CA . ASN B 1 81 ? -7.426 13.422 -12.562 1 91.12 81 ASN B CA 1
ATOM 3055 C C . ASN B 1 81 ? -6.691 12.234 -11.945 1 91.12 81 ASN B C 1
ATOM 3057 O O . ASN B 1 81 ? -5.473 12.281 -11.766 1 91.12 81 ASN B O 1
ATOM 3061 N N . THR B 1 82 ? -7.48 11.164 -11.789 1 90.81 82 THR B N 1
ATOM 3062 C CA . THR B 1 82 ? -7.043 10.031 -10.984 1 90.81 82 THR B CA 1
ATOM 3063 C C . THR B 1 82 ? -5.766 9.422 -11.547 1 90.81 82 THR B C 1
ATOM 3065 O O . THR B 1 82 ? -4.754 9.32 -10.844 1 90.81 82 THR B O 1
ATOM 3068 N N . LYS B 1 83 ? -5.77 9.055 -12.836 1 89.12 83 LYS B N 1
ATOM 3069 C CA . LYS B 1 83 ? -4.629 8.383 -13.445 1 89.12 83 LYS B CA 1
ATOM 3070 C C . LYS B 1 83 ? -3.373 9.242 -13.359 1 89.12 83 LYS B C 1
ATOM 3072 O O . LYS B 1 83 ? -2.316 8.773 -12.93 1 89.12 83 LYS B O 1
ATOM 3077 N N . GLU B 1 84 ? -3.486 10.43 -13.781 1 91.81 84 GLU B N 1
ATOM 3078 C CA . GLU B 1 84 ? -2.348 11.344 -13.789 1 91.81 84 GLU B CA 1
ATOM 3079 C C . GLU B 1 84 ? -1.819 11.578 -12.383 1 91.81 84 GLU B C 1
ATOM 3081 O O . GLU B 1 84 ? -0.607 11.586 -12.156 1 91.81 84 GLU B O 1
ATOM 3086 N N . SER B 1 85 ? -2.732 11.781 -11.422 1 93.56 85 SER B N 1
ATOM 3087 C CA . SER B 1 85 ? -2.346 12.016 -10.039 1 93.56 85 SER B CA 1
ATOM 3088 C C . SER B 1 85 ? -1.646 10.797 -9.445 1 93.56 85 SER B C 1
ATOM 3090 O O . SER B 1 85 ? -0.643 10.938 -8.742 1 93.56 85 SER B O 1
ATOM 3092 N N . LEU B 1 86 ? -2.164 9.648 -9.766 1 93.25 86 LEU B N 1
ATOM 3093 C CA . LEU B 1 86 ? -1.558 8.422 -9.25 1 93.25 86 LEU B CA 1
ATOM 3094 C C . LEU B 1 86 ? -0.18 8.195 -9.867 1 93.25 86 LEU B C 1
ATOM 3096 O O . LEU B 1 86 ? 0.733 7.711 -9.195 1 93.25 86 LEU B O 1
ATOM 3100 N N . GLU B 1 87 ? -0.035 8.508 -11.117 1 92.19 87 GLU B N 1
ATOM 3101 C CA . GLU B 1 87 ? 1.268 8.383 -11.766 1 92.19 87 GLU B CA 1
ATOM 3102 C C . GLU B 1 87 ? 2.305 9.281 -11.094 1 92.19 87 GLU B C 1
ATOM 3104 O O . GLU B 1 87 ? 3.426 8.844 -10.82 1 92.19 87 GLU B O 1
ATOM 3109 N N . LYS B 1 88 ? 1.935 10.523 -10.922 1 91.19 88 LYS B N 1
ATOM 3110 C CA . LYS B 1 88 ? 2.826 11.461 -10.242 1 91.19 88 LYS B CA 1
ATOM 3111 C C . LYS B 1 88 ? 3.15 10.984 -8.828 1 91.19 88 LYS B C 1
ATOM 3113 O O . LYS B 1 88 ? 4.305 11.039 -8.398 1 91.19 88 LYS B O 1
ATOM 3118 N N . PHE B 1 89 ? 2.17 10.531 -8.18 1 92.75 89 PHE B N 1
ATOM 3119 C CA . PHE B 1 89 ? 2.293 10.016 -6.816 1 92.75 89 PHE B CA 1
ATOM 3120 C C . PHE B 1 89 ? 3.262 8.844 -6.766 1 92.75 89 PHE B C 1
ATOM 3122 O O . PHE B 1 89 ? 4.188 8.828 -5.953 1 92.75 89 PHE B O 1
ATOM 3129 N N . TRP B 1 90 ? 3.084 7.898 -7.625 1 91.81 90 TRP B N 1
ATOM 3130 C CA . TRP B 1 90 ? 3.904 6.691 -7.625 1 91.81 90 TRP B CA 1
ATOM 3131 C C . TRP B 1 90 ? 5.352 7.016 -7.973 1 91.81 90 TRP B C 1
ATOM 3133 O O . TRP B 1 90 ? 6.277 6.453 -7.383 1 91.81 90 TRP B O 1
ATOM 3143 N N . LYS B 1 91 ? 5.504 7.91 -8.867 1 91.12 91 LYS B N 1
ATOM 3144 C CA . LYS B 1 91 ? 6.852 8.328 -9.234 1 91.12 91 LYS B CA 1
ATOM 3145 C C . LYS B 1 91 ? 7.574 8.969 -8.055 1 91.12 91 LYS B C 1
ATOM 3147 O O . LYS B 1 91 ? 8.773 8.742 -7.859 1 91.12 91 LYS B O 1
ATOM 3152 N N . LEU B 1 92 ? 6.867 9.695 -7.309 1 91.81 92 LEU B N 1
ATOM 3153 C CA . LEU B 1 92 ? 7.449 10.344 -6.141 1 91.81 92 LEU B CA 1
ATOM 3154 C C . LEU B 1 92 ? 7.82 9.32 -5.074 1 91.81 92 LEU B C 1
ATOM 3156 O O . LEU B 1 92 ? 8.898 9.406 -4.473 1 91.81 92 LEU B O 1
ATOM 3160 N N . VAL B 1 93 ? 6.953 8.383 -4.797 1 93.56 93 VAL B N 1
ATOM 3161 C CA . VAL B 1 93 ? 7.199 7.348 -3.801 1 93.56 93 VAL B CA 1
ATOM 3162 C C . VAL B 1 93 ? 8.422 6.527 -4.199 1 93.56 93 VAL B C 1
ATOM 3164 O O . VAL B 1 93 ? 9.297 6.27 -3.369 1 93.56 93 VAL B O 1
ATOM 3167 N N . GLU B 1 94 ? 8.469 6.168 -5.465 1 91.25 94 GLU B N 1
ATOM 3168 C CA . GLU B 1 94 ? 9.594 5.387 -5.957 1 91.25 94 GLU B CA 1
ATOM 3169 C C . GLU B 1 94 ? 10.898 6.176 -5.855 1 91.25 94 GLU B C 1
ATOM 3171 O O . GLU B 1 94 ? 11.938 5.625 -5.48 1 91.25 94 GLU B O 1
ATOM 3176 N N . HIS B 1 95 ? 10.789 7.414 -6.215 1 93.31 95 HIS B N 1
ATOM 3177 C CA . HIS B 1 95 ? 11.953 8.297 -6.191 1 93.31 95 HIS B CA 1
ATOM 3178 C C . HIS B 1 95 ? 12.523 8.414 -4.781 1 93.31 95 HIS B C 1
ATOM 3180 O O . HIS B 1 95 ? 13.719 8.188 -4.566 1 93.31 95 HIS B O 1
ATOM 3186 N N . PHE B 1 96 ? 11.75 8.688 -3.852 1 95.5 96 PHE B N 1
ATOM 3187 C CA . PHE B 1 96 ? 12.219 8.867 -2.482 1 95.5 96 PHE B CA 1
ATOM 3188 C C . PHE B 1 96 ? 12.641 7.531 -1.875 1 95.5 96 PHE B C 1
ATOM 3190 O O . PHE B 1 96 ? 13.578 7.477 -1.073 1 95.5 96 PHE B O 1
ATOM 3197 N N . SER B 1 97 ? 11.969 6.5 -2.26 1 95.69 97 SER B N 1
ATOM 3198 C CA . SER B 1 97 ? 12.359 5.18 -1.783 1 95.69 97 SER B CA 1
ATOM 3199 C C . SER B 1 97 ? 13.789 4.844 -2.199 1 95.69 97 SER B C 1
ATOM 3201 O O . SER B 1 97 ? 14.562 4.324 -1.396 1 95.69 97 SER B O 1
ATOM 3203 N N . ALA B 1 98 ? 14.078 5.133 -3.434 1 95.06 98 ALA B N 1
ATOM 3204 C CA . ALA B 1 98 ? 15.43 4.883 -3.932 1 95.06 98 ALA B CA 1
ATOM 3205 C C . ALA B 1 98 ? 16.453 5.719 -3.178 1 95.06 98 ALA B C 1
ATOM 3207 O O . ALA B 1 98 ? 17.531 5.227 -2.834 1 95.06 98 ALA B O 1
ATOM 3208 N N . ILE B 1 99 ? 16.125 6.918 -2.914 1 97.5 99 ILE B N 1
ATOM 3209 C CA . ILE B 1 99 ? 17.016 7.828 -2.203 1 97.5 99 ILE B CA 1
ATOM 3210 C C . ILE B 1 99 ? 17.234 7.328 -0.778 1 97.5 99 ILE B C 1
ATOM 3212 O O . ILE B 1 99 ? 18.375 7.27 -0.302 1 97.5 99 ILE B O 1
ATOM 3216 N N . TYR B 1 100 ? 16.156 6.949 -0.072 1 98.19 100 TYR B N 1
ATOM 3217 C CA . TYR B 1 100 ? 16.25 6.449 1.293 1 98.19 100 TYR B CA 1
ATOM 3218 C C . TYR B 1 100 ? 17.109 5.184 1.351 1 98.19 100 TYR B C 1
ATOM 3220 O O . TYR B 1 100 ? 17.953 5.039 2.23 1 98.19 100 TYR B O 1
ATOM 3228 N N . ALA B 1 101 ? 16.938 4.348 0.401 1 96.81 101 ALA B N 1
ATOM 3229 C CA . ALA B 1 101 ? 17.641 3.07 0.369 1 96.81 101 ALA B CA 1
ATOM 3230 C C . ALA B 1 101 ? 19.125 3.273 0.102 1 96.81 101 ALA B C 1
ATOM 3232 O O . ALA B 1 101 ? 19.953 2.43 0.461 1 96.81 101 ALA B O 1
ATOM 3233 N N . SER B 1 102 ? 19.453 4.359 -0.542 1 97.56 102 SER B N 1
ATOM 3234 C CA . SER B 1 102 ? 20.828 4.629 -0.939 1 97.56 102 SER B CA 1
ATOM 3235 C C . SER B 1 102 ? 21.516 5.562 0.053 1 97.56 102 SER B C 1
ATOM 3237 O O . SER B 1 102 ? 22.625 6.016 -0.188 1 97.56 102 SER B O 1
ATOM 3239 N N . SER B 1 103 ? 20.844 5.895 1.143 1 98.38 103 SER B N 1
ATOM 3240 C CA . SER B 1 103 ? 21.391 6.82 2.131 1 98.38 103 SER B CA 1
ATOM 3241 C C . SER B 1 103 ? 21.625 6.129 3.469 1 98.38 103 SER B C 1
ATOM 3243 O O . SER B 1 103 ? 21.344 4.938 3.615 1 98.38 103 SER B O 1
ATOM 3245 N N . LYS B 1 104 ? 22.172 6.871 4.434 1 98.5 104 LYS B N 1
ATOM 3246 C CA . LYS B 1 104 ? 22.375 6.383 5.797 1 98.5 104 LYS B CA 1
ATOM 3247 C C . LYS B 1 104 ? 21.172 6.734 6.68 1 98.5 104 LYS B C 1
ATOM 3249 O O . LYS B 1 104 ? 21.344 7.129 7.836 1 98.5 104 LYS B O 1
ATOM 3254 N N . LEU B 1 105 ? 20.062 6.598 6.117 1 98.75 105 LEU B N 1
ATOM 3255 C CA . LEU B 1 105 ? 18.828 6.93 6.828 1 98.75 105 LEU B CA 1
ATOM 3256 C C . LEU B 1 105 ? 18.734 6.152 8.141 1 98.75 105 LEU B C 1
ATOM 3258 O O . LEU B 1 105 ? 18.859 4.93 8.148 1 98.75 105 LEU B O 1
ATOM 3262 N N . GLU B 1 106 ? 18.547 6.883 9.211 1 98.69 106 GLU B N 1
ATOM 3263 C CA . GLU B 1 106 ? 18.406 6.266 10.523 1 98.69 106 GLU B CA 1
ATOM 3264 C C . GLU B 1 106 ? 16.938 6.164 10.938 1 98.69 106 GLU B C 1
ATOM 3266 O O . GLU B 1 106 ? 16.531 5.172 11.539 1 98.69 106 GLU B O 1
ATOM 3271 N N . LYS B 1 107 ? 16.188 7.195 10.648 1 98.75 107 LYS B N 1
ATOM 3272 C CA . LYS B 1 107 ? 14.773 7.25 11.016 1 98.75 107 LYS B CA 1
ATOM 3273 C C . LYS B 1 107 ? 13.969 8.023 9.977 1 98.75 107 LYS B C 1
ATOM 3275 O O . LYS B 1 107 ? 14.398 9.078 9.5 1 98.75 107 LYS B O 1
ATOM 3280 N N . LEU B 1 108 ? 12.898 7.461 9.539 1 98.88 108 LEU B N 1
ATOM 3281 C CA . LEU B 1 108 ? 11.953 8.133 8.656 1 98.88 108 LEU B CA 1
ATOM 3282 C C . LEU B 1 108 ? 10.672 8.484 9.406 1 98.88 108 LEU B C 1
ATOM 3284 O O . LEU B 1 108 ? 10 7.602 9.953 1 98.88 108 LEU B O 1
ATOM 3288 N N . VAL B 1 109 ? 10.352 9.758 9.516 1 98.75 109 VAL B N 1
ATOM 3289 C CA . VAL B 1 109 ? 9.055 10.242 9.961 1 98.75 109 VAL B CA 1
ATOM 3290 C C . VAL B 1 109 ? 8.172 10.562 8.75 1 98.75 109 VAL B C 1
ATOM 3292 O O . VAL B 1 109 ? 8.453 11.508 8.008 1 98.75 109 VAL B O 1
ATOM 3295 N N . HIS B 1 110 ? 7.164 9.781 8.57 1 98.12 110 HIS B N 1
ATOM 3296 C CA . HIS B 1 110 ? 6.262 9.984 7.438 1 98.12 110 HIS B CA 1
ATOM 3297 C C . HIS B 1 110 ? 4.949 10.617 7.891 1 98.12 110 HIS B C 1
ATOM 3299 O O . HIS B 1 110 ? 4.328 10.156 8.852 1 98.12 110 HIS B O 1
ATOM 3305 N N . ILE B 1 111 ? 4.555 11.641 7.215 1 97.5 111 ILE B N 1
ATOM 3306 C CA . ILE B 1 111 ? 3.299 12.32 7.516 1 97.5 111 ILE B CA 1
ATOM 3307 C C . ILE B 1 111 ? 2.184 11.742 6.648 1 97.5 111 ILE B C 1
ATOM 3309 O O . ILE B 1 111 ? 2.129 12 5.441 1 97.5 111 ILE B O 1
ATOM 3313 N N . SER B 1 112 ? 1.349 11.023 7.203 1 97 112 SER B N 1
ATOM 3314 C CA . SER B 1 112 ? 0.173 10.445 6.562 1 97 112 SER B CA 1
ATOM 3315 C C . SER B 1 112 ? -1.07 11.289 6.82 1 97 112 SER B C 1
ATOM 3317 O O . SER B 1 112 ? -0.968 12.484 7.102 1 97 112 SER B O 1
ATOM 3319 N N . SER B 1 113 ? -2.223 10.719 6.531 1 95.62 113 SER B N 1
ATOM 3320 C CA . SER B 1 113 ? -3.457 11.492 6.578 1 95.62 113 SER B CA 1
ATOM 3321 C C . SER B 1 113 ? -4.5 10.82 7.461 1 95.62 113 SER B C 1
ATOM 3323 O O . SER B 1 113 ? -5.273 9.984 6.988 1 95.62 113 SER B O 1
ATOM 3325 N N . GLY B 1 114 ? -4.559 11.336 8.703 1 94.44 114 GLY B N 1
ATOM 3326 C CA . GLY B 1 114 ? -5.566 10.812 9.609 1 94.44 114 GLY B CA 1
ATOM 3327 C C . GLY B 1 114 ? -6.984 11.086 9.148 1 94.44 114 GLY B C 1
ATOM 3328 O O . GLY B 1 114 ? -7.922 10.406 9.57 1 94.44 114 GLY B O 1
ATOM 3329 N N . GLY B 1 115 ? -7.133 11.945 8.297 1 90.69 115 GLY B N 1
ATOM 3330 C CA . GLY B 1 115 ? -8.445 12.344 7.824 1 90.69 115 GLY B CA 1
ATOM 3331 C C . GLY B 1 115 ? -8.992 11.438 6.738 1 90.69 115 GLY B C 1
ATOM 3332 O O . GLY B 1 115 ? -10.18 11.492 6.41 1 90.69 115 GLY B O 1
ATOM 3333 N N . THR B 1 116 ? -8.086 10.555 6.176 1 93.38 116 THR B N 1
ATOM 3334 C CA . THR B 1 116 ? -8.578 9.867 4.988 1 93.38 116 THR B CA 1
ATOM 3335 C C . THR B 1 116 ? -8.289 8.367 5.082 1 93.38 116 THR B C 1
ATOM 3337 O O . THR B 1 116 ? -9.039 7.555 4.531 1 93.38 116 THR B O 1
ATOM 3340 N N . VAL B 1 117 ? -7.277 7.91 5.805 1 95.62 117 VAL B N 1
ATOM 3341 C CA . VAL B 1 117 ? -6.805 6.535 5.684 1 95.62 117 VAL B CA 1
ATOM 3342 C C . VAL B 1 117 ? -7.758 5.594 6.414 1 95.62 117 VAL B C 1
ATOM 3344 O O . VAL B 1 117 ? -7.82 4.402 6.105 1 95.62 117 VAL B O 1
ATOM 3347 N N . TYR B 1 118 ? -8.539 6.117 7.398 1 94.88 118 TYR B N 1
ATOM 3348 C CA . TYR B 1 118 ? -9.445 5.285 8.18 1 94.88 118 TYR B CA 1
ATOM 3349 C C . TYR B 1 118 ? -10.758 5.062 7.441 1 94.88 118 TYR B C 1
ATOM 3351 O O . TYR B 1 118 ? -11.477 4.098 7.715 1 94.88 118 TYR B O 1
ATOM 3359 N N . GLY B 1 119 ? -11.07 5.914 6.488 1 93.06 119 GLY B N 1
ATOM 3360 C CA . GLY B 1 119 ? -12.352 5.832 5.816 1 93.06 119 GLY B CA 1
ATOM 3361 C C . GLY B 1 119 ? -13.492 6.422 6.629 1 93.06 119 GLY B C 1
ATOM 3362 O O . GLY B 1 119 ? -13.305 7.406 7.348 1 93.06 119 GLY B O 1
ATOM 3363 N N . GLU B 1 120 ? -14.672 5.762 6.375 1 86.88 120 GLU B N 1
ATOM 3364 C CA . GLU B 1 120 ? -15.875 6.32 6.996 1 86.88 120 GLU B CA 1
ATOM 3365 C C . GLU B 1 120 ? -15.922 5.992 8.484 1 86.88 120 GLU B C 1
ATOM 3367 O O . GLU B 1 120 ? -15.672 4.852 8.891 1 86.88 120 GLU B O 1
ATOM 3372 N N . GLY B 1 121 ? -15.828 6.867 9.312 1 73.31 121 GLY B N 1
ATOM 3373 C CA . GLY B 1 121 ? -16.016 6.664 10.742 1 73.31 121 GLY B CA 1
ATOM 3374 C C . GLY B 1 121 ? -17.469 6.676 11.156 1 73.31 121 GLY B C 1
ATOM 3375 O O . GLY B 1 121 ? -18.359 7.02 10.367 1 73.31 121 GLY B O 1
ATOM 3376 N N . SER B 1 122 ? -17.734 5.965 12.227 1 69.31 122 SER B N 1
ATOM 3377 C CA . SER B 1 122 ? -19.062 6.113 12.812 1 69.31 122 SER B CA 1
ATOM 3378 C C . SER B 1 122 ? -19.156 7.375 13.664 1 69.31 122 SER B C 1
ATOM 3380 O O . SER B 1 122 ? -18.141 7.875 14.148 1 69.31 122 SER B O 1
ATOM 3382 N N . PHE B 1 123 ? -20.281 8.062 13.664 1 66.19 123 PHE B N 1
ATOM 3383 C CA . PHE B 1 123 ? -20.531 9.328 14.352 1 66.19 123 PHE B CA 1
ATOM 3384 C C . PHE B 1 123 ? -20.016 9.281 15.781 1 66.19 123 PHE B C 1
ATOM 3386 O O . PHE B 1 123 ? -19.562 10.305 16.312 1 66.19 123 PHE B O 1
ATOM 3393 N N . ASN B 1 124 ? -19.875 8.258 16.141 1 72.94 124 ASN B N 1
ATOM 3394 C CA . ASN B 1 124 ? -19.547 8.273 17.562 1 72.94 124 ASN B CA 1
ATOM 3395 C C . ASN B 1 124 ? -18.266 7.477 17.844 1 72.94 124 ASN B C 1
ATOM 3397 O O . ASN B 1 124 ? -18.031 7.059 18.984 1 72.94 124 ASN B O 1
ATOM 3401 N N . HIS B 1 125 ? -17.594 7.539 16.844 1 85.94 125 HIS B N 1
ATOM 3402 C CA . HIS B 1 125 ? -16.406 6.734 17.094 1 85.94 125 HIS B CA 1
ATOM 3403 C C . HIS B 1 125 ? -15.164 7.414 16.531 1 85.94 125 HIS B C 1
ATOM 3405 O O . HIS B 1 125 ? -15.156 7.871 15.383 1 85.94 125 HIS B O 1
ATOM 3411 N N . SER B 1 126 ? -14.258 7.723 17.469 1 94.25 126 SER B N 1
ATOM 3412 C CA . SER B 1 126 ? -12.945 8.211 17.047 1 94.25 126 SER B CA 1
ATOM 3413 C C . SER B 1 126 ? -12.055 7.062 16.594 1 94.25 126 SER B C 1
ATOM 3415 O O . SER B 1 126 ? -12.031 6 17.219 1 94.25 126 SER B O 1
ATOM 3417 N N . HIS B 1 127 ? -11.391 7.266 15.492 1 95.81 127 HIS B N 1
ATOM 3418 C CA . HIS B 1 127 ? -10.516 6.238 14.938 1 95.81 127 HIS B CA 1
ATOM 3419 C C . HIS B 1 127 ? -9.258 6.062 15.773 1 95.81 127 HIS B C 1
ATOM 3421 O O . HIS B 1 127 ? -8.547 7.035 16.047 1 95.81 127 HIS B O 1
ATOM 3427 N N . LYS B 1 128 ? -9.031 4.898 16.234 1 95.81 128 LYS B N 1
ATOM 3428 C CA . LYS B 1 128 ? -7.781 4.531 16.891 1 95.81 128 LYS B CA 1
ATOM 3429 C C . LYS B 1 128 ? -6.73 4.086 15.883 1 95.81 128 LYS B C 1
ATOM 3431 O O . LYS B 1 128 ? -7.07 3.637 14.781 1 95.81 128 LYS B O 1
ATOM 3436 N N . GLU B 1 129 ? -5.441 4.188 16.25 1 96.56 129 GLU B N 1
ATOM 3437 C CA . GLU B 1 129 ? -4.352 3.852 15.344 1 96.56 129 GLU B CA 1
ATOM 3438 C C . GLU B 1 129 ? -4.438 2.395 14.898 1 96.56 129 GLU B C 1
ATOM 3440 O O . GLU B 1 129 ? -4.027 2.059 13.781 1 96.56 129 GLU B O 1
ATOM 3445 N N . LYS B 1 130 ? -5.07 1.546 15.672 1 92.81 130 LYS B N 1
ATOM 3446 C CA . LYS B 1 130 ? -5.121 0.118 15.367 1 92.81 130 LYS B CA 1
ATOM 3447 C C . LYS B 1 130 ? -6.395 -0.235 14.602 1 92.81 130 LYS B C 1
ATOM 3449 O O . LYS B 1 130 ? -6.633 -1.404 14.289 1 92.81 130 LYS B O 1
ATOM 3454 N N . ASP B 1 131 ? -7.211 0.776 14.344 1 92.81 131 ASP B N 1
ATOM 3455 C CA . ASP B 1 131 ? -8.43 0.506 13.586 1 92.81 131 ASP B CA 1
ATOM 3456 C C . ASP B 1 131 ? -8.102 0.081 12.156 1 92.81 131 ASP B C 1
ATOM 3458 O O . ASP B 1 131 ? -7.016 0.371 11.648 1 92.81 131 ASP B O 1
ATOM 3462 N N . ILE B 1 132 ? -9.086 -0.595 11.539 1 90.75 132 ILE B N 1
ATOM 3463 C CA . ILE B 1 132 ? -8.953 -1.04 10.156 1 90.75 132 ILE B CA 1
ATOM 3464 C C . ILE B 1 132 ? -8.891 0.171 9.227 1 90.75 132 ILE B C 1
ATOM 3466 O O . ILE B 1 132 ? -9.625 1.147 9.422 1 90.75 132 ILE B O 1
ATOM 3470 N N . LEU B 1 133 ? -8.039 0.083 8.258 1 94.06 133 LEU B N 1
ATOM 3471 C CA . LEU B 1 133 ? -7.844 1.148 7.281 1 94.06 133 LEU B CA 1
ATOM 3472 C C . LEU B 1 133 ? -8.672 0.896 6.027 1 94.06 133 LEU B C 1
ATOM 3474 O O . LEU B 1 133 ? -8.438 -0.077 5.309 1 94.06 133 LEU B O 1
ATOM 3478 N N . SER B 1 134 ? -9.656 1.775 5.789 1 91.75 134 SER B N 1
ATOM 3479 C CA . SER B 1 134 ? -10.578 1.594 4.668 1 91.75 134 SER B CA 1
ATOM 3480 C C . SER B 1 134 ? -10.867 2.92 3.973 1 91.75 134 SER B C 1
ATOM 3482 O O . SER B 1 134 ? -12.023 3.348 3.898 1 91.75 134 SER B O 1
ATOM 3484 N N . PRO B 1 135 ? -9.797 3.488 3.389 1 94.56 135 PRO B N 1
ATOM 3485 C CA . PRO B 1 135 ? -10.023 4.77 2.719 1 94.56 135 PRO B CA 1
ATOM 3486 C C . PRO B 1 135 ? -11.039 4.668 1.583 1 94.56 135 PRO B C 1
ATOM 3488 O O . PRO B 1 135 ? -11.078 3.66 0.875 1 94.56 135 PRO B O 1
ATOM 3491 N N . ILE B 1 136 ? -11.773 5.793 1.356 1 92.5 136 ILE B N 1
ATOM 3492 C CA . ILE B 1 136 ? -12.828 5.73 0.344 1 92.5 136 ILE B CA 1
ATOM 3493 C C . ILE B 1 136 ? -12.477 6.656 -0.82 1 92.5 136 ILE B C 1
ATOM 3495 O O . ILE B 1 136 ? -13.195 6.711 -1.817 1 92.5 136 ILE B O 1
ATOM 3499 N N . SER B 1 137 ? -11.414 7.434 -0.698 1 93.44 137 SER B N 1
ATOM 3500 C CA . SER B 1 137 ? -10.953 8.312 -1.767 1 93.44 137 SER B CA 1
ATOM 3501 C C . SER B 1 137 ? -9.648 7.812 -2.369 1 93.44 137 SER B C 1
ATOM 3503 O O . SER B 1 137 ? -8.906 7.062 -1.728 1 93.44 137 SER B O 1
ATOM 3505 N N . TRP B 1 138 ? -9.375 8.242 -3.627 1 93.81 138 TRP B N 1
ATOM 3506 C CA . TRP B 1 138 ? -8.102 7.906 -4.254 1 93.81 138 TRP B CA 1
ATOM 3507 C C . TRP B 1 138 ? -6.941 8.523 -3.482 1 93.81 138 TRP B C 1
ATOM 3509 O O . TRP B 1 138 ? -5.879 7.906 -3.359 1 93.81 138 TRP B O 1
ATOM 3519 N N . TYR B 1 139 ? -7.125 9.695 -2.973 1 94.25 139 TYR B N 1
ATOM 3520 C CA . TYR B 1 139 ? -6.117 10.344 -2.141 1 94.25 139 TYR B CA 1
ATOM 3521 C C . TYR B 1 139 ? -5.824 9.516 -0.896 1 94.25 139 TYR B C 1
ATOM 3523 O O . TYR B 1 139 ? -4.66 9.273 -0.56 1 94.25 139 TYR B O 1
ATOM 3531 N N . GLY B 1 140 ? -6.867 9.141 -0.204 1 95.12 140 GLY B N 1
ATOM 3532 C CA . GLY B 1 140 ? -6.707 8.305 0.974 1 95.12 140 GLY B CA 1
ATOM 3533 C C . GLY B 1 140 ? -5.996 6.992 0.683 1 95.12 140 GLY B C 1
ATOM 3534 O O . GLY B 1 140 ? -5.145 6.559 1.458 1 95.12 140 GLY B O 1
ATOM 3535 N N . ARG B 1 141 ? -6.352 6.359 -0.423 1 94.75 141 ARG B N 1
ATOM 3536 C CA . ARG B 1 141 ? -5.703 5.125 -0.846 1 94.75 141 ARG B CA 1
ATOM 3537 C C . ARG B 1 141 ? -4.219 5.352 -1.12 1 94.75 141 ARG B C 1
ATOM 3539 O O . ARG B 1 141 ? -3.381 4.531 -0.735 1 94.75 141 ARG B O 1
ATOM 3546 N N . ALA B 1 142 ? -3.896 6.43 -1.782 1 94.88 142 ALA B N 1
ATOM 3547 C CA . ALA B 1 142 ? -2.504 6.773 -2.066 1 94.88 142 ALA B CA 1
ATOM 3548 C C . ALA B 1 142 ? -1.717 6.98 -0.776 1 94.88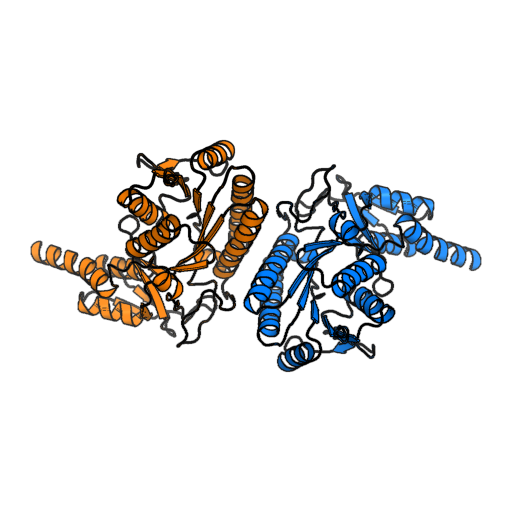 142 ALA B C 1
ATOM 3550 O O . ALA B 1 142 ? -0.602 6.473 -0.634 1 94.88 142 ALA B O 1
ATOM 3551 N N . LYS B 1 143 ? -2.277 7.695 0.153 1 96.06 143 LYS B N 1
ATOM 3552 C CA . LYS B 1 143 ? -1.612 7.945 1.429 1 96.06 143 LYS B CA 1
ATOM 3553 C C . LYS B 1 143 ? -1.403 6.648 2.205 1 96.06 143 LYS B C 1
ATOM 3555 O O . LYS B 1 143 ? -0.378 6.473 2.865 1 96.06 143 LYS B O 1
ATOM 3560 N N . LEU B 1 144 ? -2.395 5.828 2.178 1 96.56 144 LEU B N 1
ATOM 3561 C CA . LEU B 1 144 ? -2.252 4.531 2.826 1 96.56 144 LEU B CA 1
ATOM 3562 C C . LEU B 1 144 ? -1.117 3.729 2.197 1 96.56 144 LEU B C 1
ATOM 3564 O O . LEU B 1 144 ? -0.32 3.111 2.906 1 96.56 144 LEU B O 1
ATOM 3568 N N . PHE B 1 145 ? -1.064 3.725 0.911 1 95.69 145 PHE B N 1
ATOM 3569 C CA . PHE B 1 145 ? 0.029 3.027 0.244 1 95.69 145 PHE B CA 1
ATOM 3570 C C . PHE B 1 145 ? 1.377 3.58 0.692 1 95.69 145 PHE B C 1
ATOM 3572 O O . PHE B 1 145 ? 2.307 2.818 0.963 1 95.69 145 PHE B O 1
ATOM 3579 N N . GLU B 1 146 ? 1.487 4.832 0.713 1 95.88 146 GLU B N 1
ATOM 3580 C CA . GLU B 1 146 ? 2.736 5.477 1.112 1 95.88 146 GLU B CA 1
ATOM 3581 C C . GLU B 1 146 ? 3.172 5.02 2.502 1 95.88 146 GLU B C 1
ATOM 3583 O O . GLU B 1 146 ? 4.336 4.676 2.713 1 95.88 146 GLU B O 1
ATOM 3588 N N . GLU B 1 147 ? 2.252 5.059 3.406 1 96.06 147 GLU B N 1
ATOM 3589 C CA . GLU B 1 147 ? 2.551 4.656 4.777 1 96.06 147 GLU B CA 1
ATOM 3590 C C . GLU B 1 147 ? 3.09 3.229 4.828 1 96.06 147 GLU B C 1
ATOM 3592 O O . GLU B 1 147 ? 4.066 2.955 5.527 1 96.06 147 GLU B O 1
ATOM 3597 N N . LEU B 1 148 ? 2.383 2.375 4.129 1 96.88 148 LEU B N 1
ATOM 3598 C CA . LEU B 1 148 ? 2.734 0.96 4.184 1 96.88 148 LEU B CA 1
ATOM 3599 C C . LEU B 1 148 ? 4.047 0.697 3.455 1 96.88 148 LEU B C 1
ATOM 3601 O O . LEU B 1 148 ? 4.883 -0.076 3.932 1 96.88 148 LEU B O 1
ATOM 3605 N N . HIS B 1 149 ? 4.184 1.326 2.314 1 97.12 149 HIS B N 1
ATOM 3606 C CA . HIS B 1 149 ? 5.387 1.163 1.511 1 97.12 149 HIS B CA 1
ATOM 3607 C C . HIS B 1 149 ? 6.621 1.649 2.262 1 97.12 149 HIS B C 1
ATOM 3609 O O . HIS B 1 149 ? 7.648 0.967 2.285 1 97.12 149 HIS B O 1
ATOM 3615 N N . TYR B 1 150 ? 6.574 2.789 2.85 1 97.75 150 TYR B N 1
ATOM 3616 C CA . TYR B 1 150 ? 7.707 3.352 3.576 1 97.75 150 TYR B CA 1
ATOM 3617 C C . TYR B 1 150 ? 8.008 2.543 4.832 1 97.75 150 TYR B C 1
ATOM 3619 O O . TYR B 1 150 ? 9.164 2.41 5.234 1 97.75 150 TYR B O 1
ATOM 3627 N N . GLU B 1 151 ? 6.961 2.064 5.484 1 97.62 151 GLU B N 1
ATOM 3628 C CA . GLU B 1 151 ? 7.188 1.188 6.629 1 97.62 151 GLU B CA 1
ATOM 3629 C C . GLU B 1 151 ? 7.992 -0.046 6.23 1 97.62 151 GLU B C 1
ATOM 3631 O O . GLU B 1 151 ? 8.969 -0.404 6.898 1 97.62 151 GLU B O 1
ATOM 3636 N N . LYS B 1 152 ? 7.523 -0.67 5.164 1 96.81 152 LYS B N 1
ATOM 3637 C CA . LYS B 1 152 ? 8.227 -1.846 4.656 1 96.81 152 LYS B CA 1
ATOM 3638 C C . LYS B 1 152 ? 9.664 -1.506 4.281 1 96.81 152 LYS B C 1
ATOM 3640 O O . LYS B 1 152 ? 10.586 -2.264 4.59 1 96.81 152 LYS B O 1
ATOM 3645 N N . LEU B 1 153 ? 9.875 -0.418 3.588 1 97.38 153 LEU B N 1
ATOM 3646 C CA . LEU B 1 153 ? 11.203 0.017 3.174 1 97.38 153 LEU B CA 1
ATOM 3647 C C . LEU B 1 153 ? 12.102 0.241 4.387 1 97.38 153 LEU B C 1
ATOM 3649 O O . LEU B 1 153 ? 13.25 -0.216 4.406 1 97.38 153 LEU B O 1
ATOM 3653 N N . ALA B 1 154 ? 11.617 0.988 5.379 1 98.06 154 ALA B N 1
ATOM 3654 C CA . ALA B 1 154 ? 12.398 1.272 6.578 1 98.06 154 ALA B CA 1
ATOM 3655 C C . ALA B 1 154 ? 12.859 -0.016 7.25 1 98.06 154 ALA B C 1
ATOM 3657 O O . ALA B 1 154 ? 14.016 -0.125 7.668 1 98.06 154 ALA B O 1
ATOM 3658 N N . ASN B 1 155 ? 11.953 -0.966 7.344 1 96 155 ASN B N 1
ATOM 3659 C CA . ASN B 1 155 ? 12.32 -2.264 7.898 1 96 155 ASN B CA 1
ATOM 3660 C C . ASN B 1 155 ? 13.414 -2.938 7.074 1 96 155 ASN B C 1
ATOM 3662 O O . ASN B 1 155 ? 14.359 -3.5 7.633 1 96 155 ASN B O 1
ATOM 3666 N N . THR B 1 156 ? 13.266 -2.842 5.797 1 94.69 156 THR B N 1
ATOM 3667 C CA . THR B 1 156 ? 14.203 -3.48 4.879 1 94.69 156 THR B CA 1
ATOM 3668 C C . THR B 1 156 ? 15.609 -2.91 5.051 1 94.69 156 THR B C 1
ATOM 3670 O O . THR B 1 156 ? 16.594 -3.648 5.008 1 94.69 156 THR B O 1
ATOM 3673 N N . ILE B 1 157 ? 15.734 -1.677 5.266 1 96.94 157 ILE B N 1
ATOM 3674 C CA . ILE B 1 157 ? 17.047 -1.053 5.316 1 96.94 157 ILE B CA 1
ATOM 3675 C C . ILE B 1 157 ? 17.453 -0.817 6.77 1 96.94 157 ILE B C 1
ATOM 3677 O O . ILE B 1 157 ? 18.406 -0.075 7.043 1 96.94 157 ILE B O 1
ATOM 3681 N N . SER B 1 158 ? 16.656 -1.339 7.75 1 97.44 158 SER B N 1
ATOM 3682 C CA . SER B 1 158 ? 16.922 -1.295 9.188 1 97.44 158 SER B CA 1
ATOM 3683 C C . SER B 1 158 ? 16.922 0.139 9.703 1 97.44 158 SER B C 1
ATOM 3685 O O . SER B 1 158 ? 17.812 0.525 10.469 1 97.44 158 SER B O 1
ATOM 3687 N N . ALA B 1 159 ? 16.094 0.963 9.203 1 98.44 159 ALA B N 1
ATOM 3688 C CA . ALA B 1 159 ? 15.844 2.301 9.727 1 98.44 159 ALA B CA 1
ATOM 3689 C C . ALA B 1 159 ? 14.609 2.307 10.633 1 98.44 159 ALA B C 1
ATOM 3691 O O . ALA B 1 159 ? 13.703 1.486 10.461 1 98.44 159 ALA B O 1
ATOM 3692 N N . ASP B 1 160 ? 14.609 3.193 11.625 1 98.75 160 ASP B N 1
ATOM 3693 C CA . ASP B 1 160 ? 13.414 3.408 12.43 1 98.75 160 ASP B CA 1
ATOM 3694 C C . ASP B 1 160 ? 12.32 4.094 11.625 1 98.75 160 ASP B C 1
ATOM 3696 O O . ASP B 1 160 ? 12.602 4.824 10.672 1 98.75 160 ASP B O 1
ATOM 3700 N N . TYR B 1 161 ? 11.07 3.787 11.969 1 98.69 161 TYR B N 1
ATOM 3701 C CA . TYR B 1 161 ? 9.938 4.34 11.234 1 98.69 161 TYR B CA 1
ATOM 3702 C C . TYR B 1 161 ? 8.891 4.906 12.195 1 98.69 161 TYR B C 1
ATOM 3704 O O . TYR B 1 161 ? 8.484 4.23 13.141 1 98.69 161 TYR B O 1
ATOM 3712 N N . LEU B 1 162 ? 8.508 6.16 11.977 1 98.75 162 LEU B N 1
ATOM 3713 C CA . LEU B 1 162 ? 7.422 6.836 12.68 1 98.75 162 LEU B CA 1
ATOM 3714 C C . LEU B 1 162 ? 6.395 7.387 11.695 1 98.75 162 LEU B C 1
ATOM 3716 O O . LEU B 1 162 ? 6.719 8.242 10.867 1 98.75 162 LEU B O 1
ATOM 3720 N N . CYS B 1 163 ? 5.238 6.836 11.719 1 98.56 163 CYS B N 1
ATOM 3721 C CA . CYS B 1 163 ? 4.133 7.324 10.898 1 98.56 163 CYS B CA 1
ATOM 3722 C C . CYS B 1 163 ? 3.195 8.203 11.719 1 98.56 163 CYS B C 1
ATOM 3724 O O . CYS B 1 163 ? 2.66 7.762 12.742 1 98.56 163 CYS B O 1
ATOM 3726 N N . VAL B 1 164 ? 3.008 9.43 11.305 1 98.69 164 VAL B N 1
ATOM 3727 C CA . VAL B 1 164 ? 2.07 10.305 12 1 98.69 164 VAL B CA 1
ATOM 3728 C C . VAL B 1 164 ? 0.864 10.578 11.102 1 98.69 164 VAL B C 1
ATOM 3730 O O . VAL B 1 164 ? 1.014 11.07 9.977 1 98.69 164 VAL B O 1
ATOM 3733 N N . ARG B 1 165 ? -0.304 10.227 11.562 1 98.19 165 ARG B N 1
ATOM 3734 C CA . ARG B 1 165 ? -1.56 10.477 10.859 1 98.19 165 ARG B CA 1
ATOM 3735 C C . ARG B 1 165 ? -2.201 11.781 11.328 1 98.19 165 ARG B C 1
ATOM 3737 O O . ARG B 1 165 ? -2.902 11.805 12.344 1 98.19 165 ARG B O 1
ATOM 3744 N N . VAL B 1 166 ? -2.018 12.734 10.508 1 97.38 166 VAL B N 1
ATOM 3745 C CA . VAL B 1 166 ? -2.406 14.094 10.883 1 97.38 166 VAL B CA 1
ATOM 3746 C C . VAL B 1 166 ? -3.865 14.336 10.5 1 97.38 166 VAL B C 1
ATOM 3748 O O . VAL B 1 166 ? -4.297 13.961 9.406 1 97.38 166 VAL B O 1
ATOM 3751 N N . SER B 1 167 ? -4.594 14.93 11.438 1 96.25 167 SER B N 1
ATOM 3752 C CA . SER B 1 167 ? -5.973 15.297 11.141 1 96.25 167 SER B CA 1
ATOM 3753 C C . SER B 1 167 ? -6.031 16.547 10.266 1 96.25 167 SER B C 1
ATOM 3755 O O . SER B 1 167 ? -5.207 16.719 9.359 1 96.25 167 SER B O 1
ATOM 3757 N N . ASN B 1 168 ? -7.004 17.469 10.344 1 95.19 168 ASN B N 1
ATOM 3758 C CA . ASN B 1 168 ? -7.223 18.656 9.531 1 95.19 168 ASN B CA 1
ATOM 3759 C C . ASN B 1 168 ? -6.488 19.875 10.102 1 95.19 168 ASN B C 1
ATOM 3761 O O . ASN B 1 168 ? -7.043 20.609 10.914 1 95.19 168 ASN B O 1
ATOM 3765 N N . PRO B 1 169 ? -5.258 20.062 9.656 1 96.06 169 PRO B N 1
ATOM 3766 C CA . PRO B 1 169 ? -4.473 21.156 10.234 1 96.06 169 PRO B CA 1
ATOM 3767 C C . PRO B 1 169 ? -4.93 22.531 9.758 1 96.06 169 PRO B C 1
ATOM 3769 O O . PRO B 1 169 ? -5.453 22.656 8.648 1 96.06 169 PRO B O 1
ATOM 3772 N N . TYR B 1 170 ? -4.762 23.547 10.633 1 96.19 170 TYR B N 1
ATOM 3773 C CA . TYR B 1 170 ? -5.109 24.922 10.32 1 96.19 170 TYR B CA 1
ATOM 3774 C C . TYR B 1 170 ? -4.184 25.906 11.031 1 96.19 170 TYR B C 1
ATOM 3776 O O . TYR B 1 170 ? -3.467 25.516 11.961 1 96.19 170 TYR B O 1
ATOM 3784 N N . GLY B 1 171 ? -4.137 27.078 10.578 1 96.19 171 GLY B N 1
ATOM 3785 C CA . GLY B 1 171 ? -3.57 28.188 11.336 1 96.19 171 GLY B CA 1
ATOM 3786 C C . GLY B 1 171 ? -2.062 28.297 11.203 1 96.19 171 GLY B C 1
ATOM 3787 O O . GLY B 1 171 ? -1.365 28.594 12.172 1 96.19 171 GLY B O 1
ATOM 3788 N N . ASN B 1 172 ? -1.502 27.969 10.055 1 93.25 172 ASN B N 1
ATOM 3789 C CA . ASN B 1 172 ? -0.09 28.234 9.789 1 93.25 172 ASN B CA 1
ATOM 3790 C C . ASN B 1 172 ? 0.125 29.625 9.203 1 93.25 172 ASN B C 1
ATOM 3792 O O . ASN B 1 172 ? -0.304 29.906 8.078 1 93.25 172 ASN B O 1
ATOM 3796 N N . PRO B 1 173 ? 0.76 30.5 9.953 1 86.94 173 PRO B N 1
ATOM 3797 C CA . PRO B 1 173 ? 0.916 31.891 9.484 1 86.94 173 PRO B CA 1
ATOM 3798 C C . PRO B 1 173 ? 1.668 31.984 8.164 1 86.94 173 PRO B C 1
ATOM 3800 O O . PRO B 1 173 ? 1.523 32.969 7.434 1 86.94 173 PRO B O 1
ATOM 3803 N N . ASN B 1 174 ? 2.463 30.969 7.828 1 86.81 174 ASN B N 1
ATOM 3804 C CA . ASN B 1 174 ? 3.256 30.969 6.605 1 86.81 174 ASN B CA 1
ATOM 3805 C C . ASN B 1 174 ? 2.426 30.516 5.402 1 86.81 174 ASN B C 1
ATOM 3807 O O . ASN B 1 174 ? 2.861 30.656 4.258 1 86.81 174 ASN B O 1
ATOM 3811 N N . LYS B 1 175 ? 1.227 29.969 5.629 1 87.69 175 LYS B N 1
ATOM 3812 C CA . LYS B 1 175 ? 0.314 29.5 4.594 1 87.69 175 LYS B CA 1
ATOM 3813 C C . LYS B 1 175 ? -1.139 29.766 4.973 1 87.69 175 LYS B C 1
ATOM 3815 O O . LYS B 1 175 ? -1.691 29.109 5.848 1 87.69 175 LYS B O 1
ATOM 3820 N N . SER B 1 176 ? -1.873 30.625 4.285 1 77.06 176 SER B N 1
ATOM 3821 C CA . SER B 1 176 ? -3.139 31.156 4.793 1 77.06 176 SER B CA 1
ATOM 3822 C C . SER B 1 176 ? -4.324 30.516 4.078 1 77.06 176 SER B C 1
ATOM 3824 O O . SER B 1 176 ? -5.473 30.703 4.48 1 77.06 176 SER B O 1
ATOM 3826 N N . ASN B 1 177 ? -4.148 29.672 3.227 1 81 177 ASN B N 1
ATOM 3827 C CA . ASN B 1 177 ? -5.273 29.125 2.477 1 81 177 ASN B CA 1
ATOM 3828 C C . ASN B 1 177 ? -5.223 27.594 2.416 1 81 177 ASN B C 1
ATOM 3830 O O . ASN B 1 177 ? -5.367 27.016 1.342 1 81 177 ASN B O 1
ATOM 3834 N N . HIS B 1 178 ? -5.035 27.203 3.674 1 82.94 178 HIS B N 1
ATOM 3835 C CA . HIS B 1 178 ? -4.977 25.766 3.799 1 82.94 178 HIS B CA 1
ATOM 3836 C C . HIS B 1 178 ? -6.113 25.234 4.668 1 82.94 178 HIS B C 1
ATOM 3838 O O . HIS B 1 178 ? -6.289 25.672 5.805 1 82.94 178 HIS B O 1
ATOM 3844 N N . GLY B 1 179 ? -6.98 24.438 4.137 1 89.62 179 GLY B N 1
ATOM 3845 C CA . GLY B 1 179 ? -8.023 23.797 4.922 1 89.62 179 GLY B CA 1
ATOM 3846 C C . GLY B 1 179 ? -9.25 24.672 5.113 1 89.62 179 GLY B C 1
ATOM 3847 O O . GLY B 1 179 ? -9.234 25.844 4.77 1 89.62 179 GLY B O 1
ATOM 3848 N N . PHE B 1 180 ? -10.258 24.156 5.742 1 94.25 180 PHE B N 1
ATOM 3849 C CA . PHE B 1 180 ? -11.57 24.766 5.832 1 94.25 180 PHE B CA 1
ATOM 3850 C C . PHE B 1 180 ? -11.531 26.016 6.695 1 94.25 180 PHE B C 1
ATOM 3852 O O . PHE B 1 180 ? -12.062 27.062 6.316 1 94.25 180 PHE B O 1
ATOM 3859 N N . ILE B 1 181 ? -10.859 25.969 7.844 1 96.81 181 ILE B N 1
ATOM 3860 C CA . ILE B 1 181 ? -10.867 27.062 8.812 1 96.81 181 ILE B CA 1
ATOM 3861 C C . ILE B 1 181 ? -10.172 28.281 8.219 1 96.81 181 ILE B C 1
ATOM 3863 O O . ILE B 1 181 ? -10.703 29.391 8.25 1 96.81 181 ILE B O 1
ATOM 3867 N N . ASP B 1 182 ? -9 28.078 7.66 1 96.25 182 ASP B N 1
ATOM 3868 C CA . ASP B 1 182 ? -8.25 29.188 7.082 1 96.25 182 ASP B CA 1
ATOM 3869 C C . ASP B 1 182 ? -8.984 29.766 5.879 1 96.25 182 ASP B C 1
ATOM 3871 O O . ASP B 1 182 ? -9.008 30.984 5.691 1 96.25 182 ASP B O 1
ATOM 3875 N N . VAL B 1 183 ? -9.609 28.938 5.086 1 95.06 183 VAL B N 1
ATOM 3876 C CA . VAL B 1 183 ? -10.367 29.391 3.926 1 95.06 183 VAL B CA 1
ATOM 3877 C C . VAL B 1 183 ? -11.578 30.219 4.383 1 95.06 183 VAL B C 1
ATOM 3879 O O . VAL B 1 183 ? -11.875 31.266 3.812 1 95.06 183 VAL B O 1
ATOM 3882 N N . LEU B 1 184 ? -12.273 29.75 5.375 1 96.62 184 LEU B N 1
ATOM 3883 C CA . LEU B 1 184 ? -13.422 30.453 5.926 1 96.62 184 LEU B CA 1
ATOM 3884 C C . LEU B 1 184 ? -13.023 31.844 6.402 1 96.62 184 LEU B C 1
ATOM 3886 O O . LEU B 1 184 ? -13.68 32.844 6.055 1 96.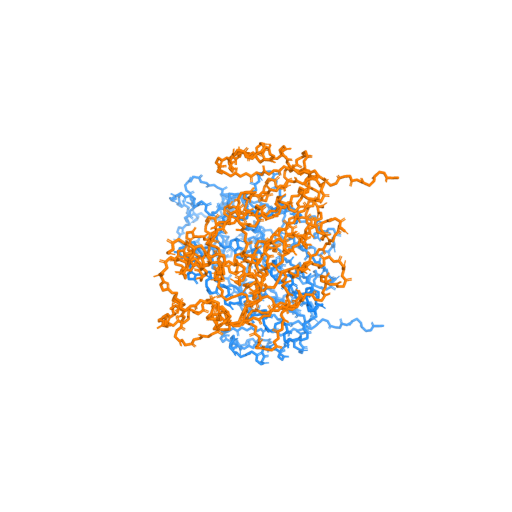62 184 LEU B O 1
ATOM 3890 N N . ILE B 1 185 ? -11.984 31.875 7.199 1 96.06 185 ILE B N 1
ATOM 3891 C CA . ILE B 1 185 ? -11.508 33.156 7.746 1 96.06 185 ILE B CA 1
ATOM 3892 C C . ILE B 1 185 ? -11.141 34.094 6.609 1 96.06 185 ILE B C 1
ATOM 3894 O O . ILE B 1 185 ? -11.531 35.25 6.613 1 96.06 185 ILE B O 1
ATOM 3898 N N . ASN B 1 186 ? -10.398 33.562 5.625 1 95.06 186 ASN B N 1
ATOM 3899 C CA . ASN B 1 186 ? -9.984 34.375 4.492 1 95.06 186 ASN B CA 1
ATOM 3900 C C . ASN B 1 186 ? -11.18 34.906 3.689 1 95.06 186 ASN B C 1
ATOM 3902 O O . ASN B 1 186 ? -11.172 36.031 3.211 1 95.06 186 ASN B O 1
ATOM 3906 N N . ASN B 1 187 ? -12.102 34.031 3.494 1 95.81 187 ASN B N 1
ATOM 3907 C CA . ASN B 1 187 ? -13.312 34.438 2.787 1 95.81 187 ASN B CA 1
ATOM 3908 C C . ASN B 1 187 ? -14.039 35.562 3.52 1 95.81 187 ASN B C 1
ATOM 3910 O O . ASN B 1 187 ? -14.484 36.531 2.9 1 95.81 187 ASN B O 1
ATOM 3914 N N . ILE B 1 188 ? -14.188 35.469 4.801 1 95.31 188 ILE B N 1
ATOM 3915 C CA . ILE B 1 188 ? -14.852 36.469 5.621 1 95.31 188 ILE B CA 1
ATOM 3916 C C . ILE B 1 188 ? -14.117 37.781 5.5 1 95.31 188 ILE B C 1
ATOM 3918 O O . ILE B 1 188 ? -14.727 38.844 5.238 1 95.31 188 ILE B O 1
ATOM 3922 N N . LEU B 1 189 ? -12.805 37.719 5.676 1 93.69 189 LEU B N 1
ATOM 3923 C CA . LEU B 1 189 ? -11.984 38.938 5.652 1 93.69 189 LEU B CA 1
ATOM 3924 C C . LEU B 1 189 ? -12.008 39.562 4.273 1 93.69 189 LEU B C 1
ATOM 3926 O O . LEU B 1 189 ? -11.875 40.781 4.152 1 93.69 189 LEU B O 1
ATOM 3930 N N . SER B 1 190 ? -12.273 38.781 3.238 1 94.19 190 SER B N 1
ATOM 3931 C CA . SER B 1 190 ? -12.258 39.281 1.868 1 94.19 190 SER B CA 1
ATOM 3932 C C . SER B 1 190 ? -13.672 39.562 1.365 1 94.19 190 SER B C 1
ATOM 3934 O O . SER B 1 190 ? -13.859 39.938 0.203 1 94.19 190 SER B O 1
ATOM 3936 N N . GLY B 1 191 ? -14.617 39.312 2.174 1 93.81 191 GLY B N 1
ATOM 3937 C CA . GLY B 1 191 ? -16 39.562 1.784 1 93.81 191 GLY B CA 1
ATOM 3938 C C . GLY B 1 191 ? -16.516 38.531 0.784 1 93.81 191 GLY B C 1
ATOM 3939 O O . GLY B 1 191 ? -17.359 38.844 -0.048 1 93.81 191 GLY B O 1
ATOM 3940 N N . LYS B 1 192 ? -15.977 37.406 0.764 1 95.88 192 LYS B N 1
ATOM 3941 C CA . LYS B 1 192 ? -16.375 36.312 -0.145 1 95.88 192 LYS B CA 1
ATOM 3942 C C . LYS B 1 192 ? -17.266 35.312 0.559 1 95.88 192 LYS B C 1
ATOM 3944 O O . LYS B 1 192 ? -17.25 35.219 1.787 1 95.88 192 LYS B O 1
ATOM 3949 N N . ASP B 1 193 ? -18.016 34.594 -0.261 1 96.12 193 ASP B N 1
ATOM 3950 C CA . ASP B 1 193 ? -18.859 33.531 0.264 1 96.12 193 ASP B CA 1
ATOM 3951 C C . ASP B 1 193 ? -18.062 32.25 0.521 1 96.12 193 ASP B C 1
ATOM 3953 O O . ASP B 1 193 ? -17.078 31.984 -0.176 1 96.12 193 ASP B O 1
ATOM 3957 N N . THR B 1 194 ? -18.438 31.641 1.527 1 95.88 194 THR B N 1
ATOM 3958 C CA . THR B 1 194 ? -17.953 30.281 1.732 1 95.88 194 THR B CA 1
ATOM 3959 C C . THR B 1 194 ? -19 29.25 1.309 1 95.88 194 THR B C 1
ATOM 3961 O O . THR B 1 194 ? -20.156 29.344 1.723 1 95.88 194 THR B O 1
ATOM 3964 N N . VAL B 1 195 ? -18.594 28.312 0.478 1 93.25 195 VAL B N 1
ATOM 3965 C CA . VAL B 1 195 ? -19.531 27.312 -0.04 1 93.25 195 VAL B CA 1
ATOM 3966 C C . VAL B 1 195 ? -19.422 26.031 0.763 1 93.25 195 VAL B C 1
ATOM 3968 O O . VAL B 1 195 ? -18.312 25.516 0.976 1 93.25 195 VAL B O 1
ATOM 3971 N N . ILE B 1 196 ? -20.438 25.484 1.29 1 93.94 196 ILE B N 1
ATOM 3972 C CA . ILE B 1 196 ? -20.516 24.188 1.935 1 93.94 196 ILE B CA 1
ATOM 3973 C C . ILE B 1 196 ? -21.578 23.328 1.25 1 93.94 196 ILE B C 1
ATOM 3975 O O . ILE B 1 196 ? -22.469 23.844 0.575 1 93.94 196 ILE B O 1
ATOM 3979 N N . TYR B 1 197 ? -21.484 22.016 1.34 1 91.81 197 TYR B N 1
ATOM 3980 C CA . TYR B 1 197 ? -22.422 21.094 0.692 1 91.81 197 TYR B CA 1
ATOM 3981 C C . TYR B 1 197 ? -23.812 21.234 1.276 1 91.81 197 TYR B C 1
ATOM 3983 O O . TYR B 1 197 ? -23.969 21.5 2.471 1 91.81 197 TYR B O 1
ATOM 3991 N N . GLU B 1 198 ? -24.812 20.922 0.474 1 89 198 GLU B N 1
ATOM 3992 C CA . GLU B 1 198 ? -26.219 21.109 0.84 1 89 198 GLU B CA 1
ATOM 3993 C C . GLU B 1 198 ? -26.688 20.016 1.799 1 89 198 GLU B C 1
ATOM 3995 O O . GLU B 1 198 ? -27.469 20.281 2.715 1 89 198 GLU B O 1
ATOM 4000 N N . ASP B 1 199 ? -26.203 18.891 1.599 1 90.31 199 ASP B N 1
ATOM 4001 C CA . ASP B 1 199 ? -26.844 17.734 2.217 1 90.31 199 ASP B CA 1
ATOM 4002 C C . ASP B 1 199 ? -25.953 17.125 3.295 1 90.31 199 ASP B C 1
ATOM 4004 O O . ASP B 1 199 ? -26.141 15.969 3.697 1 90.31 199 ASP B O 1
ATOM 4008 N N . SER B 1 200 ? -24.984 17.891 3.678 1 90.56 200 SER B N 1
ATOM 4009 C CA . SER B 1 200 ? -24.094 17.281 4.672 1 90.56 200 SER B CA 1
ATOM 4010 C C . SER B 1 200 ? -23.484 18.344 5.582 1 90.56 200 SER B C 1
ATOM 4012 O O . SER B 1 200 ? -23.562 19.531 5.297 1 90.56 200 SER B O 1
ATOM 4014 N N . ASP B 1 201 ? -23.094 17.922 6.684 1 93.56 201 ASP B N 1
ATOM 4015 C CA . ASP B 1 201 ? -22.328 18.703 7.645 1 93.56 201 ASP B CA 1
ATOM 4016 C C . ASP B 1 201 ? -21.203 17.875 8.258 1 93.56 201 ASP B C 1
ATOM 4018 O O . ASP B 1 201 ? -21.312 17.406 9.398 1 93.56 201 ASP B O 1
ATOM 4022 N N . PRO B 1 202 ? -20.125 17.734 7.469 1 92.94 202 PRO B N 1
ATOM 4023 C CA . PRO B 1 202 ? -19.062 16.844 7.895 1 92.94 202 PRO B CA 1
ATOM 4024 C C . PRO B 1 202 ? -18.422 17.25 9.219 1 92.94 202 PRO B C 1
ATOM 4026 O O . PRO B 1 202 ? -18.312 18.453 9.5 1 92.94 202 PRO B O 1
ATOM 4029 N N . ILE B 1 203 ? -18.078 16.25 10 1 94.44 203 ILE B N 1
ATOM 4030 C CA . ILE B 1 203 ? -17.359 16.453 11.258 1 94.44 203 ILE B CA 1
ATOM 4031 C C . ILE B 1 203 ? -15.875 16.188 11.047 1 94.44 203 ILE B C 1
ATOM 4033 O O . ILE B 1 203 ? -15.492 15.211 10.398 1 94.44 203 ILE B O 1
ATOM 4037 N N . ARG B 1 204 ? -15.008 17.109 11.539 1 95.19 204 ARG B N 1
ATOM 4038 C CA . ARG B 1 204 ? -13.562 16.969 11.438 1 95.19 204 ARG B CA 1
ATOM 4039 C C . ARG B 1 204 ? -12.891 17.266 12.781 1 95.19 204 ARG B C 1
ATOM 4041 O O . ARG B 1 204 ? -13.391 18.062 13.57 1 95.19 204 ARG B O 1
ATOM 4048 N N . ASP B 1 205 ? -11.875 16.562 13.062 1 96.12 205 ASP B N 1
ATOM 4049 C CA . ASP B 1 205 ? -10.922 16.969 14.102 1 96.12 205 ASP B CA 1
ATOM 4050 C C . ASP B 1 205 ? -9.898 17.953 13.555 1 96.12 205 ASP B C 1
ATOM 4052 O O . ASP B 1 205 ? -9.047 17.594 12.742 1 96.12 205 ASP B O 1
ATOM 4056 N N . PHE B 1 206 ? -10.016 19.234 14 1 97.12 206 PHE B N 1
ATOM 4057 C CA . PHE B 1 206 ? -9.1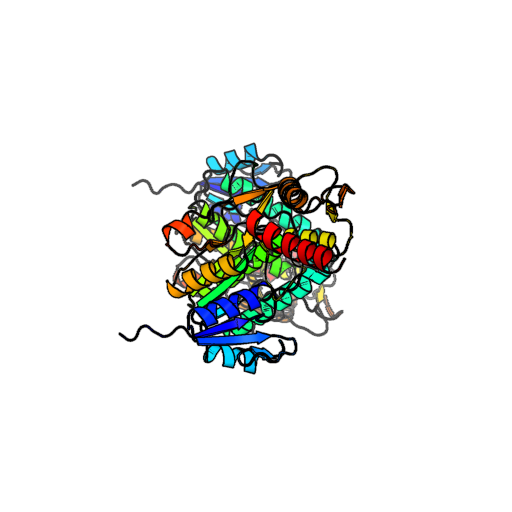02 20.266 13.531 1 97.12 206 PHE B CA 1
ATOM 4058 C C . PHE B 1 206 ? -7.934 20.438 14.492 1 97.12 206 PHE B C 1
ATOM 4060 O O . PHE B 1 206 ? -8.125 20.453 15.711 1 97.12 206 PHE B O 1
ATOM 4067 N N . VAL B 1 207 ? -6.723 20.516 13.945 1 97.38 207 VAL B N 1
ATOM 4068 C CA . VAL B 1 207 ? -5.543 20.656 14.797 1 97.38 207 VAL B CA 1
ATOM 4069 C C . VAL B 1 207 ? -4.738 21.875 14.383 1 97.38 207 VAL B C 1
ATOM 4071 O O . VAL B 1 207 ? -4.488 22.094 13.195 1 97.38 207 VAL B O 1
ATOM 4074 N N . TYR B 1 208 ? -4.414 22.688 15.375 1 97.81 208 TYR B N 1
ATOM 4075 C CA . TYR B 1 208 ? -3.605 23.875 15.117 1 97.81 208 TYR B CA 1
ATOM 4076 C C . TYR B 1 208 ? -2.207 23.484 14.648 1 97.81 208 TYR B C 1
ATOM 4078 O O . TYR B 1 208 ? -1.578 22.594 15.219 1 97.81 208 TYR B O 1
ATOM 4086 N N . ALA B 1 209 ? -1.717 24.188 13.609 1 97.5 209 ALA B N 1
ATOM 4087 C CA . ALA B 1 209 ? -0.501 23.797 12.898 1 97.5 209 ALA B CA 1
ATOM 4088 C C . ALA B 1 209 ? 0.688 23.719 13.852 1 97.5 209 ALA B C 1
ATOM 4090 O O . ALA B 1 209 ? 1.462 22.75 13.805 1 97.5 209 ALA B O 1
ATOM 4091 N N . SER B 1 210 ? 0.845 24.703 14.703 1 97.88 210 SER B N 1
ATOM 4092 C CA . SER B 1 210 ? 1.973 24.719 15.625 1 97.88 210 SER B CA 1
ATOM 4093 C C . SER B 1 210 ? 1.885 23.578 16.625 1 97.88 210 SER B C 1
ATOM 4095 O O . SER B 1 210 ? 2.9 22.984 16.984 1 97.88 210 SER B O 1
ATOM 4097 N N . ASP B 1 211 ? 0.668 23.312 17.125 1 98.38 211 ASP B N 1
ATOM 4098 C CA . ASP B 1 211 ? 0.466 22.203 18.062 1 98.38 211 ASP B CA 1
ATOM 4099 C C . ASP B 1 211 ? 0.782 20.875 17.391 1 98.38 211 ASP B C 1
ATOM 4101 O O . ASP B 1 211 ? 1.407 20 18 1 98.38 211 ASP B O 1
ATOM 4105 N N . MET B 1 212 ? 0.277 20.703 16.188 1 98 212 MET B N 1
ATOM 4106 C CA . MET B 1 212 ? 0.581 19.531 15.391 1 98 212 MET B CA 1
ATOM 4107 C C . MET B 1 212 ? 2.088 19.328 15.273 1 98 212 MET B C 1
ATOM 4109 O O . MET B 1 212 ? 2.594 18.234 15.555 1 98 212 MET B O 1
ATOM 4113 N N . ALA B 1 213 ? 2.822 20.359 14.859 1 98.69 213 ALA B N 1
ATOM 4114 C CA . ALA B 1 213 ? 4.266 20.297 14.641 1 98.69 213 ALA B CA 1
ATOM 4115 C C . ALA B 1 213 ? 5.004 19.969 15.938 1 98.69 213 ALA B C 1
ATOM 4117 O O . ALA B 1 213 ? 5.883 19.094 15.945 1 98.69 213 ALA B O 1
ATOM 4118 N N . ASP B 1 214 ? 4.594 20.625 17 1 98.69 214 ASP B N 1
ATOM 4119 C CA . ASP B 1 214 ? 5.234 20.375 18.297 1 98.69 214 ASP B CA 1
ATOM 4120 C C . ASP B 1 214 ? 5.031 18.938 18.75 1 98.69 214 ASP B C 1
ATOM 4122 O O . ASP B 1 214 ? 5.949 18.312 19.281 1 98.69 214 ASP B O 1
ATOM 4126 N N . THR B 1 215 ? 3.828 18.469 18.547 1 98.75 215 THR B N 1
ATOM 4127 C CA . THR B 1 215 ? 3.537 17.094 18.922 1 98.75 215 THR B CA 1
ATOM 4128 C C . THR B 1 215 ? 4.391 16.109 18.125 1 98.75 215 THR B C 1
ATOM 4130 O O . THR B 1 215 ? 4.93 15.148 18.672 1 98.75 215 THR B O 1
ATOM 4133 N N . ILE B 1 216 ? 4.543 16.312 16.828 1 98.75 216 ILE B N 1
ATOM 4134 C CA . ILE B 1 216 ? 5.34 15.438 15.961 1 98.75 216 ILE B CA 1
ATOM 4135 C C . ILE B 1 216 ? 6.801 15.477 16.406 1 98.75 216 ILE B C 1
ATOM 4137 O O . ILE B 1 216 ? 7.438 14.43 16.547 1 98.75 216 ILE B O 1
ATOM 4141 N N . VAL B 1 217 ? 7.348 16.672 16.641 1 98.69 217 VAL B N 1
ATOM 4142 C CA . VAL B 1 217 ? 8.742 16.828 17.031 1 98.69 217 VAL B CA 1
ATOM 4143 C C . VAL B 1 217 ? 8.969 16.219 18.406 1 98.69 217 VAL B C 1
ATOM 4145 O O . VAL B 1 217 ? 10.023 15.633 18.672 1 98.69 217 VAL B O 1
ATOM 4148 N N . ASN B 1 218 ? 7.93 16.328 19.312 1 98.5 218 ASN B N 1
ATOM 4149 C CA . ASN B 1 218 ? 8.031 15.648 20.594 1 98.5 218 ASN B CA 1
ATOM 4150 C C . ASN B 1 218 ? 8.148 14.133 20.438 1 98.5 218 ASN B C 1
ATOM 4152 O O . ASN B 1 218 ? 8.914 13.484 21.141 1 98.5 218 ASN B O 1
ATOM 4156 N N . ASN B 1 219 ? 7.328 13.57 19.547 1 98.38 219 ASN B N 1
ATOM 4157 C CA . ASN B 1 219 ? 7.449 12.148 19.25 1 98.38 219 ASN B CA 1
ATOM 4158 C C . ASN B 1 219 ? 8.852 11.789 18.781 1 98.38 219 ASN B C 1
ATOM 4160 O O . ASN B 1 219 ? 9.383 10.727 19.125 1 98.38 219 ASN B O 1
ATOM 4164 N N . LEU B 1 220 ? 9.422 12.648 17.938 1 98 220 LEU B N 1
ATOM 4165 C CA . LEU B 1 220 ? 10.766 12.445 17.422 1 98 220 LEU B CA 1
ATOM 4166 C C . LEU B 1 220 ? 11.789 12.469 18.547 1 98 220 LEU B C 1
ATOM 4168 O O . LEU B 1 220 ? 12.672 11.609 18.625 1 98 220 LEU B O 1
ATOM 4172 N N . ILE B 1 221 ? 11.711 13.438 19.438 1 97.38 221 ILE B N 1
ATOM 4173 C CA . ILE B 1 221 ? 12.641 13.625 20.547 1 97.38 221 ILE B CA 1
ATOM 4174 C C . ILE B 1 221 ? 12.594 12.406 21.469 1 97.38 221 ILE B C 1
ATOM 4176 O O . ILE B 1 221 ? 13.633 11.953 21.938 1 97.38 221 ILE B O 1
ATOM 4180 N N . LYS B 1 222 ? 11.414 11.859 21.656 1 97.5 222 LYS B N 1
ATOM 4181 C CA . LYS B 1 222 ? 11.25 10.719 22.547 1 97.5 222 LYS B CA 1
ATOM 4182 C C . LYS B 1 222 ? 11.555 9.406 21.828 1 97.5 222 LYS B C 1
ATOM 4184 O O . LYS B 1 222 ? 11.398 8.328 22.391 1 97.5 222 LYS B O 1
ATOM 4189 N N . ASN B 1 223 ? 11.938 9.492 20.562 1 97.31 223 ASN B N 1
ATOM 4190 C CA . ASN B 1 223 ? 12.305 8.352 19.734 1 97.31 223 ASN B CA 1
ATOM 4191 C C . ASN B 1 223 ? 11.148 7.359 19.609 1 97.31 223 ASN B C 1
ATOM 4193 O O . ASN B 1 223 ? 11.359 6.152 19.734 1 97.31 223 ASN B O 1
ATOM 4197 N N . GLU B 1 224 ? 9.922 7.957 19.516 1 97.94 224 GLU B N 1
ATOM 4198 C CA . GLU B 1 224 ? 8.75 7.105 19.328 1 97.94 224 GLU B CA 1
ATOM 4199 C C . GLU B 1 224 ? 8.82 6.359 18 1 97.94 224 GLU B C 1
ATOM 4201 O O . GLU B 1 224 ? 9.422 6.848 17.031 1 97.94 224 GLU B O 1
ATOM 4206 N N . LEU B 1 225 ? 8.273 5.137 17.953 1 98 225 LEU B N 1
ATOM 4207 C CA . LEU B 1 225 ? 8.148 4.312 16.75 1 98 225 LEU B CA 1
ATOM 4208 C C . LEU B 1 225 ? 6.691 3.941 16.5 1 98 225 LEU B C 1
ATOM 4210 O O . LEU B 1 225 ? 5.855 4.047 17.406 1 98 225 LEU B O 1
ATOM 4214 N N . GLY B 1 226 ? 6.426 3.52 15.289 1 97.12 226 GLY B N 1
ATOM 4215 C CA . GLY B 1 226 ? 5.074 3.09 14.953 1 97.12 226 GLY B CA 1
ATOM 4216 C C . GLY B 1 226 ? 4.184 4.227 14.5 1 97.12 226 GLY B C 1
ATOM 4217 O O . GLY B 1 226 ? 4.633 5.137 13.797 1 97.12 226 GLY B O 1
ATOM 4218 N N . THR B 1 227 ? 2.887 4.113 14.711 1 98.12 227 THR B N 1
ATOM 4219 C CA . THR B 1 227 ? 1.908 5.047 14.164 1 98.12 227 THR B CA 1
ATOM 4220 C C . THR B 1 227 ? 1.235 5.844 15.281 1 98.12 227 THR B C 1
ATOM 4222 O O . THR B 1 227 ? 0.868 5.281 16.312 1 98.12 227 THR B O 1
ATOM 4225 N N . PHE B 1 228 ? 1.088 7.137 15.094 1 98.69 228 PHE B N 1
ATOM 4226 C CA . PHE B 1 228 ? 0.388 8.008 16.031 1 98.69 228 PHE B CA 1
ATOM 4227 C C . PHE B 1 228 ? -0.624 8.883 15.312 1 98.69 228 PHE B C 1
ATOM 4229 O O . PHE B 1 228 ? -0.321 9.445 14.258 1 98.69 228 PHE B O 1
ATOM 4236 N N . ASN B 1 229 ? -1.807 8.953 15.875 1 98.44 229 ASN B N 1
ATOM 4237 C CA . ASN B 1 229 ? -2.725 10.023 15.5 1 98.44 229 ASN B CA 1
ATOM 4238 C C . ASN B 1 229 ? -2.273 11.375 16.047 1 98.44 229 ASN B C 1
ATOM 4240 O O . ASN B 1 229 ? -1.935 11.484 17.219 1 98.44 229 ASN B O 1
ATOM 4244 N N . ILE B 1 230 ? -2.193 12.312 15.156 1 98.56 230 ILE B N 1
ATOM 4245 C CA . ILE B 1 230 ? -1.888 13.688 15.531 1 98.56 230 ILE B CA 1
ATOM 4246 C C . ILE B 1 230 ? -3.107 14.57 15.297 1 98.56 230 ILE B C 1
ATOM 4248 O O . ILE B 1 230 ? -3.389 14.953 14.156 1 98.56 230 ILE B O 1
ATOM 4252 N N . ALA B 1 231 ? -3.805 14.906 16.328 1 97.94 231 ALA B N 1
ATOM 4253 C CA . ALA B 1 231 ? -5.047 15.68 16.281 1 97.94 231 ALA B CA 1
ATOM 4254 C C . ALA B 1 231 ? -5.254 16.469 17.578 1 97.94 231 ALA B C 1
ATOM 4256 O O . ALA B 1 231 ? -4.441 16.375 18.5 1 97.94 231 ALA B O 1
ATOM 4257 N N . SER B 1 232 ? -6.258 17.297 17.594 1 96.94 232 SER B N 1
ATOM 4258 C CA . SER B 1 232 ? -6.57 18.062 18.812 1 96.94 232 SER B CA 1
ATOM 4259 C C . SER B 1 232 ? -7.371 17.219 19.797 1 96.94 232 SER B C 1
ATOM 4261 O O . SER B 1 232 ? -7.348 17.484 21 1 96.94 232 SER B O 1
ATOM 4263 N N . GLY B 1 233 ? -8.055 16.234 19.266 1 94.38 233 GLY B N 1
ATOM 4264 C CA . GLY B 1 233 ? -8.969 15.477 20.094 1 94.38 233 GLY B CA 1
ATOM 4265 C C . GLY B 1 233 ? -10.336 16.125 20.219 1 94.38 233 GLY B C 1
ATOM 4266 O O . GLY B 1 233 ? -11.242 15.555 20.844 1 94.38 233 GLY B O 1
ATOM 4267 N N . CYS B 1 234 ? -10.492 17.234 19.609 1 93.94 234 CYS B N 1
ATOM 4268 C CA . CYS B 1 234 ? -11.758 17.953 19.578 1 93.94 234 CYS B CA 1
ATOM 4269 C C . CYS B 1 234 ? -12.305 18.062 18.156 1 93.94 234 CYS B C 1
ATOM 4271 O O . CYS B 1 234 ? -11.633 18.609 17.281 1 93.94 234 CYS B O 1
ATOM 4273 N N . SER B 1 235 ? -13.492 17.578 18 1 94.31 235 SER B N 1
ATOM 4274 C CA . SER B 1 235 ? -14.086 17.562 16.672 1 94.31 235 SER B CA 1
ATOM 4275 C C . SER B 1 235 ? -15.273 18.516 16.578 1 94.31 235 SER B C 1
ATOM 4277 O O . SER B 1 235 ? -15.984 18.719 17.562 1 94.31 235 SER B O 1
ATOM 4279 N N . TYR B 1 236 ? -15.414 19.094 15.438 1 96.19 236 TYR B N 1
ATOM 4280 C CA . TYR B 1 236 ? -16.5 20.016 15.141 1 96.19 236 TYR B CA 1
ATOM 4281 C C . TYR B 1 236 ? -17.062 19.781 13.742 1 96.19 236 TYR B C 1
ATOM 4283 O O . TYR B 1 236 ? -16.312 19.375 12.836 1 96.19 236 TYR B O 1
ATOM 4291 N N . SER B 1 237 ? -18.328 20.016 13.633 1 95.44 237 SER B N 1
ATOM 4292 C CA . SER B 1 237 ? -18.875 20.078 12.281 1 95.44 237 SER B CA 1
ATOM 4293 C C . SER B 1 237 ? -18.484 21.375 11.586 1 95.44 237 SER B C 1
ATOM 4295 O O . SER B 1 237 ? -18.078 22.344 12.242 1 95.44 237 SER B O 1
ATOM 4297 N N . LEU B 1 238 ? -18.578 21.359 10.25 1 96.31 238 LEU B N 1
ATOM 4298 C CA . LEU B 1 238 ? -18.297 22.578 9.508 1 96.31 238 LEU B CA 1
ATOM 4299 C C . LEU B 1 238 ? -19.234 23.703 9.945 1 96.31 238 LEU B C 1
ATOM 4301 O O . LEU B 1 238 ? -18.797 24.859 10.094 1 96.31 238 LEU B O 1
ATOM 4305 N N . MET B 1 239 ? -20.469 23.359 10.242 1 96.25 239 MET B N 1
ATOM 4306 C CA . MET B 1 239 ? -21.453 24.375 10.617 1 96.25 239 MET B CA 1
ATOM 4307 C C . MET B 1 239 ? -21.172 24.906 12.016 1 96.25 239 MET B C 1
ATOM 4309 O O . MET B 1 239 ? -21.406 26.078 12.297 1 96.25 239 MET B O 1
ATOM 4313 N N . GLU B 1 240 ? -20.688 24.047 12.875 1 97.31 240 GLU B N 1
ATOM 4314 C CA . GLU B 1 240 ? -20.25 24.547 14.18 1 97.31 240 GLU B CA 1
ATOM 4315 C C . GLU B 1 240 ? -19.125 25.562 14.031 1 97.31 240 GLU B C 1
ATOM 4317 O O . GLU B 1 240 ? -19.109 26.594 14.711 1 97.31 240 GLU B O 1
ATOM 4322 N N . ILE B 1 241 ? -18.156 25.281 13.188 1 97.94 241 ILE B N 1
ATOM 4323 C CA . ILE B 1 241 ? -17.062 26.203 12.922 1 97.94 241 ILE B CA 1
ATOM 4324 C C . ILE B 1 241 ? -17.625 27.531 12.398 1 97.94 241 ILE B C 1
ATOM 4326 O O . ILE B 1 241 ? -17.188 28.594 12.836 1 97.94 241 ILE B O 1
ATOM 4330 N N . VAL B 1 242 ? -18.547 27.438 11.43 1 97.5 242 VAL B N 1
ATOM 4331 C CA . VAL B 1 242 ? -19.203 28.625 10.891 1 97.5 242 VAL B CA 1
ATOM 4332 C C . VAL B 1 242 ? -19.891 29.391 12.023 1 97.5 242 VAL B C 1
ATOM 4334 O O . VAL B 1 242 ? -19.859 30.625 12.055 1 97.5 242 VAL B O 1
ATOM 4337 N N . GLY B 1 243 ? -20.562 28.656 12.844 1 97.62 243 GLY B N 1
ATOM 4338 C CA . GLY B 1 243 ? -21.203 29.266 14 1 97.62 243 GLY B CA 1
ATOM 4339 C C . GLY B 1 243 ? -20.234 30.031 14.875 1 97.62 243 GLY B C 1
ATOM 4340 O O . GLY B 1 243 ? -20.562 31.125 15.352 1 97.62 243 GLY B O 1
ATOM 4341 N N . PHE B 1 244 ? -19.062 29.469 15.164 1 97.69 244 PHE B N 1
ATOM 4342 C CA . PHE B 1 244 ? -18.047 30.172 15.93 1 97.69 244 PHE B CA 1
ATOM 4343 C C . PHE B 1 244 ? -17.672 31.484 15.242 1 97.69 244 PHE B C 1
ATOM 4345 O O . PHE B 1 244 ? -17.547 32.531 15.898 1 97.69 244 PHE B O 1
ATOM 4352 N N . ALA B 1 245 ? -17.484 31.453 13.961 1 97.44 245 ALA B N 1
ATOM 4353 C CA . ALA B 1 245 ? -17.109 32.656 13.203 1 97.44 245 ALA B CA 1
ATOM 4354 C C . ALA B 1 245 ? -18.172 33.719 13.297 1 97.44 2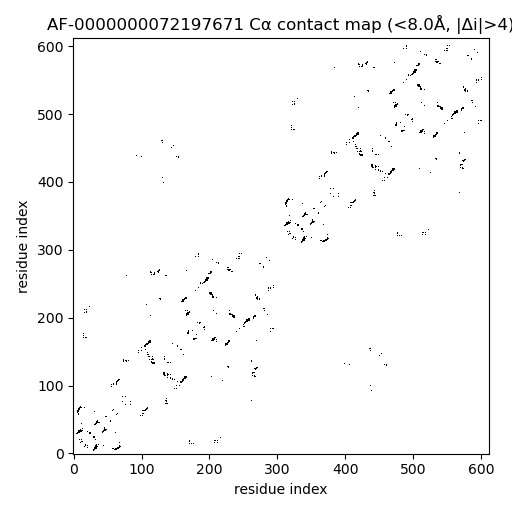45 ALA B C 1
ATOM 4356 O O . ALA B 1 245 ? -17.875 34.906 13.398 1 97.44 245 ALA B O 1
ATOM 4357 N N . LYS B 1 246 ? -19.438 33.375 13.25 1 96.62 246 LYS B N 1
ATOM 4358 C CA . LYS B 1 246 ? -20.562 34.281 13.289 1 96.62 246 LYS B CA 1
ATOM 4359 C C . LYS B 1 246 ? -20.594 35.094 14.602 1 96.62 246 LYS B C 1
ATOM 4361 O O . LYS B 1 246 ? -21.125 36.188 14.648 1 96.62 246 LYS B O 1
ATOM 4366 N N . GLN B 1 247 ? -20.062 34.469 15.586 1 96 247 GLN B N 1
ATOM 4367 C CA . GLN B 1 247 ? -19.984 35.125 16.875 1 96 247 GLN B CA 1
ATOM 4368 C C . GLN B 1 247 ? -19.062 36.344 16.812 1 96 247 GLN B C 1
ATOM 4370 O O . GLN B 1 247 ? -19.188 37.281 17.609 1 96 247 GLN B O 1
ATOM 4375 N N . PHE B 1 248 ? -18.141 36.344 15.867 1 95.38 248 PHE B N 1
ATOM 4376 C CA . PHE B 1 248 ? -17.078 37.344 15.891 1 95.38 248 PHE B CA 1
ATOM 4377 C C . PHE B 1 248 ? -17.156 38.25 14.656 1 95.38 248 PHE B C 1
ATOM 4379 O O . PHE B 1 248 ? -16.469 39.281 14.586 1 95.38 248 PHE B O 1
ATOM 4386 N N . SER B 1 249 ? -18 37.875 13.719 1 94.5 249 SER B N 1
ATOM 4387 C CA . SER B 1 249 ? -18.125 38.656 12.508 1 94.5 249 SER B CA 1
ATOM 4388 C C . SER B 1 249 ? -19.531 38.562 11.922 1 94.5 249 SER B C 1
ATOM 4390 O O . SER B 1 249 ? -20.078 37.469 11.789 1 94.5 249 SER B O 1
ATOM 4392 N N . SER B 1 250 ? -20.109 39.688 11.547 1 93.06 250 SER B N 1
ATOM 4393 C CA . SER B 1 250 ? -21.422 39.719 10.898 1 93.06 250 SER B CA 1
ATOM 4394 C C . SER B 1 250 ? -21.297 39.469 9.391 1 93.06 250 SER B C 1
ATOM 4396 O O . SER B 1 250 ? -22.297 39.375 8.695 1 93.06 250 SER B O 1
ATOM 4398 N N . LYS B 1 251 ? -20.125 39.375 8.906 1 93.88 251 LYS B N 1
ATOM 4399 C CA . LYS B 1 251 ? -19.875 39.281 7.473 1 93.88 251 LYS B CA 1
ATOM 4400 C C . LYS B 1 251 ? -19.828 37.812 7.02 1 93.88 251 LYS B C 1
ATOM 4402 O O . LYS B 1 251 ? -19.562 37.531 5.848 1 93.88 251 LYS B O 1
ATOM 4407 N N . VAL B 1 252 ? -20.016 36.969 7.957 1 95.31 252 VAL B N 1
ATOM 4408 C CA . VAL B 1 252 ? -19.984 35.531 7.617 1 95.31 252 VAL B CA 1
ATOM 4409 C C . VAL B 1 252 ? -21.125 35.219 6.656 1 95.31 252 VAL B C 1
ATOM 4411 O O . VAL B 1 252 ? -22.297 35.406 6.988 1 95.31 252 VAL B O 1
ATOM 4414 N N . ASN B 1 253 ? -20.859 34.781 5.457 1 95.06 253 ASN B N 1
ATOM 4415 C CA . ASN B 1 253 ? -21.844 34.375 4.469 1 95.06 253 ASN B CA 1
ATOM 4416 C C . ASN B 1 253 ? -21.547 32.969 3.953 1 95.06 253 ASN B C 1
ATOM 4418 O O . ASN B 1 253 ? -20.516 32.719 3.328 1 95.06 253 ASN B O 1
ATOM 4422 N N . VAL B 1 254 ? -22.391 32.062 4.234 1 94.88 254 VAL B N 1
ATOM 4423 C CA . VAL B 1 254 ? -22.25 30.672 3.82 1 94.88 254 VAL B CA 1
ATOM 4424 C C . VAL B 1 254 ? -23.344 30.328 2.811 1 94.88 254 VAL B C 1
ATOM 4426 O O . VAL B 1 254 ? -24.516 30.594 3.045 1 94.88 254 VAL B O 1
ATOM 4429 N N . ILE B 1 255 ? -22.938 29.75 1.659 1 94.75 255 ILE B N 1
ATOM 4430 C CA . ILE B 1 255 ? -23.875 29.266 0.64 1 94.75 255 ILE B CA 1
ATOM 4431 C C . ILE B 1 255 ? -23.859 27.734 0.607 1 94.75 255 ILE B C 1
ATOM 4433 O O . ILE B 1 255 ? -22.797 27.125 0.551 1 94.75 255 ILE B O 1
ATOM 4437 N N . ARG B 1 256 ? -25.031 27.141 0.759 1 93 256 ARG B N 1
ATOM 4438 C CA . ARG B 1 256 ? -25.141 25.688 0.589 1 93 256 ARG B CA 1
ATOM 4439 C C . ARG B 1 256 ? -25.328 25.328 -0.878 1 93 256 ARG B C 1
ATOM 4441 O O . ARG B 1 256 ? -26.328 25.719 -1.491 1 93 256 ARG B O 1
ATOM 4448 N N . SER B 1 257 ? -24.422 24.625 -1.416 1 92.12 257 SER B N 1
ATOM 4449 C CA . SER B 1 257 ? -24.469 24.297 -2.836 1 92.12 257 SER B CA 1
ATOM 4450 C C . SER B 1 257 ? -23.844 22.922 -3.1 1 92.12 257 SER B C 1
ATOM 4452 O O . SER B 1 257 ? -22.828 22.578 -2.504 1 92.12 257 SER B O 1
ATOM 4454 N N . GLY B 1 258 ? -24.609 22.188 -3.947 1 91.19 258 GLY B N 1
ATOM 4455 C CA . GLY B 1 258 ? -24.062 20.906 -4.375 1 91.19 258 GLY B CA 1
ATOM 4456 C C . GLY B 1 258 ? -24.188 19.812 -3.316 1 91.19 258 GLY B C 1
ATOM 4457 O O . GLY B 1 258 ? -24.516 20.109 -2.164 1 91.19 258 GLY B O 1
ATOM 4458 N N . LYS B 1 259 ? -23.938 18.516 -3.816 1 91.5 259 LYS B N 1
ATOM 4459 C CA . LYS B 1 259 ? -23.938 17.359 -2.92 1 91.5 259 LYS B CA 1
ATOM 4460 C C . LYS B 1 259 ? -22.516 16.969 -2.512 1 91.5 259 LYS B C 1
ATOM 4462 O O . LYS B 1 259 ? -21.562 17.219 -3.258 1 91.5 259 LYS B O 1
ATOM 4467 N N . LYS B 1 260 ? -22.391 16.5 -1.303 1 88.62 260 LYS B N 1
ATOM 4468 C CA . LYS B 1 260 ? -21.094 15.984 -0.849 1 88.62 260 LYS B CA 1
ATOM 4469 C C . LYS B 1 260 ? -20.578 14.898 -1.787 1 88.62 260 LYS B C 1
ATOM 4471 O O . LYS B 1 260 ? -21.312 13.961 -2.127 1 88.62 260 LYS B O 1
ATOM 4476 N N . PRO B 1 261 ? -19.375 15.023 -2.227 1 87.38 261 PRO B N 1
ATOM 4477 C CA . PRO B 1 261 ? -18.844 13.93 -3.035 1 87.38 261 PRO B CA 1
ATOM 4478 C C . PRO B 1 261 ? -18.734 12.617 -2.26 1 87.38 261 PRO B C 1
ATOM 4480 O O . PRO B 1 261 ? -18.469 12.625 -1.059 1 87.38 261 PRO B O 1
ATOM 4483 N N . GLU B 1 262 ? -18.828 11.5 -3.012 1 85.62 262 GLU B N 1
ATOM 4484 C CA . GLU B 1 262 ? -18.797 10.172 -2.393 1 85.62 262 GLU B CA 1
ATOM 4485 C C . GLU B 1 262 ? -17.438 9.875 -1.783 1 85.62 262 GLU B C 1
ATOM 4487 O O . GLU B 1 262 ? -17.328 9.094 -0.836 1 85.62 262 GLU B O 1
ATOM 4492 N N . TYR B 1 263 ? -16.438 10.594 -2.252 1 86.31 263 TYR B N 1
ATOM 4493 C CA . TYR B 1 263 ? -15.07 10.297 -1.823 1 86.31 263 TYR B CA 1
ATOM 4494 C C . TYR B 1 263 ? -14.727 11.062 -0.553 1 86.31 263 TYR B C 1
ATOM 4496 O O . TYR B 1 263 ? -13.68 10.828 0.053 1 86.31 263 TYR B O 1
ATOM 4504 N N . ASP B 1 264 ? -15.602 11.922 -0.116 1 88.06 264 ASP B N 1
ATOM 4505 C CA . ASP B 1 264 ? -15.367 12.695 1.101 1 88.06 264 ASP B CA 1
ATOM 4506 C C . ASP B 1 264 ? -16.031 12.031 2.309 1 88.06 264 ASP B C 1
ATOM 4508 O O . ASP B 1 264 ? -17.219 11.75 2.291 1 88.06 264 ASP B O 1
ATOM 4512 N N . VAL B 1 265 ? -15.188 11.789 3.307 1 89.88 265 VAL B N 1
ATOM 4513 C CA . VAL B 1 265 ? -15.734 11.156 4.5 1 89.88 265 VAL B CA 1
ATOM 4514 C C . VAL B 1 265 ? -16.656 12.133 5.23 1 89.88 265 VAL B C 1
ATOM 4516 O O . VAL B 1 265 ? -16.453 13.344 5.18 1 89.88 265 VAL B O 1
ATOM 4519 N N . LEU B 1 266 ? -17.672 11.602 5.883 1 90.5 266 LEU B N 1
ATOM 4520 C CA . LEU B 1 266 ? -18.609 12.438 6.637 1 90.5 266 LEU B CA 1
ATOM 4521 C C . LEU B 1 266 ? -18.062 12.742 8.031 1 90.5 266 LEU B C 1
ATOM 4523 O O . LEU B 1 266 ? -18.125 13.883 8.492 1 90.5 266 LEU B O 1
ATOM 4527 N N . ASN B 1 267 ? -17.594 11.719 8.656 1 90.62 267 ASN B N 1
ATOM 4528 C CA . ASN B 1 267 ? -17.094 11.867 10.016 1 90.62 267 ASN B CA 1
ATOM 4529 C C . ASN B 1 267 ? -15.633 11.406 10.133 1 90.62 267 ASN B C 1
ATOM 4531 O O . ASN B 1 267 ? -15.305 10.273 9.773 1 90.62 267 ASN B O 1
ATOM 4535 N N . ASN B 1 268 ? -14.82 12.297 10.555 1 91.44 268 ASN B N 1
ATOM 4536 C CA . ASN B 1 268 ? -13.422 12 10.812 1 91.44 268 ASN B CA 1
ATOM 4537 C C . ASN B 1 268 ? -12.969 12.539 12.172 1 91.44 268 ASN B C 1
ATOM 4539 O O . ASN B 1 268 ? -12.75 13.742 12.32 1 91.44 268 ASN B O 1
ATOM 4543 N N . MET B 1 269 ? -12.992 11.727 13.141 1 95.06 269 MET B N 1
ATOM 4544 C CA . MET B 1 269 ? -12.508 11.984 14.492 1 95.06 269 MET B CA 1
ATOM 4545 C C . MET B 1 269 ? -11.367 11.039 14.852 1 95.06 269 MET B C 1
ATOM 4547 O O . MET B 1 269 ? -11.422 9.852 14.539 1 95.06 269 MET B O 1
ATOM 4551 N N . LEU B 1 270 ? -10.336 11.602 15.461 1 96.88 270 LEU B N 1
ATOM 4552 C CA . LEU B 1 270 ? -9.188 10.758 15.773 1 96.88 270 LEU B CA 1
ATOM 4553 C C . LEU B 1 270 ? -9.031 10.594 17.281 1 96.88 270 LEU B C 1
ATOM 4555 O O . LEU B 1 270 ? -9.227 11.539 18.047 1 96.88 270 LEU B O 1
ATOM 4559 N N . ASP B 1 271 ? -8.836 9.359 17.719 1 97.19 271 ASP B N 1
ATOM 4560 C CA . ASP B 1 271 ? -8.453 9.07 19.109 1 97.19 271 ASP B CA 1
ATOM 4561 C C . ASP B 1 271 ? -6.984 9.422 19.344 1 97.19 271 ASP B C 1
ATOM 4563 O O . ASP B 1 271 ? -6.098 8.922 18.641 1 97.19 271 ASP B O 1
ATOM 4567 N N . ILE B 1 272 ? -6.684 10.312 20.297 1 97.69 272 ILE B N 1
ATOM 4568 C CA . ILE B 1 272 ? -5.316 10.781 20.5 1 97.69 272 ILE B CA 1
ATOM 4569 C C . ILE B 1 272 ? -4.77 10.227 21.812 1 97.69 272 ILE B C 1
ATOM 4571 O O . ILE B 1 272 ? -3.781 10.742 22.344 1 97.69 272 ILE B O 1
ATOM 4575 N N . ARG B 1 273 ? -5.379 9.266 22.516 1 97.38 273 ARG B N 1
ATOM 4576 C CA . ARG B 1 273 ? -4.977 8.719 23.797 1 97.38 273 ARG B CA 1
ATOM 4577 C C . ARG B 1 273 ? -3.539 8.211 23.75 1 97.38 273 ARG B C 1
ATOM 4579 O O . ARG B 1 273 ? -2.789 8.367 24.719 1 97.38 273 ARG B O 1
ATOM 4586 N N . LYS B 1 274 ? -3.117 7.586 22.609 1 97.88 274 LYS B N 1
ATOM 4587 C CA . LYS B 1 274 ? -1.751 7.086 22.484 1 97.88 274 LYS B CA 1
ATOM 4588 C C . LYS B 1 274 ? -0.739 8.219 22.625 1 97.88 274 LYS B C 1
ATOM 4590 O O . LYS B 1 274 ? 0.236 8.102 23.375 1 97.88 274 LYS B O 1
ATOM 4595 N N . THR B 1 275 ? -0.966 9.289 21.922 1 97.19 275 THR B N 1
ATOM 4596 C CA . THR B 1 275 ? -0.1 10.461 21.969 1 97.19 275 THR B CA 1
ATOM 4597 C C . THR B 1 275 ? -0.082 11.062 23.375 1 97.19 275 THR B C 1
ATOM 4599 O O . THR B 1 275 ? 0.972 11.469 23.859 1 97.19 275 THR B O 1
ATOM 4602 N N . LYS B 1 276 ? -1.204 11.141 23.984 1 97.31 276 LYS B N 1
ATOM 4603 C CA . LYS B 1 276 ? -1.306 11.656 25.359 1 97.31 276 LYS B CA 1
ATOM 4604 C C . LYS B 1 276 ? -0.571 10.758 26.344 1 97.31 276 LYS B C 1
ATOM 4606 O O . LYS B 1 276 ? 0.162 11.242 27.203 1 97.31 276 LYS B O 1
ATOM 4611 N N . ASN B 1 277 ? -0.816 9.445 26.172 1 96.88 277 ASN B N 1
ATOM 4612 C CA . ASN B 1 277 ? -0.192 8.484 27.078 1 96.88 277 ASN B CA 1
ATOM 4613 C C . ASN B 1 277 ? 1.33 8.523 26.969 1 96.88 277 ASN B C 1
ATOM 4615 O O . ASN B 1 277 ? 2.031 8.273 27.953 1 96.88 277 ASN B O 1
ATOM 4619 N N . ASN B 1 278 ? 1.858 8.898 25.844 1 96.38 278 ASN B N 1
ATOM 4620 C CA . ASN B 1 278 ? 3.301 8.961 25.625 1 96.38 278 ASN B CA 1
ATOM 4621 C C . ASN B 1 278 ? 3.861 10.336 25.969 1 96.38 278 ASN B C 1
ATOM 4623 O O . ASN B 1 278 ? 5.051 10.594 25.781 1 96.38 278 ASN B O 1
ATOM 4627 N N . ASN B 1 279 ? 3.043 11.258 26.391 1 96.44 279 ASN B N 1
ATOM 4628 C CA . ASN B 1 279 ? 3.406 12.602 26.844 1 96.44 279 ASN B CA 1
ATOM 4629 C C . ASN B 1 279 ? 4.051 13.414 25.719 1 96.44 279 ASN B C 1
ATOM 4631 O O . ASN B 1 279 ? 5.059 14.086 25.953 1 96.44 279 ASN B O 1
ATOM 4635 N N . THR B 1 280 ? 3.535 13.258 24.531 1 96.88 280 THR B N 1
ATOM 4636 C CA . THR B 1 280 ? 4.047 14.023 23.391 1 96.88 280 THR B CA 1
ATOM 4637 C C . THR B 1 280 ? 3.014 15.039 22.922 1 96.88 280 THR B C 1
ATOM 4639 O O . THR B 1 280 ? 3.332 15.93 22.141 1 96.88 280 THR B O 1
ATOM 4642 N N . TYR B 1 281 ? 1.852 14.953 23.531 1 97.12 281 TYR B N 1
ATOM 4643 C CA . TYR B 1 281 ? 0.712 15.758 23.094 1 97.12 281 TYR B CA 1
ATOM 4644 C C . TYR B 1 281 ? 0.895 17.219 23.5 1 97.12 281 TYR B C 1
ATOM 4646 O O . TYR B 1 281 ? 1.279 17.516 24.625 1 97.12 281 TYR B O 1
ATOM 4654 N N . ILE B 1 282 ? 0.604 18.109 22.469 1 94.69 282 ILE B N 1
ATOM 4655 C CA . ILE B 1 282 ? 0.621 19.547 22.703 1 94.69 282 ILE B CA 1
ATOM 4656 C C . ILE B 1 282 ? -0.688 20.172 22.219 1 94.69 282 ILE B C 1
ATOM 4658 O O . ILE B 1 282 ? -1.147 19.875 21.109 1 94.69 282 ILE B O 1
ATOM 4662 N N . ARG B 1 283 ? -1.223 20.984 23.047 1 95.31 283 ARG B N 1
ATOM 4663 C CA . ARG B 1 283 ? -2.373 21.797 22.656 1 95.31 283 ARG B CA 1
ATOM 4664 C C . ARG B 1 283 ? -2.318 23.172 23.328 1 95.31 283 ARG B C 1
ATOM 4666 O O . ARG B 1 283 ? -2.492 23.297 24.547 1 95.31 283 ARG B O 1
ATOM 4673 N N . THR B 1 284 ? -2.092 24.141 22.531 1 95.06 284 THR B N 1
ATOM 4674 C CA . THR B 1 284 ? -1.99 25.5 23.062 1 95.06 284 THR B CA 1
ATOM 4675 C C . THR B 1 284 ? -3.135 26.375 22.547 1 95.06 284 THR B C 1
ATOM 4677 O O . THR B 1 284 ? -3.428 27.422 23.109 1 95.06 284 THR B O 1
ATOM 4680 N N . THR B 1 285 ? -3.703 25.953 21.453 1 92.94 285 THR B N 1
ATOM 4681 C CA . THR B 1 285 ? -4.703 26.766 20.766 1 92.94 285 THR B CA 1
ATOM 4682 C C . THR B 1 285 ? -5.965 25.953 20.5 1 92.94 285 THR B C 1
ATOM 4684 O O . THR B 1 285 ? -5.887 24.781 20.109 1 92.94 285 THR B O 1
ATOM 4687 N N . ASN B 1 286 ? -7.094 26.562 20.75 1 93.19 286 ASN B N 1
ATOM 4688 C CA . ASN B 1 286 ? -8.344 25.969 20.297 1 93.19 286 ASN B CA 1
ATOM 4689 C C . ASN B 1 286 ? -8.922 26.75 19.109 1 93.19 286 ASN B C 1
ATOM 4691 O O . ASN B 1 286 ? -8.57 27.906 18.891 1 93.19 286 ASN B O 1
ATOM 4695 N N . VAL B 1 287 ? -9.805 26.125 18.453 1 96.5 287 VAL B N 1
ATOM 4696 C CA . VAL B 1 287 ? -10.305 26.641 17.188 1 96.5 287 VAL B CA 1
ATOM 4697 C C . VAL B 1 287 ? -11.055 27.953 17.406 1 96.5 287 VAL B C 1
ATOM 4699 O O . VAL B 1 287 ? -10.898 28.891 16.625 1 96.5 287 VAL B O 1
ATOM 4702 N N . VAL B 1 288 ? -11.812 28.031 18.422 1 95.81 288 VAL B N 1
ATOM 4703 C CA . VAL B 1 288 ? -12.633 29.203 18.688 1 95.81 288 VAL B CA 1
ATOM 4704 C C . VAL B 1 288 ? -11.727 30.422 18.922 1 95.81 288 VAL B C 1
ATOM 4706 O O . VAL B 1 288 ? -11.938 31.484 18.344 1 95.81 288 VAL B O 1
ATOM 4709 N N . ASN B 1 289 ? -10.758 30.188 19.812 1 95.5 289 ASN B N 1
ATOM 4710 C CA . ASN B 1 289 ? -9.828 31.266 20.125 1 95.5 289 ASN B CA 1
ATOM 4711 C C . ASN B 1 289 ? -9.07 31.719 18.875 1 95.5 289 ASN B C 1
ATOM 4713 O O . ASN B 1 289 ? -8.797 32.906 18.703 1 95.5 289 ASN B O 1
ATOM 4717 N N . TYR B 1 290 ? -8.664 30.781 18.062 1 96.19 290 TYR B N 1
ATOM 4718 C CA . TYR B 1 290 ? -7.949 31.109 16.828 1 96.19 290 TYR B CA 1
ATOM 4719 C C . TYR B 1 290 ? -8.82 31.953 15.906 1 96.19 290 TYR B C 1
ATOM 4721 O O . TYR B 1 290 ? -8.375 33 15.406 1 96.19 290 TYR B O 1
ATOM 4729 N N . ILE B 1 291 ? -10.062 31.531 15.711 1 96.44 291 ILE B N 1
ATOM 4730 C CA . ILE B 1 291 ? -10.992 32.25 14.844 1 96.44 291 ILE B CA 1
ATOM 4731 C C . ILE B 1 291 ? -11.211 33.656 15.375 1 96.44 291 ILE B C 1
ATOM 4733 O O . ILE B 1 291 ? -11.164 34.625 14.625 1 96.44 291 ILE B O 1
ATOM 4737 N N . GLU B 1 292 ? -11.414 33.719 16.656 1 95.88 292 GLU B N 1
ATOM 4738 C CA . GLU B 1 292 ? -11.594 35.031 17.297 1 95.88 292 GLU B CA 1
ATOM 4739 C C . GLU B 1 292 ? -10.398 35.938 17.047 1 95.88 292 GLU B C 1
ATOM 4741 O O . GLU B 1 292 ? -10.562 37.094 16.672 1 95.88 292 GLU B O 1
ATOM 4746 N N . SER B 1 293 ? -9.227 35.438 17.281 1 94.56 293 SER B N 1
ATOM 4747 C CA . SER B 1 293 ? -8.008 36.219 17.156 1 94.56 293 SER B CA 1
ATOM 4748 C C . SER B 1 293 ? -7.832 36.719 15.727 1 94.56 293 SER B C 1
ATOM 4750 O O . SER B 1 293 ? -7.281 37.812 15.508 1 94.56 293 SER B O 1
ATOM 4752 N N . LYS B 1 294 ? -8.297 36 1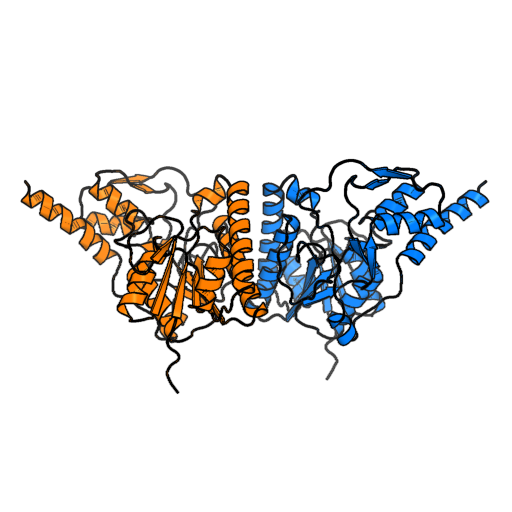4.75 1 94.25 294 LYS B N 1
ATOM 4753 C CA . LYS B 1 294 ? -8.109 36.375 13.352 1 94.25 294 LYS B CA 1
ATOM 4754 C C . LYS B 1 294 ? -9.195 37.344 12.898 1 94.25 294 LYS B C 1
ATOM 4756 O O . LYS B 1 294 ? -8.93 38.25 12.086 1 94.25 294 LYS B O 1
ATOM 4761 N N . LEU B 1 295 ? -10.391 37.25 13.422 1 94.06 295 LEU B N 1
ATOM 4762 C CA . LEU B 1 295 ? -11.516 38.062 12.945 1 94.06 295 LEU B CA 1
ATOM 4763 C C . LEU B 1 295 ? -11.641 39.344 13.75 1 94.06 295 LEU B C 1
ATOM 4765 O O . LEU B 1 295 ? -12.125 40.344 13.234 1 94.06 295 LEU B O 1
ATOM 4769 N N . ASN B 1 296 ? -11.312 39.344 15.031 1 86 296 ASN B N 1
ATOM 4770 C CA . ASN B 1 296 ? -11.352 40.562 15.828 1 86 296 ASN B CA 1
ATOM 4771 C C . ASN B 1 296 ? -10.234 41.531 15.438 1 86 296 ASN B C 1
ATOM 4773 O O . ASN B 1 296 ? -10.367 42.75 15.602 1 86 296 ASN B O 1
ATOM 4777 N N . PHE B 1 297 ? -9.109 41.031 15.102 1 65.25 297 PHE B N 1
ATOM 4778 C CA . PHE B 1 297 ? -8.016 41.938 14.734 1 65.25 297 PHE B CA 1
ATOM 4779 C C . PHE B 1 297 ? -8.414 42.844 13.594 1 65.25 297 PHE B C 1
ATOM 4781 O O . PHE B 1 297 ? -8.039 44.031 13.562 1 65.25 297 PHE B O 1
ATOM 4788 N N . VAL B 1 298 ? -9.227 42.438 12.648 1 58.25 298 VAL B N 1
ATOM 4789 C CA . VAL B 1 298 ? -9.539 43.219 11.469 1 58.25 298 VAL B CA 1
ATOM 4790 C C . VAL B 1 298 ? -10.664 44.219 11.789 1 58.25 298 VAL B C 1
ATOM 4792 O O . VAL B 1 298 ? -10.672 45.344 11.305 1 58.25 298 VAL B O 1
ATOM 4795 N N . GLU B 1 299 ? -11.688 43.75 12.625 1 54.88 299 GLU B N 1
ATOM 4796 C CA . GLU B 1 299 ? -12.758 44.688 12.914 1 54.88 299 GLU B CA 1
ATOM 4797 C C . GLU B 1 299 ? -12.242 45.906 13.695 1 54.88 299 GLU B C 1
ATOM 4799 O O . GLU B 1 299 ? -12.711 47.031 13.5 1 54.88 299 GLU B O 1
ATOM 4804 N N . LYS B 1 300 ? -11.211 45.719 14.508 1 51.56 300 LYS B N 1
ATOM 4805 C CA . LYS B 1 300 ? -10.656 46.875 15.227 1 51.56 300 LYS B CA 1
ATOM 4806 C C . LYS B 1 300 ? -9.953 47.812 14.273 1 51.56 300 LYS B C 1
ATOM 4808 O O . LYS B 1 300 ? -10.031 49.031 14.438 1 51.56 300 LYS B O 1
ATOM 4813 N N . PHE B 1 301 ? -9.359 47.156 13.312 1 48.69 301 PHE B N 1
ATOM 4814 C CA . PHE B 1 301 ? -8.664 48.062 12.398 1 48.69 301 PHE B CA 1
ATOM 4815 C C . PHE B 1 301 ? -9.648 48.781 11.5 1 48.69 301 PHE B C 1
ATOM 4817 O O . PHE B 1 301 ? -9.438 49.938 11.156 1 48.69 301 PHE B O 1
ATOM 4824 N N . GLU B 1 302 ? -10.648 48.125 11.156 1 51.22 302 GLU B N 1
ATOM 4825 C CA . GLU B 1 302 ? -11.617 48.844 10.312 1 51.22 302 GLU B CA 1
ATOM 4826 C C . GLU B 1 302 ? -12.391 49.875 11.102 1 51.22 302 GLU B C 1
ATOM 4828 O O . GLU B 1 302 ? -12.711 50.938 10.578 1 51.22 302 GLU B O 1
ATOM 4833 N N . ASN B 1 303 ? -12.688 49.562 12.289 1 49.53 303 ASN B N 1
ATOM 4834 C CA . ASN B 1 303 ? -13.367 50.562 13.094 1 49.53 303 ASN B CA 1
ATOM 4835 C C . ASN B 1 303 ? -12.438 51.719 13.445 1 49.53 303 ASN B C 1
ATOM 4837 O O . ASN B 1 303 ? -12.891 52.844 13.641 1 49.53 303 ASN B O 1
ATOM 4841 N N . GLU B 1 304 ? -11.203 51.438 13.586 1 46.06 304 GLU B N 1
ATOM 4842 C CA . GLU B 1 304 ? -10.289 52.531 13.836 1 46.06 304 GLU B CA 1
ATOM 4843 C C . GLU B 1 304 ? -10 53.312 12.555 1 46.06 304 GLU B C 1
ATOM 4845 O O . GLU B 1 304 ? -9.602 54.469 12.602 1 46.06 304 GLU B O 1
ATOM 4850 N N . ALA B 1 305 ? -10.094 52.688 11.461 1 50.62 305 ALA B N 1
ATOM 4851 C CA . ALA B 1 305 ? -9.844 53.406 10.203 1 50.62 305 ALA B CA 1
ATOM 4852 C C . ALA B 1 305 ? -11.086 54.156 9.742 1 50.62 305 ALA B C 1
ATOM 4854 O O . ALA B 1 305 ? -11.008 55 8.828 1 50.62 305 ALA B O 1
ATOM 4855 N N . SER B 1 306 ? -12.195 53.75 10.234 1 42.53 306 SER B N 1
ATOM 4856 C CA . SER B 1 306 ? -13.344 54.594 9.953 1 42.53 306 SER B CA 1
ATOM 4857 C C . SER B 1 306 ? -13.43 55.781 10.938 1 42.53 306 SER B C 1
ATOM 4859 O O . SER B 1 306 ? -13.227 55.594 12.141 1 42.53 306 SER B O 1
#

Solvent-accessible surface area (backbone atoms only — not comparable to full-atom values): 31943 Å² total; per-residue (Å²): 126,78,76,77,75,63,36,30,26,30,35,27,26,77,41,66,67,14,39,33,36,51,52,38,38,56,76,72,68,47,50,64,40,26,33,23,78,56,90,67,83,52,91,55,39,43,68,49,56,89,82,43,52,68,60,53,26,50,49,27,52,75,14,24,30,33,39,43,44,62,78,85,78,52,60,68,48,24,66,77,40,38,66,64,40,50,51,55,49,49,52,49,53,53,50,51,48,54,41,51,71,70,33,58,45,48,30,42,35,39,65,42,42,46,59,29,28,48,19,71,42,54,92,83,39,55,48,44,78,71,52,74,71,47,40,66,24,59,38,19,46,51,41,44,45,50,54,46,52,51,48,54,48,23,58,59,67,69,21,46,45,26,38,34,23,32,36,49,52,26,75,34,91,94,40,64,75,41,53,69,66,27,38,47,51,49,23,38,77,67,70,36,71,37,78,42,40,58,80,56,66,42,34,38,17,52,18,44,27,57,28,49,23,42,21,53,52,37,34,56,76,69,64,56,67,49,70,37,44,42,54,60,65,50,66,42,31,56,61,54,53,52,50,54,46,48,76,57,34,89,60,65,42,78,44,70,50,62,72,67,57,88,50,55,60,49,26,36,38,52,40,36,62,68,34,50,74,68,69,26,64,50,79,84,69,51,70,63,60,50,49,41,59,62,45,48,58,51,52,54,50,50,57,66,71,93,128,77,74,77,76,64,35,31,25,29,36,26,26,76,41,66,67,14,39,31,35,50,52,38,36,55,76,70,67,46,49,64,40,26,32,24,77,55,90,68,85,54,91,55,39,44,66,49,57,87,81,43,49,68,61,52,24,50,50,28,53,74,15,24,31,33,38,45,42,61,79,84,79,50,60,68,48,23,65,76,40,38,68,64,41,49,51,55,48,50,52,49,53,52,51,50,49,52,40,52,72,69,32,58,45,46,32,43,34,38,64,44,43,46,59,29,27,48,19,71,42,55,92,83,39,55,47,44,78,71,51,74,72,48,40,65,26,61,40,19,45,50,41,44,45,49,55,46,53,51,47,54,49,24,58,59,68,70,22,46,44,26,39,36,22,32,37,50,50,28,75,34,92,93,39,64,76,42,52,69,65,27,38,47,52,50,22,36,78,67,70,37,71,37,79,42,40,58,79,56,64,41,33,39,17,50,17,42,27,57,30,48,23,42,21,52,50,38,34,56,75,68,63,55,68,48,69,39,44,42,54,58,64,49,67,44,32,56,61,54,53,50,52,52,46,47,75,57,34,90,58,65,44,76,43,70,51,60,71,69,57,87,50,55,62,50,27,34,38,53,41,37,62,69,34,49,75,67,70,25,63,50,80,85,68,53,70,62,62,51,50,41,59,62,44,46,57,50,52,52,49,50,56,66,72,92

Foldseek 3Di:
DPLPQQEEEEEPLLDLLNVLLVVLCVVVVGHYAYEDCDDDPDPRYDHDDLPPLVVLQVSCQVRQHYEYPDDDDDLVCCVVVVVVNVVVLVVVLVSVLVSNLSHNHAEYEYEAALQFQQDADDPPDADELPHDGDGQGSRNVSRVCSQVVVVVSCVVSVHFYEYEHEWQEADRPSDQCGGLLSVQLVCLLVLHEAEDAQPAWAKTFYAYSNQQSQLSVLCVSLVHGDYAYRGPQDMDTSVVLLVLLVVQHVSHHYHHDHHDDPNHHRYRHHDHVVSVVSVSGDDDDDSSRSSNVSRNVVVVVVVVVD/DPLPQQEEEEEPLLDLLNVLLVVLCVVVVGHYAYEDCDDDPDPRYDHDDLPPLVVLQVSCQVRQHYEYPDDDDDLVCCQVVVVVNVVVLVVVLVSVLVSNLSHNHAEYEYEAALQFQQDADDPPDADELPHDGDGQGSRNVSRVCSQVVVVVSCVVSVHFYEYEHEWQEADRPSDQCGGLLSVQLVCLLVLHEAEDAQPAWAKTFYAYSNQQSQLSVLCVSLVHGDYAYRGPQDMDTSVVLLVLLVVQHVSHHYHHDHHDDPNHHRYRHHDHVVSVVSVSGDDDDDSSVSSNVSRNVVVVVVVVVD

Secondary structure (DSSP, 8-state):
------EEEEETTTSHHHHHHHHHHHHTT-EEEEEESS----TTEEE--TT-HHHHHHHHHHS-EEEE------HHHHHHTHHHHHHHHHHHHHHHHHHHHTTT--EEEEEEETTTTT-S--TT-PBPTTS-----SHHHHHHHHHHHHHHHHHHHTT-EEEEEEE-EEE-BTTBSS-HHHHHHHHHHHTTPPEEE-TT---EEEEEEHHHHHHHHHHHHHTT--EEEEES-S-EEEHHHHHHHHHTT-TT--EEE-SPPPTTS-SEE-B--HHHHHTT-------HHHHHHHHHHHHHHHHHHH-/------EEEEETTTSHHHHHHHHHHHHTT-EEEEEESS----TTEEE--TT-HHHHHHHHHHS-EEEE------HHHHHHTHHHHHHHHHHHHHHHHHHHHTTT--EEEEEEETTTTT-S--TT-PBPTTS-----SHHHHHHHHHHHHHHHHHHHTT-EEEEEEE-EEE-BTTBSS-HHHHHHHHHHHTTPPEEE-TT---EEEEEEHHHHHHHHHHHHHTT--EEEEES-S-EEEHHHHHHHHHTT-TT--E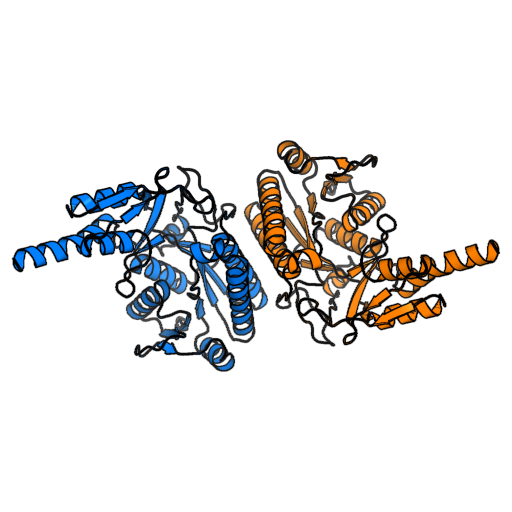EE-SPPPTTS-SEE-B--HHHHHTT-------HHHHHHHHHHHHHHHHHHH-

Organism: NCBI:txid1219067

pLDDT: mean 92.39, std 10.87, range [30.02, 98.88]

Nearest PDB structures (foldseek):
  2p5u-assembly1_A  TM=8.925E-01  e=2.168E-20  Thermus thermophilus HB8
  4zrn-assembly1_A  TM=8.476E-01  e=1.061E-20  Thermotoga maritima MSB8
  3vps-assembly1_A  TM=8.368E-01  e=8.321E-18  Streptomyces chartreusis NRRL 3882
  1gy8-assembly2_C  TM=8.371E-01  e=9.373E-18  Trypanosoma brucei
  1gy8-assembly1_A  TM=8.263E-01  e=8.831E-18  Trypanosoma brucei